Protein AF-0000000077040346 (afdb_homodimer)

Solvent-accessible surface area (backbone atoms only — not comparable to full-atom values): 28232 Å² total; per-residue (Å²): 127,86,74,48,63,40,63,76,65,37,62,80,41,77,46,82,52,96,90,23,38,38,26,31,33,64,30,48,53,69,51,41,31,41,42,33,48,33,80,80,45,35,59,58,62,53,38,41,62,22,53,35,38,30,30,71,42,22,21,17,41,31,38,36,23,50,44,36,30,40,69,8,37,57,73,64,70,83,53,46,70,61,50,18,46,47,52,51,51,49,42,59,74,68,62,55,60,62,17,32,36,22,10,30,32,56,10,17,43,10,32,48,43,33,53,52,75,42,46,84,41,41,55,33,37,42,29,31,28,35,63,68,49,31,79,57,88,47,68,35,45,56,65,50,44,62,53,52,52,41,90,73,53,70,70,49,51,30,58,56,29,27,25,70,90,36,69,68,29,45,53,29,43,54,53,33,54,52,49,33,58,61,57,84,67,92,71,50,50,76,55,58,43,69,63,51,28,70,69,68,55,91,48,68,50,79,38,76,38,78,38,61,71,41,41,54,35,50,46,67,44,85,51,43,31,36,38,42,26,10,56,54,13,48,63,35,33,48,65,38,53,63,73,39,46,84,56,24,62,34,42,28,40,37,35,37,42,61,18,4,42,27,40,48,49,63,35,19,57,44,45,28,34,39,50,31,26,71,72,59,54,63,67,124,125,86,75,43,66,38,63,79,66,37,61,81,41,76,48,80,53,97,91,25,38,39,23,31,35,63,28,46,54,69,51,43,30,40,42,33,48,32,80,79,46,35,59,59,62,52,39,43,60,22,54,35,38,30,28,70,42,22,21,18,40,32,39,36,25,51,46,37,30,41,70,9,38,58,74,63,70,83,51,46,70,59,50,17,48,50,53,52,52,48,42,59,74,67,62,55,59,60,18,31,34,23,12,31,32,59,10,16,44,12,31,48,42,34,53,51,74,41,44,84,43,41,56,33,36,41,29,30,30,35,63,68,49,30,79,57,87,47,69,34,46,57,65,52,44,62,51,52,52,42,89,73,54,70,69,50,50,32,58,56,28,27,24,70,90,35,70,68,29,46,52,28,43,55,53,32,54,52,48,33,60,61,59,84,67,92,70,52,52,77,54,59,43,68,63,51,28,71,69,68,55,89,48,69,50,80,38,76,38,77,39,60,69,42,40,55,33,50,46,66,44,86,51,42,32,34,39,44,26,10,55,53,13,49,60,36,32,48,64,39,57,60,71,41,54,73,57,30,59,33,43,29,40,36,35,38,40,62,18,4,43,27,38,49,49,62,35,19,56,45,45,28,34,39,51,30,25,71,73,59,54,64,68,122

Secondary structure (DSSP, 8-state):
-----SGGGPPPEEEEETTEEEEEEEEESSEEEEEEPPTT--GGGS-HHHHHHHHHTTEEEEEEPPTTSTT--S-----HHHHHHHHHHHHHHTT--SEEEEEETHHHHHHHHHHHH-GGGEEEEEEES---SS--SSPPPTHHHHHTTS---HHHHHHHHS-TT-HHHHHHHHHHHHHHTT--SSPPPPPPHHHHHHHH-SS--SSSS--HHHHHHHHH--S-EEEEEETT-SSS-THHHHTTTTT-TTEEEEEETT--S-HHHHSHHHHHHHHHHHHT----/-----SGGGPPPEEEEETTEEEEEEEEESSEEEEEEPPTT--GGGS-HHHHHHHHHTTEEEEEEPPTTSTT--S-----HHHHHHHHHHHHHHTT--SEEEEEETHHHHHHHHHHHH-GGGEEEEEEES---SS--SSPPPTHHHHHTTS---HHHHHHHHS-TT-HHHHHHHHHHHHHHTT--SSPPPPPPHHHHHHHH-SS--SSSS--HHHHHHHHH--S-EEEEEETT-SSS-THHHHTTTTTSTTEEEEEETT--S-HHHHSHHHHHHHHHHHHT----

Foldseek 3Di:
DPFQAFLLRWAWDWDDDPHKIKIKTKHAAAAEEEEQEAQQDFSLLAQRLLVNLLRQLGYTYMYIGADVFFPMHHDDDLPLCSSLVRVVRVCVRVVNFAHEYEYAASSLSSQLVCCLPPVRNHQAYEYELYADAAFFPDWFAQVCLVQLQDDDDLVNQCVQWFQPVDPLGSVLSVVRVCSSPVRDPPTTDTDDSNVSSVRCDRGIDTVPHHDVSSVVSQQPPPHAYEYEYECAERHHHCVRVVVCVVRRPRYHYHYDYRTYSHPCSNVSNVSSVVVSVRSVRDSD/DPFPAFLLPWAWDWDDDPHKIKIKTKGAAAAEEEEQEAQQDFSLLAQRLLVNLLRQLGYTYMYIGADVFFPIHHDDDLPLCSSLVRRVRVCVRVVNFAHEYEYAASSLSSQLVCCLPPVRNHQAYEYELYADAAFFPDWFAQVCLVQLQDDDDLVNQCVQWFQPVDPLRSVLSVVRVCSSPVRDPPTTDTDDSNVSSVRCDRGIDTVPHHDVSSVVSQQPPPHAYEYEYECAERHHHCVRVVVCVPSRPRYHYHYDYRTYSHPCSNVSNVSSVVVSVRSVRDSD

InterPro domains:
  IPR000073 Alpha/beta hydrolase fold-1 [PF00561] (33-266)
  IPR029058 Alpha/Beta hydrolase fold [G3DSA:3.40.50.1820] (2-279)
  IPR029058 Alpha/Beta hydrolase fold [SSF53474] (9-279)
  IPR050471 AB hydrolase [PTHR43433] (11-279)

Nearest PDB structures (foldseek):
  4pw0-assembly1_A-2  TM=8.521E-01  e=3.257E-24  Chitinophaga pinensis DSM 2588
  6i8w-assembly2_B  TM=7.814E-01  e=3.399E-19  Pseudomonas aeruginosa
  7ld8-assembly1_A-2  TM=7.657E-01  e=8.515E-16  Mycobacterium tuberculosis H37Rv
  3e3a-assembly1_A  TM=7.573E-01  e=9.052E-16  Mycobacterium tuberculosis
  4y7d-assembly1_A  TM=6.296E-01  e=6.280E-13  Nakamurella multipartita DSM 44233

Sequence (568 aa):
MANDTSSLNARTQFVDVDGRRLAYRTFGRGTPLVLCVRFRGTMDTWDPLFLDTLVERGFQVTIFDYSGLGQSTGERTYHPASLAKDAIDLIVALKLGKAVIGGWSVGGMAAQIVVAKAPQLVSHAVLIATTPPGPLVKPGEPLFYAMAKRENDFEDFVTLFFEPASPASRAAAEQSAARVAARKVDLSPAVPVEWAGQQVGDGPKNPAFPVDAVLDALKSTSIPVLHVGGDHDIVFPVENWYALNGQLPTLHLVTLPRTGHGPQLEYPVACASHIAAFVGTRIGMANDTSSLNARTQFVDVDGRRLAYRTFGRGTPLVLCVRFRGTMDTWDPLFLDTLVERGFQVTIFDYSGLGQSTGERTYHPASLAKDAIDLIVALKLGKAVIGGWSVGGMAAQIVVAKAPQLVSHAVLIATTPPGPLVKPGEPLFYAMAKRENDFEDFVTLFFEPASPASRAAAEQSAARVAARKVDLSPAVPVEWAGQQVGDGPKNPAFPVDAVLDALKSTSIPVLHVGGDHDIVFPVENWYALNGQLPTLHLVTLPRTGHGPQLEYPVACASHIAAFVGTRIG

Radius of gyration: 24.21 Å; Cα contacts (8 Å, |Δi|>4): 1365; chains: 2; bounding box: 44×71×63 Å

Structure (mmCIF, N/CA/C/O backbone):
data_AF-0000000077040346-model_v1
#
loop_
_entity.id
_entity.type
_entity.pdbx_description
1 polymer 'Chloride peroxidase'
#
loop_
_atom_site.group_PDB
_atom_site.id
_atom_site.type_symbol
_atom_site.label_atom_id
_atom_site.label_alt_id
_atom_site.label_comp_id
_atom_site.label_asym_id
_atom_site.label_entity_id
_atom_site.label_seq_id
_atom_site.pdbx_PDB_ins_code
_atom_site.Cartn_x
_atom_site.Cartn_y
_atom_site.Cartn_z
_atom_site.occupancy
_atom_site.B_iso_or_equiv
_atom_site.auth_seq_id
_atom_site.auth_comp_id
_atom_site.auth_asym_id
_atom_site.auth_atom_id
_atom_site.pdbx_PDB_model_num
ATOM 1 N N . MET A 1 1 ? -4.273 -7.098 -36.719 1 23.77 1 MET A N 1
ATOM 2 C CA . MET A 1 1 ? -4.938 -8.125 -35.906 1 23.77 1 MET A CA 1
ATOM 3 C C . MET A 1 1 ? -5.156 -7.652 -34.469 1 23.77 1 MET A C 1
ATOM 5 O O . MET A 1 1 ? -4.219 -7.195 -33.812 1 23.77 1 MET A O 1
ATOM 9 N N . ALA A 1 2 ? -6.129 -7.102 -34.156 1 32.75 2 ALA A N 1
ATOM 10 C CA . ALA A 1 2 ? -6.477 -6.523 -32.844 1 32.75 2 ALA A CA 1
ATOM 11 C C . ALA A 1 2 ? -5.926 -7.367 -31.719 1 32.75 2 ALA A C 1
ATOM 13 O O . ALA A 1 2 ? -6.18 -8.57 -31.641 1 32.75 2 ALA A O 1
ATOM 14 N N . ASN A 1 3 ? -4.645 -7.402 -31.078 1 43.16 3 ASN A N 1
ATOM 15 C CA . ASN A 1 3 ? -3.971 -7.891 -29.875 1 43.16 3 ASN A CA 1
ATOM 16 C C . ASN A 1 3 ? -4.973 -8.328 -28.812 1 43.16 3 ASN A C 1
ATOM 18 O O . ASN A 1 3 ? -5.863 -7.562 -28.438 1 43.16 3 ASN A O 1
ATOM 22 N N . ASP A 1 4 ? -5.293 -9.586 -28.641 1 53.94 4 ASP A N 1
ATOM 23 C CA . ASP A 1 4 ? -6.301 -10.258 -27.828 1 53.94 4 ASP A CA 1
ATOM 24 C C . ASP A 1 4 ? -6.371 -9.656 -26.422 1 53.94 4 ASP A C 1
ATOM 26 O O . ASP A 1 4 ? -5.441 -9.812 -25.625 1 53.94 4 ASP A O 1
ATOM 30 N N . THR A 1 5 ? -6.953 -8.516 -26.125 1 70.88 5 THR A N 1
ATOM 31 C CA . THR A 1 5 ? -6.906 -7.484 -25.094 1 70.88 5 THR A CA 1
ATOM 32 C C . THR A 1 5 ? -7.375 -8.031 -23.75 1 70.88 5 THR A C 1
ATOM 34 O O . THR A 1 5 ? -6.883 -7.621 -22.703 1 70.88 5 THR A O 1
ATOM 37 N N . SER A 1 6 ? -8.078 -9.109 -23.734 1 86.5 6 SER A N 1
ATOM 38 C CA . SER A 1 6 ? -8.531 -9.531 -22.406 1 86.5 6 SER A CA 1
ATOM 39 C C . SER A 1 6 ? -7.957 -10.891 -22.047 1 86.5 6 SER A C 1
ATOM 41 O O . SER A 1 6 ? -7.668 -11.711 -22.922 1 86.5 6 SER A O 1
ATOM 43 N N . SER A 1 7 ? -7.695 -11.195 -20.797 1 93.31 7 SER A N 1
ATOM 44 C CA . SER A 1 7 ? -7.141 -12.445 -20.281 1 93.31 7 SER A CA 1
ATOM 45 C C . SER A 1 7 ? -8.016 -13.633 -20.656 1 93.31 7 SER A C 1
ATOM 47 O O . SER A 1 7 ? -7.508 -14.719 -20.953 1 93.31 7 SER A O 1
ATOM 49 N N . LEU A 1 8 ? -9.336 -13.484 -20.797 1 93 8 LEU A N 1
ATOM 50 C CA . LEU A 1 8 ? -10.266 -14.578 -21.031 1 93 8 LEU A CA 1
ATOM 51 C C . LEU A 1 8 ? -10.172 -15.07 -22.484 1 93 8 LEU A C 1
ATOM 53 O O . LEU A 1 8 ? -10.477 -16.234 -22.766 1 93 8 LEU A O 1
ATOM 57 N N . ASN A 1 9 ? -9.648 -14.227 -23.328 1 91.38 9 ASN A N 1
ATOM 58 C CA . ASN A 1 9 ? -9.633 -14.578 -24.75 1 91.38 9 ASN A CA 1
ATOM 59 C C . ASN A 1 9 ? -8.211 -14.836 -25.234 1 91.38 9 ASN A C 1
ATOM 61 O O . ASN A 1 9 ? -8.008 -15.195 -26.406 1 91.38 9 ASN A O 1
ATOM 65 N N . ALA A 1 10 ? -7.293 -14.641 -24.406 1 94.38 10 ALA A N 1
ATOM 66 C CA . ALA A 1 10 ? -5.902 -14.812 -24.828 1 94.38 10 ALA A CA 1
ATOM 67 C C . ALA A 1 10 ? -5.621 -16.266 -25.203 1 94.38 10 ALA A C 1
ATOM 69 O O . ALA A 1 10 ? -6.008 -17.188 -24.469 1 94.38 10 ALA A O 1
ATOM 70 N N . ARG A 1 11 ? -4.945 -16.469 -26.297 1 94.69 11 ARG A N 1
ATOM 71 C CA . ARG A 1 11 ? -4.609 -17.828 -26.75 1 94.69 11 ARG A CA 1
ATOM 72 C C . ARG A 1 11 ? -3.314 -18.312 -26.109 1 94.69 11 ARG A C 1
ATOM 74 O O . ARG A 1 11 ? -2.361 -17.531 -25.969 1 94.69 11 ARG A O 1
ATOM 81 N N . THR A 1 12 ? -3.348 -19.594 -25.797 1 97.62 12 THR A N 1
ATOM 82 C CA . THR A 1 12 ? -2.119 -20.188 -25.281 1 97.62 12 THR A CA 1
ATOM 83 C C . THR A 1 12 ? -1.072 -20.312 -26.391 1 97.62 12 THR A C 1
ATOM 85 O O . THR A 1 12 ? -1.381 -20.766 -27.5 1 97.62 12 THR A O 1
ATOM 88 N N . GLN A 1 13 ? 0.037 -19.797 -26.125 1 98.12 13 GLN A N 1
ATOM 89 C CA . GLN A 1 13 ? 1.206 -19.922 -26.984 1 98.12 13 GLN A CA 1
ATOM 90 C C . GLN A 1 13 ? 2.277 -20.797 -26.328 1 98.12 13 GLN A C 1
ATOM 92 O O . GLN A 1 13 ? 2.168 -21.141 -25.156 1 98.12 13 GLN A O 1
ATOM 97 N N . PHE A 1 14 ? 3.287 -21.172 -27.172 1 98.38 14 PHE A N 1
ATOM 98 C CA . PHE A 1 14 ? 4.336 -22.062 -26.672 1 98.38 14 PHE A CA 1
ATOM 99 C C . PHE A 1 14 ? 5.711 -21.562 -27.094 1 98.38 14 PHE A C 1
ATOM 101 O O . PHE A 1 14 ? 5.855 -20.969 -28.172 1 98.38 14 PHE A O 1
ATOM 108 N N . VAL A 1 15 ? 6.695 -21.766 -26.281 1 98.5 15 VAL A N 1
ATOM 109 C CA . VAL A 1 15 ? 8.086 -21.469 -26.625 1 98.5 15 VAL A CA 1
ATOM 110 C C . VAL A 1 15 ? 8.977 -22.641 -26.203 1 98.5 15 VAL A C 1
ATOM 112 O O . VAL A 1 15 ? 8.781 -23.203 -25.125 1 98.5 15 VAL A O 1
ATOM 115 N N . ASP A 1 16 ? 9.875 -23.031 -27.047 1 97.94 16 ASP A N 1
ATOM 116 C CA . ASP A 1 16 ? 10.812 -24.109 -26.75 1 97.94 16 ASP A CA 1
ATOM 117 C C . ASP A 1 16 ? 12.102 -23.547 -26.125 1 97.94 16 ASP A C 1
ATOM 119 O O . ASP A 1 16 ? 12.75 -22.688 -26.703 1 97.94 16 ASP A O 1
ATOM 123 N N . VAL A 1 17 ? 12.375 -24.031 -24.953 1 96 17 VAL A N 1
ATOM 124 C CA . VAL A 1 17 ? 13.578 -23.578 -24.266 1 96 17 VAL A CA 1
ATOM 125 C C . VAL A 1 17 ? 14.25 -24.75 -23.562 1 96 17 VAL A C 1
ATOM 127 O O . VAL A 1 17 ? 13.633 -25.422 -22.734 1 96 17 VAL A O 1
ATOM 130 N N . ASP A 1 18 ? 15.523 -24.938 -23.875 1 93.06 18 ASP A N 1
ATOM 131 C CA . ASP A 1 18 ? 16.375 -25.906 -23.188 1 93.06 18 ASP A CA 1
ATOM 132 C C . ASP A 1 18 ? 15.688 -27.266 -23.062 1 93.06 18 ASP A C 1
ATOM 134 O O . ASP A 1 18 ? 15.57 -27.812 -21.953 1 93.06 18 ASP A O 1
ATOM 138 N N . GLY A 1 19 ? 15.055 -27.766 -24.031 1 93.19 19 GLY A N 1
ATOM 139 C CA . GLY A 1 19 ? 14.523 -29.125 -24.094 1 93.19 19 GLY A CA 1
ATOM 140 C C . GLY A 1 19 ? 13.102 -29.234 -23.578 1 93.19 19 GLY A C 1
ATOM 141 O O . GLY A 1 19 ? 12.555 -30.328 -23.453 1 93.19 19 GLY A O 1
ATOM 142 N N . ARG A 1 20 ? 12.531 -28.219 -23.109 1 95.25 20 ARG A N 1
ATOM 143 C CA . ARG A 1 20 ? 11.125 -28.234 -22.719 1 95.25 20 ARG A CA 1
ATOM 144 C C . ARG A 1 20 ? 10.336 -27.156 -23.453 1 95.25 20 ARG A C 1
ATOM 146 O O . ARG A 1 20 ? 10.922 -26.219 -24.016 1 95.25 20 ARG A O 1
ATOM 153 N N . ARG A 1 21 ? 9.094 -27.344 -23.547 1 98.31 21 ARG A N 1
ATOM 154 C CA . ARG A 1 21 ? 8.148 -26.422 -24.156 1 98.31 21 ARG A CA 1
ATOM 155 C C . ARG A 1 21 ? 7.27 -25.766 -23.109 1 98.31 21 ARG A C 1
ATOM 157 O O . ARG A 1 21 ? 6.465 -26.422 -22.453 1 98.31 21 ARG A O 1
ATOM 164 N N . LEU A 1 22 ? 7.449 -24.453 -22.922 1 98.62 22 LEU A N 1
ATOM 165 C CA . LEU A 1 22 ? 6.664 -23.719 -21.922 1 98.62 22 LEU A CA 1
ATOM 166 C C . LEU A 1 22 ? 5.406 -23.125 -22.547 1 98.62 22 LEU A C 1
ATOM 168 O O . LEU A 1 22 ? 5.473 -22.5 -23.609 1 98.62 22 LEU A O 1
ATOM 172 N N . ALA A 1 23 ? 4.312 -23.359 -21.969 1 98.81 23 ALA A N 1
ATOM 173 C CA . ALA A 1 23 ? 3.045 -22.734 -22.344 1 98.81 23 ALA A CA 1
ATOM 174 C C . ALA A 1 23 ? 2.877 -21.375 -21.672 1 98.81 23 ALA A C 1
ATOM 176 O O . ALA A 1 23 ? 3.156 -21.234 -20.469 1 98.81 23 ALA A O 1
ATOM 177 N N . TYR A 1 24 ? 2.436 -20.375 -22.422 1 98.62 24 TYR A N 1
ATOM 178 C CA . TYR A 1 24 ? 2.234 -19.047 -21.859 1 98.62 24 TYR A CA 1
ATOM 179 C C . TYR A 1 24 ? 1.121 -18.312 -22.578 1 98.62 24 TYR A C 1
ATOM 181 O O . TYR A 1 24 ? 0.709 -18.719 -23.672 1 98.62 24 TYR A O 1
ATOM 189 N N . ARG A 1 25 ? 0.573 -17.344 -21.969 1 98.25 25 ARG A N 1
ATOM 190 C CA . ARG A 1 25 ? -0.334 -16.359 -22.562 1 98.25 25 ARG A CA 1
ATOM 191 C C . ARG A 1 25 ? 0.154 -14.945 -22.297 1 98.25 25 ARG A C 1
ATOM 193 O O . ARG A 1 25 ? 0.626 -14.633 -21.203 1 98.25 25 ARG A O 1
ATOM 200 N N . THR A 1 26 ? 0.108 -14.133 -23.328 1 97.75 26 THR A N 1
ATOM 201 C CA . THR A 1 26 ? 0.466 -12.727 -23.219 1 97.75 26 THR A CA 1
ATOM 202 C C . THR A 1 26 ? -0.662 -11.836 -23.734 1 97.75 26 THR A C 1
ATOM 204 O O . THR A 1 26 ? -1.244 -12.117 -24.781 1 97.75 26 THR A O 1
ATOM 207 N N . PHE A 1 27 ? -0.977 -10.898 -23.016 1 96.56 27 PHE A N 1
ATOM 208 C CA . PHE A 1 27 ? -2.031 -9.961 -23.391 1 96.56 27 PHE A CA 1
ATOM 209 C C . PHE A 1 27 ? -1.772 -8.586 -22.797 1 96.56 27 PHE A C 1
ATOM 211 O O . PHE A 1 27 ? -1.032 -8.453 -21.828 1 96.56 27 PHE A O 1
ATOM 218 N N . GLY A 1 28 ? -2.324 -7.57 -23.391 1 96 28 GLY A N 1
ATOM 219 C CA . GLY A 1 28 ? -2.059 -6.191 -23.016 1 96 28 GLY A CA 1
ATOM 220 C C . GLY A 1 28 ? -0.841 -5.609 -23.719 1 96 28 GLY A C 1
ATOM 221 O O . GLY A 1 28 ? -0.194 -6.285 -24.516 1 96 28 GLY A O 1
ATOM 222 N N . ARG A 1 29 ? -0.586 -4.332 -23.531 1 94.25 29 ARG A N 1
ATOM 223 C CA . ARG A 1 29 ? 0.557 -3.596 -24.062 1 94.25 29 ARG A CA 1
ATOM 224 C C . ARG A 1 29 ? 1.186 -2.717 -22.984 1 94.25 29 ARG A C 1
ATOM 226 O O . ARG A 1 29 ? 0.51 -2.307 -22.047 1 94.25 29 ARG A O 1
ATOM 233 N N . GLY A 1 30 ? 2.428 -2.459 -23.125 1 95.75 30 GLY A N 1
ATOM 234 C CA . GLY A 1 30 ? 3.111 -1.568 -22.203 1 95.75 30 GLY A CA 1
ATOM 235 C C . GLY A 1 30 ? 4.211 -2.258 -21.406 1 95.75 30 GLY A C 1
ATOM 236 O O . GLY A 1 30 ? 5.047 -2.961 -21.984 1 95.75 30 GLY A O 1
ATOM 237 N N . THR A 1 31 ? 4.316 -1.994 -20.141 1 97.5 31 THR A N 1
ATOM 238 C CA . THR A 1 31 ? 5.371 -2.514 -19.281 1 97.5 31 THR A CA 1
ATOM 239 C C . THR A 1 31 ? 5.27 -4.031 -19.156 1 97.5 31 THR A C 1
ATOM 241 O O . THR A 1 31 ? 4.25 -4.555 -18.688 1 97.5 31 THR A O 1
ATOM 244 N N . PRO A 1 32 ? 6.254 -4.762 -19.547 1 98.31 32 PRO A N 1
ATOM 245 C CA . PRO A 1 32 ? 6.18 -6.219 -19.438 1 98.31 32 PRO A CA 1
ATOM 246 C C . PRO A 1 32 ? 6.117 -6.695 -17.984 1 98.31 32 PRO A C 1
ATOM 248 O O . PRO A 1 32 ? 6.898 -6.238 -17.141 1 98.31 32 PRO A O 1
ATOM 251 N N . LEU A 1 33 ? 5.219 -7.516 -17.672 1 98.81 33 LEU A N 1
ATOM 252 C CA . LEU A 1 33 ? 5.02 -8.141 -16.375 1 98.81 33 LEU A CA 1
ATOM 253 C C . LEU A 1 33 ? 4.855 -9.648 -16.516 1 98.81 33 LEU A C 1
ATOM 255 O O . LEU A 1 33 ? 3.941 -10.117 -17.188 1 98.81 33 LEU A O 1
ATOM 259 N N . VAL A 1 34 ? 5.734 -10.422 -15.953 1 98.94 34 VAL A N 1
ATOM 260 C CA . VAL A 1 34 ? 5.648 -11.875 -15.938 1 98.94 34 VAL A CA 1
ATOM 261 C C . VAL A 1 34 ? 5.184 -12.352 -14.562 1 98.94 34 VAL A C 1
ATOM 263 O O . VAL A 1 34 ? 5.762 -11.984 -13.539 1 98.94 34 VAL A O 1
ATOM 266 N N . LEU A 1 35 ? 4.176 -13.195 -14.547 1 98.94 35 LEU A N 1
ATOM 267 C CA . LEU A 1 35 ? 3.582 -13.633 -13.289 1 98.94 35 LEU A CA 1
ATOM 268 C C . LEU A 1 35 ? 3.795 -15.133 -13.078 1 98.94 35 LEU A C 1
ATOM 270 O O . LEU A 1 35 ? 3.334 -15.945 -13.883 1 98.94 35 LEU A O 1
ATOM 274 N N . CYS A 1 36 ? 4.477 -15.461 -11.969 1 98.94 36 CYS A N 1
ATOM 275 C CA . CYS A 1 36 ? 4.68 -16.844 -11.547 1 98.94 36 CYS A CA 1
ATOM 276 C C . CYS A 1 36 ? 3.508 -17.328 -10.711 1 98.94 36 CYS A C 1
ATOM 278 O O . CYS A 1 36 ? 3.109 -16.672 -9.75 1 98.94 36 CYS A O 1
ATOM 280 N N . VAL A 1 37 ? 2.984 -18.484 -11 1 98.56 37 VAL A N 1
ATOM 281 C CA . VAL A 1 37 ? 1.726 -18.922 -10.422 1 98.56 37 VAL A CA 1
ATOM 282 C C . VAL A 1 37 ? 1.999 -19.688 -9.117 1 98.56 37 VAL A C 1
ATOM 284 O O . VAL A 1 37 ? 3.127 -20.109 -8.867 1 98.56 37 VAL A O 1
ATOM 287 N N . ARG A 1 38 ? 1.006 -19.875 -8.32 1 98.06 38 ARG A N 1
ATOM 288 C CA . ARG A 1 38 ? 1.051 -20.469 -6.992 1 98.06 38 ARG A CA 1
ATOM 289 C C . ARG A 1 38 ? 1.143 -22 -7.086 1 98.06 38 ARG A C 1
ATOM 291 O O . ARG A 1 38 ? 0.994 -22.562 -8.164 1 98.06 38 ARG A O 1
ATOM 298 N N . PHE A 1 39 ? 1.367 -22.641 -5.895 1 97.56 39 PHE A N 1
ATOM 299 C CA . PHE A 1 39 ? 1.283 -24.094 -5.723 1 97.56 39 PHE A CA 1
ATOM 300 C C . PHE A 1 39 ? -0.084 -24.609 -6.152 1 97.56 39 PHE A C 1
ATOM 302 O O . PHE A 1 39 ? -1.11 -24 -5.836 1 97.56 39 PHE A O 1
ATOM 309 N N . ARG A 1 40 ? -0.125 -25.656 -6.957 1 97.44 40 ARG A N 1
ATOM 310 C CA . ARG A 1 40 ? -1.305 -26.328 -7.504 1 97.44 40 ARG A CA 1
ATOM 311 C C . ARG A 1 40 ? -2.076 -25.391 -8.43 1 97.44 40 ARG A C 1
ATOM 313 O O . ARG A 1 40 ? -3.236 -25.656 -8.758 1 97.44 40 ARG A O 1
ATOM 320 N N . GLY A 1 41 ? -1.459 -24.328 -8.781 1 97.5 41 GLY A N 1
ATOM 321 C CA . GLY A 1 41 ? -2.061 -23.422 -9.758 1 97.5 41 GLY A CA 1
ATOM 322 C C . GLY A 1 41 ? -1.544 -23.641 -11.164 1 97.5 41 GLY A C 1
ATOM 323 O O . GLY A 1 41 ? -0.472 -24.219 -11.359 1 97.5 41 GLY A O 1
ATOM 324 N N . THR A 1 42 ? -2.318 -23.219 -12.188 1 98.31 42 THR A N 1
ATOM 325 C CA . THR A 1 42 ? -1.947 -23.062 -13.594 1 98.31 42 THR A CA 1
ATOM 326 C C . THR A 1 42 ? -2.273 -21.641 -14.078 1 98.31 42 THR A C 1
ATOM 328 O O . THR A 1 42 ? -2.723 -20.812 -13.297 1 98.31 42 THR A O 1
ATOM 331 N N . MET A 1 43 ? -2.08 -21.375 -15.406 1 98.06 43 MET A N 1
ATOM 332 C CA . MET A 1 43 ? -2.426 -20.078 -15.984 1 98.06 43 MET A CA 1
ATOM 333 C C . MET A 1 43 ? -3.883 -19.734 -15.711 1 98.06 43 MET A C 1
ATOM 335 O O . MET A 1 43 ? -4.223 -18.547 -15.547 1 98.06 43 MET A O 1
ATOM 339 N N . ASP A 1 44 ? -4.684 -20.766 -15.508 1 97.94 44 ASP A N 1
ATOM 340 C CA . ASP A 1 44 ? -6.125 -20.547 -15.43 1 97.94 44 ASP A CA 1
ATOM 341 C C . ASP A 1 44 ? -6.57 -20.312 -13.984 1 97.94 44 ASP A C 1
ATOM 343 O O . ASP A 1 44 ? -7.758 -20.141 -13.719 1 97.94 44 ASP A O 1
ATOM 347 N N . THR A 1 45 ? -5.645 -20.266 -13.055 1 97.75 45 THR A N 1
ATOM 348 C CA . THR A 1 45 ? -5.984 -20.047 -11.656 1 97.75 45 THR A CA 1
ATOM 349 C C . THR A 1 45 ? -5.938 -18.562 -11.32 1 97.75 45 THR A C 1
ATOM 351 O O . THR A 1 45 ? -6.406 -18.141 -10.258 1 97.75 45 THR A O 1
ATOM 354 N N . TRP A 1 46 ? -5.355 -17.766 -12.195 1 98.56 46 TRP A N 1
ATOM 355 C CA . TRP A 1 46 ? -5.359 -16.328 -11.984 1 98.56 46 TRP A CA 1
ATOM 356 C C . TRP A 1 46 ? -6.762 -15.758 -12.18 1 98.56 46 TRP A C 1
ATOM 358 O O . TRP A 1 46 ? -7.488 -16.172 -13.086 1 98.56 46 TRP A O 1
ATOM 368 N N . ASP A 1 47 ? -7.195 -14.828 -11.32 1 98.62 47 ASP A N 1
ATOM 369 C CA . ASP A 1 47 ? -8.469 -14.133 -11.492 1 98.62 47 ASP A CA 1
ATOM 370 C C . ASP A 1 47 ? -8.438 -13.219 -12.711 1 98.62 47 ASP A C 1
ATOM 372 O O . ASP A 1 47 ? -7.602 -12.312 -12.797 1 98.62 47 ASP A O 1
ATOM 376 N N . PRO A 1 48 ? -9.367 -13.383 -13.664 1 98.12 48 PRO A N 1
ATOM 377 C CA . PRO A 1 48 ? -9.344 -12.586 -14.891 1 98.12 48 PRO A CA 1
ATOM 378 C C . PRO A 1 48 ? -9.5 -11.086 -14.625 1 98.12 48 PRO A C 1
ATOM 380 O O . PRO A 1 48 ? -8.938 -10.266 -15.359 1 98.12 48 PRO A O 1
ATOM 383 N N . LEU A 1 49 ? -10.258 -10.727 -13.625 1 98.31 49 LEU A N 1
ATOM 384 C CA . LEU A 1 49 ? -10.438 -9.305 -13.328 1 98.31 49 LEU A CA 1
ATOM 385 C C . LEU A 1 49 ? -9.117 -8.68 -12.867 1 98.31 49 LEU A C 1
ATOM 387 O O . LEU A 1 49 ? -8.797 -7.555 -13.25 1 98.31 49 LEU A O 1
ATOM 391 N N . PHE A 1 50 ? -8.383 -9.375 -12.062 1 98.62 50 PHE A N 1
ATOM 392 C CA . PHE A 1 50 ? -7.066 -8.922 -11.648 1 98.62 50 PHE A CA 1
ATOM 393 C C . PHE A 1 50 ? -6.16 -8.719 -12.859 1 98.62 50 PHE A C 1
ATOM 395 O O . PHE A 1 50 ? -5.574 -7.645 -13.031 1 98.62 50 PHE A O 1
ATOM 402 N N . LEU A 1 51 ? -6.078 -9.711 -13.711 1 98.69 51 LEU A N 1
ATOM 403 C CA . LEU A 1 51 ? -5.215 -9.672 -14.891 1 98.69 51 LEU A CA 1
ATOM 404 C C . LEU A 1 51 ? -5.617 -8.531 -15.82 1 98.69 51 LEU A C 1
ATOM 406 O O . LEU A 1 51 ? -4.766 -7.777 -16.297 1 98.69 51 LEU A O 1
ATOM 410 N N . ASP A 1 52 ? -6.867 -8.422 -16.047 1 97.94 52 ASP A N 1
ATOM 411 C CA . ASP A 1 52 ? -7.352 -7.426 -17 1 97.94 52 ASP A CA 1
ATOM 412 C C . ASP A 1 52 ? -7.191 -6.016 -16.438 1 97.94 52 ASP A C 1
ATOM 414 O O . ASP A 1 52 ? -6.949 -5.066 -17.188 1 97.94 52 ASP A O 1
ATOM 418 N N . THR A 1 53 ? -7.355 -5.895 -15.109 1 97.12 53 THR A N 1
ATOM 419 C CA . THR A 1 53 ? -7.094 -4.594 -14.5 1 97.12 53 THR A CA 1
ATOM 420 C C . THR A 1 53 ? -5.625 -4.219 -14.641 1 97.12 53 THR A C 1
ATOM 422 O O . THR A 1 53 ? -5.297 -3.055 -14.891 1 97.12 53 THR A O 1
ATOM 425 N N . LEU A 1 54 ? -4.691 -5.141 -14.492 1 97.75 54 LEU A N 1
ATOM 426 C CA . LEU A 1 54 ? -3.283 -4.875 -14.758 1 97.75 54 LEU A CA 1
ATOM 427 C C . LEU A 1 54 ? -3.084 -4.348 -16.172 1 97.75 54 LEU A C 1
ATOM 429 O O . LEU A 1 54 ? -2.34 -3.389 -16.391 1 97.75 54 LEU A O 1
ATOM 433 N N . VAL A 1 55 ? -3.744 -4.977 -17.094 1 96.81 55 VAL A N 1
ATOM 434 C CA . VAL A 1 55 ? -3.656 -4.559 -18.484 1 96.81 55 VAL A CA 1
ATOM 435 C C . VAL A 1 55 ? -4.172 -3.129 -18.625 1 96.81 55 VAL A C 1
ATOM 437 O O . VAL A 1 55 ? -3.523 -2.291 -19.266 1 96.81 55 VAL A O 1
ATOM 440 N N . GLU A 1 56 ? -5.316 -2.891 -18.016 1 94.81 56 GLU A N 1
ATOM 441 C CA . GLU A 1 56 ? -5.906 -1.557 -18.062 1 94.81 56 GLU A CA 1
ATOM 442 C C . GLU A 1 56 ? -4.961 -0.514 -17.469 1 94.81 56 GLU A C 1
ATOM 444 O O . GLU A 1 56 ? -5.004 0.658 -17.844 1 94.81 56 GLU A O 1
ATOM 449 N N . ARG A 1 57 ? -4.094 -0.978 -16.609 1 95.12 57 ARG A N 1
ATOM 450 C CA . ARG A 1 57 ? -3.182 -0.065 -15.93 1 95.12 57 ARG A CA 1
ATOM 451 C C . ARG A 1 57 ? -1.849 0.031 -16.656 1 95.12 57 ARG A C 1
ATOM 453 O O . ARG A 1 57 ? -0.897 0.628 -16.156 1 95.12 57 ARG A O 1
ATOM 460 N N . GLY A 1 58 ? -1.708 -0.59 -17.828 1 95.38 58 GLY A N 1
ATOM 461 C CA . GLY A 1 58 ? -0.58 -0.318 -18.703 1 95.38 58 GLY A CA 1
ATOM 462 C C . GLY A 1 58 ? 0.446 -1.436 -18.734 1 95.38 58 GLY A C 1
ATOM 463 O O . GLY A 1 58 ? 1.584 -1.234 -19.156 1 95.38 58 GLY A O 1
ATOM 464 N N . PHE A 1 59 ? 0.053 -2.629 -18.297 1 97.31 59 PHE A N 1
ATOM 465 C CA . PHE A 1 59 ? 0.987 -3.748 -18.312 1 97.31 59 PHE A CA 1
ATOM 466 C C . PHE A 1 59 ? 0.74 -4.641 -19.531 1 97.31 59 PHE A C 1
ATOM 468 O O . PHE A 1 59 ? -0.406 -4.828 -19.938 1 97.31 59 PHE A O 1
ATOM 475 N N . GLN A 1 60 ? 1.777 -5.094 -20.062 1 97.19 60 GLN A N 1
ATOM 476 C CA . GLN A 1 60 ? 1.729 -6.32 -20.859 1 97.19 60 GLN A CA 1
ATOM 477 C C . GLN A 1 60 ? 1.955 -7.547 -19.984 1 97.19 60 GLN A C 1
ATOM 479 O O . GLN A 1 60 ? 3.082 -7.816 -19.562 1 97.19 60 GLN A O 1
ATOM 484 N N . VAL A 1 61 ? 0.93 -8.281 -19.781 1 98.5 61 VAL A N 1
ATOM 485 C CA . VAL A 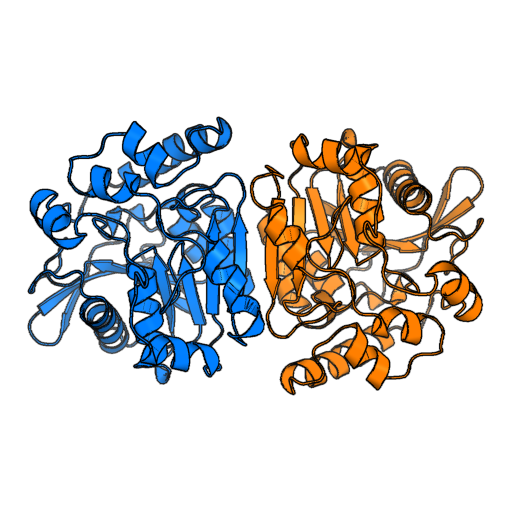1 61 ? 0.957 -9.344 -18.781 1 98.5 61 VAL A CA 1
ATOM 486 C C . VAL A 1 61 ? 1.261 -10.68 -19.469 1 98.5 61 VAL A C 1
ATOM 488 O O . VAL A 1 61 ? 0.653 -11.023 -20.484 1 98.5 61 VAL A O 1
ATOM 491 N N . THR A 1 62 ? 2.213 -11.383 -18.938 1 98.75 62 THR A N 1
ATOM 492 C CA . THR A 1 62 ? 2.512 -12.75 -19.344 1 98.75 62 THR A CA 1
ATOM 493 C C . THR A 1 62 ? 2.342 -13.719 -18.188 1 98.75 62 THR A C 1
ATOM 495 O O . THR A 1 62 ? 2.963 -13.547 -17.125 1 98.75 62 THR A O 1
ATOM 498 N N . ILE A 1 63 ? 1.5 -14.641 -18.359 1 98.81 63 ILE A N 1
ATOM 499 C CA . ILE A 1 63 ? 1.351 -15.758 -17.422 1 98.81 63 ILE A CA 1
ATOM 500 C C . ILE A 1 63 ? 1.813 -17.047 -18.094 1 98.81 63 ILE A C 1
ATOM 502 O O . ILE A 1 63 ? 1.872 -17.125 -19.328 1 98.81 63 ILE A O 1
ATOM 506 N N . PHE A 1 6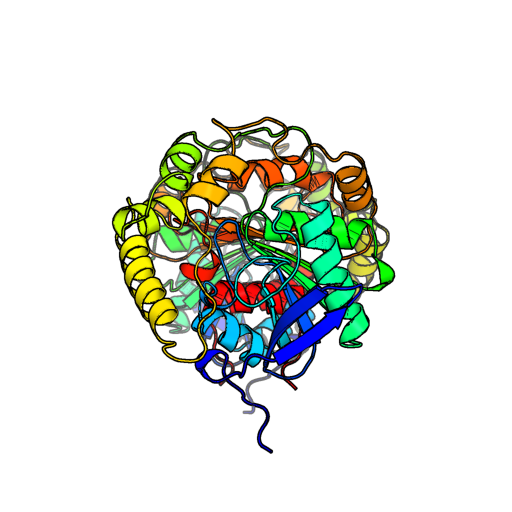4 ? 2.146 -18.094 -17.25 1 98.81 64 PHE A N 1
ATOM 507 C CA . PHE A 1 64 ? 2.686 -19.312 -17.859 1 98.81 64 PHE A CA 1
ATOM 508 C C . PHE A 1 64 ? 2.553 -20.5 -16.906 1 98.81 64 PHE A C 1
ATOM 510 O O . PHE A 1 64 ? 2.303 -20.312 -15.719 1 98.81 64 PHE A O 1
ATOM 517 N N . ASP A 1 65 ? 2.619 -21.688 -17.453 1 98.81 65 ASP A N 1
ATOM 518 C CA . ASP A 1 65 ? 2.697 -22.938 -16.703 1 98.81 65 ASP A CA 1
ATOM 519 C C . ASP A 1 65 ? 4.148 -23.375 -16.5 1 98.81 65 ASP A C 1
ATOM 521 O O . ASP A 1 65 ? 4.965 -23.266 -17.406 1 98.81 65 ASP A O 1
ATOM 525 N N . TYR A 1 66 ? 4.434 -23.859 -15.32 1 98.56 66 TYR A N 1
ATOM 526 C CA . TYR A 1 66 ? 5.781 -24.344 -15.031 1 98.56 66 TYR A CA 1
ATOM 527 C C . TYR A 1 66 ? 6.082 -25.625 -15.82 1 98.56 66 TYR A C 1
ATOM 529 O O . TYR A 1 66 ? 5.164 -26.312 -16.266 1 98.56 66 TYR A O 1
ATOM 537 N N . SER A 1 67 ? 7.363 -25.891 -15.938 1 98.31 67 SER A N 1
ATOM 538 C CA . SER A 1 67 ? 7.801 -27.156 -16.547 1 98.31 67 SER A CA 1
ATOM 539 C C . SER A 1 67 ? 7.078 -28.344 -15.93 1 98.31 67 SER A C 1
ATOM 541 O O . SER A 1 67 ? 7.039 -28.484 -14.703 1 98.31 67 SER A O 1
ATOM 543 N N . GLY A 1 68 ? 6.477 -29.172 -16.844 1 97.94 68 GLY A N 1
ATOM 544 C CA . GLY A 1 68 ? 5.848 -30.422 -16.438 1 97.94 68 GLY A CA 1
ATOM 545 C C . GLY A 1 68 ? 4.449 -30.219 -15.867 1 97.94 68 GLY A C 1
ATOM 546 O O . GLY A 1 68 ? 3.787 -31.188 -15.5 1 97.94 68 GLY A O 1
ATOM 547 N N . LEU A 1 69 ? 3.951 -29.047 -15.789 1 98.12 69 LEU A N 1
ATOM 548 C CA . LEU A 1 69 ? 2.635 -28.734 -15.242 1 98.12 69 LEU A CA 1
ATOM 549 C C . LEU A 1 69 ? 1.781 -28 -16.266 1 98.12 69 LEU A C 1
ATOM 551 O O . LEU A 1 69 ? 2.311 -27.359 -17.172 1 98.12 69 LEU A O 1
ATOM 555 N N . GLY A 1 70 ? 0.476 -28.141 -16.062 1 98.06 70 GLY A N 1
ATOM 556 C CA . GLY A 1 70 ? -0.411 -27.547 -17.047 1 98.06 70 GLY A CA 1
ATOM 557 C C . GLY A 1 70 ? -0.119 -28.016 -18.469 1 98.06 70 GLY A C 1
ATOM 558 O O . GLY A 1 70 ? -0.04 -29.219 -18.734 1 98.06 70 GLY A O 1
ATOM 559 N N . GLN A 1 71 ? 0.116 -26.984 -19.344 1 98.31 71 GLN A N 1
ATOM 560 C CA . GLN A 1 71 ? 0.316 -27.312 -20.75 1 98.31 71 GLN A CA 1
ATOM 561 C C . GLN A 1 71 ? 1.799 -27.297 -21.109 1 98.31 71 GLN A C 1
ATOM 563 O O . GLN A 1 71 ? 2.16 -27.484 -22.281 1 98.31 71 GLN A O 1
ATOM 568 N N . SER A 1 72 ? 2.627 -27.078 -20.094 1 98.56 72 SER A N 1
ATOM 569 C CA . SER A 1 72 ? 4.066 -27.109 -20.328 1 98.56 72 SER A CA 1
ATOM 570 C C . SER A 1 72 ? 4.625 -28.516 -20.219 1 98.56 72 SER A C 1
ATOM 572 O O . SER A 1 72 ? 4.137 -29.328 -19.438 1 98.56 72 SER A O 1
ATOM 574 N N . THR A 1 73 ? 5.617 -28.797 -21.016 1 98.38 73 THR A N 1
ATOM 575 C CA . THR A 1 73 ? 6.301 -30.078 -20.906 1 98.38 73 THR A CA 1
ATOM 576 C C . THR A 1 73 ? 7.52 -29.984 -20 1 98.38 73 THR A C 1
ATOM 578 O O . THR A 1 73 ? 7.82 -28.906 -19.484 1 98.38 73 THR A O 1
ATOM 581 N N . GLY A 1 74 ? 8.188 -31.109 -19.812 1 97.31 74 GLY A N 1
ATOM 582 C CA . GLY A 1 74 ? 9.328 -31.172 -18.906 1 97.31 74 GLY A CA 1
ATOM 583 C C . GLY A 1 74 ? 9.031 -31.906 -17.625 1 97.31 74 GLY A C 1
ATOM 584 O O . GLY A 1 74 ? 7.977 -32.531 -17.484 1 97.31 74 GLY A O 1
ATOM 585 N N . GLU A 1 75 ? 10.008 -31.844 -16.703 1 96.25 75 GLU A N 1
ATOM 586 C CA . GLU A 1 75 ? 9.867 -32.531 -15.422 1 96.25 75 GLU A CA 1
ATOM 587 C C . GLU A 1 75 ? 9.211 -31.609 -14.391 1 96.25 75 GLU A C 1
ATOM 589 O O . GLU A 1 75 ? 9.695 -30.5 -14.125 1 96.25 75 GLU A O 1
ATOM 594 N N . ARG A 1 76 ? 8.109 -32.094 -13.852 1 96.75 76 ARG A N 1
ATOM 595 C CA . ARG A 1 76 ? 7.422 -31.266 -12.867 1 96.75 76 ARG A CA 1
ATOM 596 C C . ARG A 1 76 ? 8.203 -31.203 -11.555 1 96.75 76 ARG A C 1
ATOM 598 O O . ARG A 1 76 ? 8.812 -32.188 -11.148 1 96.75 76 ARG A O 1
ATOM 605 N N . THR A 1 77 ? 8.25 -30.047 -10.977 1 95.88 77 THR A N 1
ATOM 606 C CA . THR A 1 77 ? 8.891 -29.797 -9.695 1 95.88 77 THR A CA 1
ATOM 607 C C . THR A 1 77 ? 8.367 -28.5 -9.078 1 95.88 77 THR A C 1
ATOM 609 O O . THR A 1 77 ? 7.906 -27.609 -9.789 1 95.88 77 THR A O 1
ATOM 612 N N . TYR A 1 78 ? 8.422 -28.438 -7.691 1 96.12 78 TYR A N 1
ATOM 613 C CA . TYR A 1 78 ? 8.117 -27.188 -7.008 1 96.12 78 TYR A CA 1
ATOM 614 C C . TYR A 1 78 ? 9.375 -26.609 -6.355 1 96.12 78 TYR A C 1
ATOM 616 O O . TYR A 1 78 ? 9.281 -25.703 -5.512 1 96.12 78 TYR A O 1
ATOM 624 N N . HIS A 1 79 ? 10.516 -27.203 -6.742 1 95.44 79 HIS A N 1
ATOM 625 C CA . HIS A 1 79 ? 11.742 -26.578 -6.281 1 95.44 79 HIS A CA 1
ATOM 626 C C . HIS A 1 79 ? 11.844 -25.125 -6.766 1 95.44 79 HIS A C 1
ATOM 628 O O . HIS A 1 79 ? 11.812 -24.875 -7.973 1 95.44 79 HIS A O 1
ATOM 634 N N . PRO A 1 80 ? 12.008 -24.219 -5.859 1 96 80 PRO A N 1
ATOM 635 C CA . PRO A 1 80 ? 11.898 -22.797 -6.219 1 96 80 PRO A CA 1
ATOM 636 C C . PRO A 1 80 ? 12.906 -22.391 -7.285 1 96 80 PRO A C 1
ATOM 638 O O . PRO A 1 80 ? 12.594 -21.562 -8.148 1 96 80 PRO A O 1
ATOM 641 N N . ALA A 1 81 ? 14.094 -22.922 -7.277 1 97.06 81 ALA A N 1
ATOM 642 C CA . ALA A 1 81 ? 15.117 -22.562 -8.258 1 97.06 81 ALA A CA 1
ATOM 643 C C . ALA A 1 81 ? 14.688 -22.984 -9.664 1 97.06 81 ALA A C 1
ATOM 645 O O . ALA A 1 81 ? 14.992 -22.297 -10.641 1 97.06 81 ALA A O 1
ATOM 646 N N . SER A 1 82 ? 14.047 -24.109 -9.789 1 97.5 82 SER A N 1
ATOM 647 C CA . SER A 1 82 ? 13.555 -24.578 -11.086 1 97.5 82 SER A CA 1
ATOM 648 C C . SER A 1 82 ? 12.406 -23.703 -11.578 1 97.5 82 SER A C 1
ATOM 650 O O . SER A 1 82 ? 12.312 -23.422 -12.773 1 97.5 82 SER A O 1
ATOM 652 N N . LEU A 1 83 ? 11.547 -23.328 -10.664 1 98.31 83 LEU A N 1
ATOM 653 C CA . LEU A 1 83 ? 10.469 -22.422 -11.023 1 98.31 83 LEU A CA 1
ATOM 654 C C . LEU A 1 83 ? 11.023 -21.094 -11.539 1 98.31 83 LEU A C 1
ATOM 656 O O . LEU A 1 83 ? 10.539 -20.562 -12.531 1 98.31 83 LEU A O 1
ATOM 660 N N . ALA A 1 84 ? 12.039 -20.609 -10.844 1 98.75 84 ALA A N 1
ATOM 661 C CA . ALA A 1 84 ? 12.688 -19.359 -11.25 1 98.75 84 ALA A CA 1
ATOM 662 C C . ALA A 1 84 ? 13.32 -19.5 -12.633 1 98.75 84 ALA A C 1
ATOM 664 O O . ALA A 1 84 ? 13.273 -18.578 -13.445 1 98.75 84 ALA A O 1
ATOM 665 N N . LYS A 1 85 ? 13.922 -20.656 -12.898 1 98.56 85 LYS A N 1
ATOM 666 C CA . LYS A 1 85 ? 14.531 -20.906 -14.203 1 98.56 85 LYS A CA 1
ATOM 667 C C . LYS A 1 85 ? 13.484 -20.828 -15.312 1 98.56 85 LYS A C 1
ATOM 669 O O . LYS A 1 85 ? 13.773 -20.344 -16.406 1 98.56 85 LYS A O 1
ATOM 674 N N . ASP A 1 86 ? 12.328 -21.375 -15.086 1 98.75 86 ASP A N 1
ATOM 675 C CA . ASP A 1 86 ? 11.25 -21.266 -16.062 1 98.75 86 ASP A CA 1
ATOM 676 C C . ASP A 1 86 ? 10.945 -19.812 -16.391 1 98.75 86 ASP A C 1
ATOM 678 O O . ASP A 1 86 ? 10.797 -19.453 -17.562 1 98.75 86 ASP A O 1
ATOM 682 N N . ALA A 1 87 ? 10.852 -18.984 -15.383 1 98.81 87 ALA A N 1
ATOM 683 C CA . ALA A 1 87 ? 10.555 -17.562 -15.586 1 98.81 87 ALA A CA 1
ATOM 684 C C . ALA A 1 87 ? 11.68 -16.875 -16.359 1 98.81 87 ALA A C 1
ATOM 686 O O . ALA A 1 87 ? 11.422 -16.109 -17.281 1 98.81 87 ALA A O 1
ATOM 687 N N . ILE A 1 88 ? 12.914 -17.109 -15.961 1 98.81 88 ILE A N 1
ATOM 688 C CA . ILE A 1 88 ? 14.078 -16.5 -16.609 1 98.81 88 ILE A CA 1
ATOM 689 C C . ILE A 1 88 ? 14.117 -16.906 -18.078 1 98.81 88 ILE A C 1
ATOM 691 O O . ILE A 1 88 ? 14.25 -16.062 -18.953 1 98.81 88 ILE A O 1
ATOM 695 N N . ASP A 1 89 ? 13.938 -18.203 -18.312 1 98.75 89 ASP A N 1
ATOM 696 C CA . ASP A 1 89 ? 13.977 -18.719 -19.672 1 98.75 89 ASP A CA 1
ATOM 697 C C . ASP A 1 89 ? 12.875 -18.094 -20.531 1 98.75 89 ASP A C 1
ATOM 699 O O . ASP A 1 89 ? 13.094 -17.781 -21.688 1 98.75 89 ASP A O 1
ATOM 703 N N . LEU A 1 90 ? 11.742 -17.969 -19.938 1 98.69 90 LEU A N 1
ATOM 704 C CA . LEU A 1 90 ? 10.617 -17.375 -20.656 1 98.69 90 LEU A CA 1
ATOM 705 C C . LEU A 1 90 ? 10.906 -15.93 -21.016 1 98.69 90 LEU A C 1
ATOM 707 O O . LEU A 1 90 ? 10.695 -15.508 -22.156 1 98.69 90 LEU A O 1
ATOM 711 N N . ILE A 1 91 ? 11.414 -15.141 -20.016 1 98.75 91 ILE A N 1
ATOM 712 C CA . ILE A 1 91 ? 11.727 -13.727 -20.234 1 98.75 91 ILE A CA 1
ATOM 713 C C . ILE A 1 91 ? 12.742 -13.586 -21.359 1 98.75 91 ILE A C 1
ATOM 715 O O . ILE A 1 91 ? 12.57 -12.75 -22.25 1 98.75 91 ILE A O 1
ATOM 719 N N . VAL A 1 92 ? 13.719 -14.398 -21.375 1 98.56 92 VAL A N 1
ATOM 720 C CA . VAL A 1 92 ? 14.781 -14.344 -22.375 1 98.56 92 VAL A CA 1
ATOM 721 C C . VAL A 1 92 ? 14.242 -14.781 -23.734 1 98.56 92 VAL A C 1
ATOM 723 O O . VAL A 1 92 ? 14.469 -14.109 -24.734 1 98.56 92 VAL A O 1
ATOM 726 N N . ALA A 1 93 ? 13.523 -15.844 -23.75 1 98.5 93 ALA A N 1
ATOM 727 C CA . ALA A 1 93 ? 13.023 -16.406 -25 1 98.5 93 ALA A CA 1
ATOM 728 C C . ALA A 1 93 ? 12.062 -15.445 -25.688 1 98.5 93 ALA A C 1
ATOM 730 O O . ALA A 1 93 ? 12.031 -15.367 -26.922 1 98.5 93 ALA A O 1
ATOM 731 N N . LEU A 1 94 ? 11.281 -14.758 -24.859 1 98.31 94 LEU A N 1
ATOM 732 C CA . LEU A 1 94 ? 10.289 -13.844 -25.422 1 98.31 94 LEU A CA 1
ATOM 733 C C . LEU A 1 94 ? 10.883 -12.461 -25.656 1 98.31 94 LEU A C 1
ATOM 735 O O . LEU A 1 94 ? 10.203 -11.562 -26.141 1 98.31 94 LEU A O 1
ATOM 739 N N . LYS A 1 95 ? 12.102 -12.281 -25.25 1 98.12 95 LYS A N 1
ATOM 740 C CA . LYS A 1 95 ? 12.836 -11.031 -25.438 1 98.12 95 LYS A CA 1
ATOM 741 C C . LYS A 1 95 ? 12.102 -9.859 -24.781 1 98.12 95 LYS A C 1
ATOM 743 O O . LYS A 1 95 ? 11.914 -8.812 -25.406 1 98.12 95 LYS A O 1
ATOM 748 N N . LEU A 1 96 ? 11.75 -10.016 -23.578 1 97.69 96 LEU A N 1
ATOM 749 C CA . LEU A 1 96 ? 10.953 -9.016 -22.875 1 97.69 96 LEU A CA 1
ATOM 750 C C . LEU A 1 96 ? 11.836 -7.891 -22.344 1 97.69 96 LEU A C 1
ATOM 752 O O . LEU A 1 96 ? 11.328 -6.859 -21.891 1 97.69 96 LEU A O 1
ATOM 756 N N . GLY A 1 97 ? 13.133 -8.047 -22.391 1 96.81 97 GLY A N 1
ATOM 757 C CA . GLY A 1 97 ? 14.016 -7.07 -21.781 1 96.81 97 GLY A CA 1
ATOM 758 C C . GLY A 1 97 ? 13.906 -7.031 -20.266 1 96.81 97 GLY A C 1
ATOM 759 O O . GLY A 1 97 ? 13.82 -8.078 -19.625 1 96.81 97 GLY A O 1
ATOM 760 N N . LYS A 1 98 ? 14.094 -5.812 -19.703 1 97.62 98 LYS A N 1
ATOM 761 C CA . LYS A 1 98 ? 13.898 -5.652 -18.266 1 97.62 98 LYS A CA 1
ATOM 762 C C . LYS A 1 98 ? 12.414 -5.648 -17.922 1 97.62 98 LYS A C 1
ATOM 764 O O . LYS A 1 98 ? 11.68 -4.746 -18.312 1 97.62 98 LYS A O 1
ATOM 769 N N . ALA A 1 99 ? 11.938 -6.645 -17.203 1 98.62 99 ALA A N 1
ATOM 770 C CA . ALA A 1 99 ? 10.516 -6.84 -16.938 1 98.62 99 ALA A CA 1
ATOM 771 C C . ALA A 1 99 ? 10.227 -6.719 -15.438 1 98.62 99 ALA A C 1
ATOM 773 O O . ALA A 1 99 ? 11.141 -6.801 -14.617 1 98.62 99 ALA A O 1
ATOM 774 N N . VAL A 1 100 ? 8.961 -6.406 -15.141 1 98.94 100 VAL A N 1
ATOM 775 C CA . VAL A 1 100 ? 8.477 -6.656 -13.789 1 98.94 100 VAL A CA 1
ATOM 776 C C . VAL A 1 100 ? 8.297 -8.156 -13.57 1 98.94 100 VAL A C 1
ATOM 778 O O . VAL A 1 100 ? 7.641 -8.828 -14.367 1 98.94 100 VAL A O 1
ATOM 781 N N . ILE A 1 101 ? 8.953 -8.703 -12.586 1 98.94 101 ILE A N 1
ATOM 782 C CA . ILE A 1 101 ? 8.75 -10.102 -12.234 1 98.94 101 ILE A CA 1
ATOM 783 C C . ILE A 1 101 ? 7.805 -10.203 -11.039 1 98.94 101 ILE A C 1
ATOM 785 O O . ILE A 1 101 ? 8.023 -9.555 -10.008 1 98.94 101 ILE A O 1
ATOM 789 N N . GLY A 1 102 ? 6.723 -10.883 -11.172 1 98.88 102 GLY A N 1
ATOM 790 C CA . GLY A 1 102 ? 5.766 -11.094 -10.094 1 98.88 102 GLY A CA 1
ATOM 791 C C . GLY A 1 102 ? 5.508 -12.555 -9.797 1 98.88 102 GLY A C 1
ATOM 792 O O . GLY A 1 102 ? 5.84 -13.43 -10.609 1 98.88 102 GLY A O 1
ATOM 793 N N . GLY A 1 103 ? 4.922 -12.773 -8.68 1 98.88 103 GLY A N 1
ATOM 794 C CA . GLY A 1 103 ? 4.559 -14.141 -8.344 1 98.88 103 GLY A CA 1
ATOM 795 C C . GLY A 1 103 ? 3.666 -14.234 -7.117 1 98.88 103 GLY A C 1
ATOM 796 O O . GLY A 1 103 ? 3.795 -13.438 -6.184 1 98.88 103 GLY A O 1
ATOM 797 N N . TRP A 1 104 ? 2.859 -15.242 -7.137 1 98.88 104 TRP A N 1
ATOM 798 C CA . TRP A 1 104 ? 1.921 -15.547 -6.059 1 98.88 104 TRP A CA 1
ATOM 799 C C . TRP A 1 104 ? 2.344 -16.797 -5.301 1 98.88 104 TRP A C 1
ATOM 801 O O . TRP A 1 104 ? 2.59 -17.844 -5.902 1 98.88 104 TRP A O 1
ATOM 811 N N . SER A 1 105 ? 2.459 -16.656 -3.891 1 98.44 105 SER A N 1
ATOM 812 C CA . SER A 1 105 ? 2.777 -17.797 -3.037 1 98.44 105 SER A CA 1
ATOM 813 C C . SER A 1 105 ? 4.117 -18.406 -3.418 1 98.44 105 SER A C 1
ATOM 815 O O . SER A 1 105 ? 5.141 -17.719 -3.451 1 98.44 105 SER A O 1
ATOM 817 N N . VAL A 1 106 ? 4.246 -19.672 -3.877 1 97.88 106 VAL A N 1
ATOM 818 C CA . VAL A 1 106 ? 5.516 -20.266 -4.285 1 97.88 106 VAL A CA 1
ATOM 819 C C . VAL A 1 106 ? 6.059 -19.531 -5.512 1 97.88 106 VAL A C 1
ATOM 821 O O . VAL A 1 106 ? 7.273 -19.438 -5.691 1 97.88 106 VAL A O 1
ATOM 824 N N . GLY A 1 107 ? 5.105 -18.969 -6.289 1 98.75 107 GLY A N 1
ATOM 825 C CA . GLY A 1 107 ? 5.547 -18.141 -7.402 1 98.75 107 GLY A CA 1
ATOM 826 C C . GLY A 1 107 ? 6.32 -16.906 -6.961 1 98.75 107 GLY A C 1
ATOM 827 O O . GLY A 1 107 ? 7.195 -16.422 -7.684 1 98.75 107 GLY A O 1
ATOM 828 N N . GLY A 1 108 ? 5.957 -16.359 -5.809 1 98.88 108 GLY A N 1
ATOM 829 C CA . GLY A 1 108 ? 6.715 -15.258 -5.234 1 98.88 108 GLY A CA 1
ATOM 830 C C . GLY A 1 108 ? 8.125 -15.648 -4.82 1 98.88 108 GLY A C 1
ATOM 831 O O . GLY A 1 108 ? 9.039 -14.828 -4.867 1 98.88 108 GLY A O 1
ATOM 832 N N . MET A 1 109 ? 8.305 -16.922 -4.336 1 98.69 109 MET A N 1
ATOM 833 C CA . MET A 1 109 ? 9.641 -17.438 -4.059 1 98.69 109 MET A CA 1
ATOM 834 C C . MET A 1 109 ? 10.484 -17.469 -5.328 1 98.69 109 MET A C 1
ATOM 836 O O . MET A 1 109 ? 11.641 -17.031 -5.324 1 98.69 109 MET A O 1
ATOM 840 N N . ALA A 1 110 ? 9.852 -17.922 -6.398 1 98.81 110 ALA A N 1
ATOM 841 C CA . ALA A 1 110 ? 10.531 -17.938 -7.688 1 98.81 110 ALA A CA 1
ATOM 842 C C . ALA A 1 110 ? 10.945 -16.531 -8.109 1 98.81 110 ALA A C 1
ATOM 844 O O . ALA A 1 110 ? 12.078 -16.312 -8.555 1 98.81 110 ALA A O 1
ATOM 845 N N . ALA A 1 111 ? 10.055 -15.586 -7.973 1 98.94 111 ALA A N 1
ATOM 846 C CA . ALA A 1 111 ? 10.344 -14.203 -8.344 1 98.94 111 ALA A CA 1
ATOM 847 C C . ALA A 1 111 ? 11.523 -13.656 -7.555 1 98.94 111 ALA A C 1
ATOM 849 O O . ALA A 1 111 ? 12.375 -12.945 -8.102 1 98.94 111 ALA A O 1
ATOM 850 N N . GLN A 1 112 ? 11.578 -13.977 -6.27 1 98.94 112 GLN A N 1
ATOM 851 C CA . GLN A 1 112 ? 12.695 -13.547 -5.43 1 98.94 112 GLN A CA 1
ATOM 852 C C . GLN A 1 112 ? 14.016 -14.133 -5.922 1 98.94 112 GLN A C 1
ATOM 854 O O . GLN A 1 112 ? 15.039 -13.445 -5.93 1 98.94 112 GLN A O 1
ATOM 859 N N . ILE A 1 113 ? 13.969 -15.344 -6.332 1 98.88 113 ILE A N 1
ATOM 860 C CA . ILE A 1 113 ? 15.172 -15.984 -6.852 1 98.88 113 ILE A CA 1
ATOM 861 C C . ILE A 1 113 ? 15.586 -15.32 -8.164 1 98.88 113 ILE A C 1
ATOM 863 O O . ILE A 1 113 ? 16.781 -15.117 -8.414 1 98.88 113 ILE A O 1
ATOM 867 N N . VAL A 1 114 ? 14.617 -14.961 -9.008 1 98.94 114 VAL A N 1
ATOM 868 C CA . VAL A 1 114 ? 14.938 -14.258 -10.25 1 98.94 114 VAL A CA 1
ATOM 869 C C . VAL A 1 114 ? 15.656 -12.945 -9.922 1 98.94 114 VAL A C 1
ATOM 871 O O . VAL A 1 114 ? 16.656 -12.609 -10.562 1 98.94 114 VAL A O 1
ATOM 874 N N . VAL A 1 115 ? 15.203 -12.188 -8.93 1 98.81 115 VAL A N 1
ATOM 875 C CA . VAL A 1 115 ? 15.836 -10.945 -8.508 1 98.81 115 VAL A CA 1
ATOM 876 C C . VAL A 1 115 ? 17.297 -11.203 -8.125 1 98.81 115 VAL A C 1
ATOM 878 O O . VAL A 1 115 ? 18.188 -10.43 -8.484 1 98.81 115 VAL A O 1
ATOM 881 N N . ALA A 1 116 ? 17.531 -12.305 -7.449 1 98.69 116 ALA A N 1
ATOM 882 C CA . ALA A 1 116 ? 18.859 -12.617 -6.941 1 98.69 116 ALA A CA 1
ATOM 883 C C . ALA A 1 116 ? 19.766 -13.102 -8.062 1 98.69 116 ALA A C 1
ATOM 885 O O . ALA A 1 116 ? 20.953 -12.734 -8.125 1 98.69 116 ALA A O 1
ATOM 886 N N . LYS A 1 117 ? 19.25 -13.867 -9.008 1 98.44 117 LYS A N 1
ATOM 887 C CA . LYS A 1 117 ? 20.062 -14.594 -9.969 1 98.44 117 LYS A CA 1
ATOM 888 C C . LYS A 1 117 ? 20.188 -13.828 -11.281 1 98.44 117 LYS A C 1
ATOM 890 O O . LYS A 1 117 ? 21.188 -13.969 -12 1 98.44 117 LYS A O 1
ATOM 895 N N . ALA A 1 118 ? 19.172 -13.094 -11.609 1 98.62 118 ALA A N 1
ATOM 896 C CA . ALA A 1 118 ? 19.156 -12.406 -12.891 1 98.62 118 ALA A CA 1
ATOM 897 C C . ALA A 1 118 ? 18.625 -10.977 -12.734 1 98.62 118 ALA A C 1
ATOM 899 O O . ALA A 1 118 ? 17.703 -10.562 -13.445 1 98.62 118 ALA A O 1
ATOM 900 N N . PRO A 1 119 ? 19.312 -10.203 -11.883 1 98.62 119 PRO A N 1
ATOM 901 C CA . PRO A 1 119 ? 18.828 -8.844 -11.625 1 98.62 119 PRO A CA 1
ATOM 902 C C . PRO A 1 119 ? 18.797 -7.984 -12.883 1 98.62 119 PRO A C 1
ATOM 904 O O . PRO A 1 119 ? 17.984 -7.051 -12.977 1 98.62 119 PRO A O 1
ATOM 907 N N . GLN A 1 120 ? 19.562 -8.32 -13.867 1 98.38 120 GLN A N 1
ATOM 908 C CA . GLN A 1 120 ? 19.641 -7.527 -15.094 1 98.38 120 GLN A CA 1
ATOM 909 C C . GLN A 1 120 ? 18.344 -7.664 -15.906 1 98.38 120 GLN A C 1
ATOM 911 O O . GLN A 1 120 ? 18.094 -6.859 -16.797 1 98.38 120 GLN A O 1
ATOM 916 N N . LEU A 1 121 ? 17.516 -8.633 -15.609 1 98.75 121 LEU A N 1
ATOM 917 C CA . LEU A 1 121 ? 16.266 -8.875 -16.344 1 98.75 121 LEU A CA 1
ATOM 918 C C . LEU A 1 121 ? 15.086 -8.258 -15.602 1 98.75 121 LEU A C 1
ATOM 920 O O . LEU A 1 121 ? 13.945 -8.32 -16.078 1 98.75 121 LEU A O 1
ATOM 924 N N . VAL A 1 122 ? 15.352 -7.617 -14.438 1 98.88 122 VAL A N 1
ATOM 925 C CA . VAL A 1 122 ? 14.242 -7.277 -13.555 1 98.88 122 VAL A CA 1
ATOM 926 C C . VAL A 1 122 ? 14.211 -5.766 -13.336 1 98.88 122 VAL A C 1
ATOM 928 O O . VAL A 1 122 ? 15.195 -5.172 -12.898 1 98.88 122 VAL A O 1
ATOM 931 N N . SER A 1 123 ? 13.07 -5.152 -13.633 1 98.69 123 SER A N 1
ATOM 932 C CA . SER A 1 123 ? 12.883 -3.738 -13.328 1 98.69 123 SER A CA 1
ATOM 933 C C . SER A 1 123 ? 12.289 -3.547 -11.938 1 98.69 123 SER A C 1
ATOM 935 O O . SER A 1 123 ? 12.711 -2.662 -11.188 1 98.69 123 SER A O 1
ATOM 937 N N . HIS A 1 124 ? 11.312 -4.32 -11.602 1 98.81 124 HIS A N 1
ATOM 938 C CA . HIS A 1 124 ? 10.594 -4.363 -10.336 1 98.81 124 HIS A CA 1
ATOM 939 C C . HIS A 1 124 ? 10.234 -5.793 -9.953 1 98.81 124 HIS A C 1
ATOM 941 O O . HIS A 1 124 ? 10.133 -6.664 -10.82 1 98.81 124 HIS A O 1
ATOM 947 N N . ALA A 1 125 ? 10.039 -6.039 -8.703 1 98.94 125 ALA A N 1
ATOM 948 C CA . ALA A 1 125 ? 9.531 -7.32 -8.234 1 98.94 125 ALA A CA 1
ATOM 949 C C . ALA A 1 125 ? 8.219 -7.141 -7.469 1 98.94 125 ALA A C 1
ATOM 951 O O . ALA A 1 125 ? 8.117 -6.273 -6.602 1 98.94 125 ALA A O 1
ATOM 952 N N . VAL A 1 126 ? 7.23 -7.875 -7.844 1 98.94 126 VAL A N 1
ATOM 953 C CA . VAL A 1 126 ? 5.93 -7.867 -7.184 1 98.94 126 VAL A CA 1
ATOM 954 C C . VAL A 1 126 ? 5.676 -9.227 -6.527 1 98.94 126 VAL A C 1
ATOM 956 O O . VAL A 1 126 ? 5.441 -10.219 -7.215 1 98.94 126 VAL A O 1
ATOM 959 N N . LEU A 1 127 ? 5.68 -9.234 -5.215 1 98.94 127 LEU A N 1
ATOM 960 C CA . LEU A 1 127 ? 5.527 -10.453 -4.426 1 98.94 127 LEU A CA 1
ATOM 961 C C . LEU A 1 127 ? 4.145 -10.516 -3.787 1 98.94 127 LEU A C 1
ATOM 963 O O . LEU A 1 127 ? 3.82 -9.711 -2.912 1 98.94 127 LEU A O 1
ATOM 967 N N . ILE A 1 128 ? 3.354 -11.5 -4.238 1 98.94 128 ILE A N 1
ATOM 968 C CA . ILE A 1 128 ? 1.967 -11.586 -3.795 1 98.94 128 ILE A CA 1
ATOM 969 C C . ILE A 1 128 ? 1.806 -12.75 -2.824 1 98.94 128 ILE A C 1
ATOM 971 O O . ILE A 1 128 ? 2.025 -13.906 -3.193 1 98.94 128 ILE A O 1
ATOM 975 N N . ALA A 1 129 ? 1.435 -12.453 -1.595 1 98.81 129 ALA A N 1
ATOM 976 C CA . ALA A 1 129 ? 1.137 -13.461 -0.581 1 98.81 129 ALA A CA 1
ATOM 977 C C . ALA A 1 129 ? 2.223 -14.539 -0.536 1 98.81 129 ALA A C 1
ATOM 979 O O . ALA A 1 129 ? 1.927 -15.734 -0.603 1 98.81 129 ALA A O 1
ATOM 980 N N . THR A 1 130 ? 3.441 -14.125 -0.469 1 98.75 130 THR A N 1
ATOM 981 C CA . THR A 1 130 ? 4.578 -15.039 -0.39 1 98.75 130 THR A CA 1
ATOM 982 C C . THR A 1 130 ? 5.391 -14.781 0.875 1 98.75 130 THR A C 1
ATOM 984 O O . THR A 1 130 ? 5.008 -13.953 1.708 1 98.75 130 THR A O 1
ATOM 987 N N . THR A 1 131 ? 6.469 -15.57 1.104 1 98.5 131 THR A N 1
ATOM 988 C CA . THR A 1 131 ? 7.27 -15.508 2.322 1 98.5 131 THR A CA 1
ATOM 989 C C . THR A 1 131 ? 8.695 -15.07 2.008 1 98.5 131 THR A C 1
ATOM 991 O O . THR A 1 131 ? 9.227 -15.375 0.936 1 98.5 131 THR A O 1
ATOM 994 N N . PRO A 1 132 ? 9.273 -14.234 2.854 1 98.5 132 PRO A N 1
ATOM 995 C CA . PRO A 1 132 ? 10.703 -13.969 2.684 1 98.5 132 PRO A CA 1
ATOM 996 C C . PRO A 1 132 ? 11.57 -15.188 2.979 1 98.5 132 PRO A C 1
ATOM 998 O O . PRO A 1 132 ? 11.109 -16.141 3.613 1 98.5 132 PRO A O 1
ATOM 1001 N N . PRO A 1 133 ? 12.812 -15.141 2.414 1 97.69 133 PRO A N 1
ATOM 1002 C CA . PRO A 1 133 ? 13.758 -16.203 2.77 1 97.69 133 PRO A CA 1
ATOM 1003 C C . PRO A 1 133 ? 14.211 -16.125 4.223 1 97.69 133 PRO A C 1
ATOM 1005 O O . PRO A 1 133 ? 14.188 -15.047 4.828 1 97.69 133 PRO A O 1
ATOM 1008 N N . GLY A 1 134 ? 14.578 -17.297 4.801 1 96.25 134 GLY A N 1
ATOM 1009 C CA . GLY A 1 134 ? 15.211 -17.312 6.109 1 96.25 134 GLY A CA 1
ATOM 1010 C C . GLY A 1 134 ? 14.227 -17.547 7.242 1 96.25 134 GLY A C 1
ATOM 1011 O O . GLY A 1 134 ? 13.094 -17.969 7.012 1 96.25 134 GLY A O 1
ATOM 1012 N N . PRO A 1 135 ? 14.648 -17.344 8.508 1 96.81 135 PRO A N 1
ATOM 1013 C CA . PRO A 1 135 ? 13.82 -17.609 9.68 1 96.81 135 PRO A CA 1
ATOM 1014 C C . PRO A 1 135 ? 12.586 -16.703 9.742 1 96.81 135 PRO A C 1
ATOM 1016 O O . PRO A 1 135 ? 12.664 -15.523 9.398 1 96.81 135 PRO A O 1
ATOM 1019 N N . LEU A 1 136 ? 11.531 -17.281 10.18 1 97.75 136 LEU A N 1
ATOM 1020 C CA . LEU A 1 136 ? 10.25 -16.578 10.242 1 97.75 136 LEU A CA 1
ATOM 1021 C C . LEU A 1 136 ? 9.875 -16.266 11.688 1 97.75 136 LEU A C 1
ATOM 1023 O O . LEU A 1 136 ? 10.109 -17.078 12.586 1 97.75 136 LEU A O 1
ATOM 1027 N N . VAL A 1 137 ? 9.25 -15.078 11.945 1 97.75 137 VAL A N 1
ATOM 1028 C CA . VAL A 1 137 ? 8.758 -14.734 13.273 1 97.75 137 VAL A CA 1
ATOM 1029 C C . VAL A 1 137 ? 7.402 -15.391 13.516 1 97.75 137 VAL A C 1
ATOM 1031 O O . VAL A 1 137 ? 6.969 -15.523 14.664 1 97.75 137 VAL A O 1
ATOM 1034 N N . LYS A 1 138 ? 6.73 -15.789 12.469 1 97.19 138 LYS A N 1
ATOM 1035 C CA . LYS A 1 138 ? 5.43 -16.453 12.547 1 97.19 138 LYS A CA 1
ATOM 1036 C C . LYS A 1 138 ? 5.289 -17.5 11.445 1 97.19 138 LYS A C 1
ATOM 1038 O O . LYS A 1 138 ? 5.164 -17.156 10.266 1 97.19 138 LYS A O 1
ATOM 1043 N N . PRO A 1 139 ? 5.273 -18.75 11.773 1 95.94 139 PRO A N 1
ATOM 1044 C CA . PRO A 1 139 ? 5.09 -19.797 10.758 1 95.94 139 PRO A CA 1
ATOM 1045 C C . PRO A 1 139 ? 3.654 -19.859 10.242 1 95.94 139 PRO A C 1
ATOM 1047 O O . PRO A 1 139 ? 2.744 -19.312 10.859 1 95.94 139 PRO A O 1
ATOM 1050 N N . GLY A 1 140 ? 3.484 -20.5 9.094 1 95.12 140 GLY A N 1
ATOM 1051 C CA . GLY A 1 140 ? 2.143 -20.766 8.609 1 95.12 140 GLY A CA 1
ATOM 1052 C C . GLY A 1 140 ? 1.358 -21.703 9.508 1 95.12 140 GLY A C 1
ATOM 1053 O O . GLY A 1 140 ? 1.909 -22.266 10.453 1 95.12 140 GLY A O 1
ATOM 1054 N N . GLU A 1 141 ? 0.127 -21.781 9.219 1 94.25 141 GLU A N 1
ATOM 1055 C CA . GLU A 1 141 ? -0.744 -22.672 9.992 1 94.25 141 GLU A CA 1
ATOM 1056 C C . GLU A 1 141 ? -0.751 -24.078 9.406 1 94.25 141 GLU A C 1
ATOM 1058 O O . GLU A 1 141 ? -0.705 -24.25 8.188 1 94.25 141 GLU A O 1
ATOM 1063 N N . PRO A 1 142 ? -0.917 -25.141 10.219 1 93.81 142 PRO A N 1
ATOM 1064 C CA . PRO A 1 142 ? -0.933 -26.531 9.742 1 93.81 142 PRO A CA 1
ATOM 1065 C C . PRO A 1 142 ? -2.1 -26.812 8.805 1 93.81 142 PRO A C 1
ATOM 1067 O O . PRO A 1 142 ? -2.043 -27.766 8.016 1 93.81 142 PRO A O 1
ATOM 1070 N N . LEU A 1 143 ? -3.053 -26.047 8.891 1 92.56 143 LEU A N 1
ATOM 1071 C CA . LEU A 1 143 ? -4.277 -26.25 8.133 1 92.56 143 LEU A CA 1
ATOM 1072 C C . LEU A 1 143 ? -3.988 -26.281 6.633 1 92.56 143 LEU A C 1
ATOM 1074 O O . LEU A 1 143 ? -4.617 -27.047 5.891 1 92.56 143 LEU A O 1
ATOM 1078 N N . PHE A 1 144 ? -3.068 -25.516 6.176 1 91.56 144 PHE A N 1
ATOM 1079 C CA . PHE A 1 144 ? -2.705 -25.469 4.766 1 91.56 144 PHE A CA 1
ATOM 1080 C C . PHE A 1 144 ? -2.201 -26.828 4.301 1 91.56 144 PHE A C 1
ATOM 1082 O O . PHE A 1 144 ? -2.576 -27.312 3.225 1 91.56 144 PHE A O 1
ATOM 1089 N N . TYR A 1 145 ? -1.425 -27.5 5.047 1 91.12 145 TYR A N 1
ATOM 1090 C CA . TYR A 1 145 ? -0.78 -28.75 4.664 1 91.12 145 TYR A CA 1
ATOM 1091 C C . TYR A 1 145 ? -1.796 -29.891 4.578 1 91.12 145 TYR A C 1
ATOM 1093 O O . TYR A 1 145 ? -1.679 -30.781 3.729 1 91.12 145 TYR A O 1
ATOM 1101 N N . ALA A 1 146 ? -2.787 -29.766 5.418 1 91.31 146 ALA A N 1
ATOM 1102 C CA . ALA A 1 146 ? -3.877 -30.734 5.344 1 91.31 146 ALA A CA 1
ATOM 1103 C C . ALA A 1 146 ? -4.707 -30.531 4.078 1 91.31 146 ALA A C 1
ATOM 1105 O O . ALA A 1 146 ? -5.062 -31.5 3.4 1 91.31 146 ALA A O 1
ATOM 1106 N N . MET A 1 147 ? -4.914 -29.359 3.721 1 91.62 147 MET A N 1
ATOM 1107 C CA . MET A 1 147 ? -5.785 -29.031 2.598 1 91.62 147 MET A CA 1
ATOM 1108 C C . MET A 1 147 ? -5.059 -29.219 1.271 1 91.62 147 MET A C 1
ATOM 1110 O O . MET A 1 147 ? -5.684 -29.547 0.257 1 91.62 147 MET A O 1
ATOM 1114 N N . ALA A 1 148 ? -3.77 -29.047 1.271 1 88.5 148 ALA A N 1
ATOM 1115 C CA . ALA A 1 148 ? -2.961 -29.188 0.063 1 88.5 148 ALA A CA 1
ATOM 1116 C C . ALA A 1 148 ? -2.955 -30.625 -0.428 1 88.5 148 ALA A C 1
ATOM 1118 O O . ALA A 1 148 ? -2.67 -30.891 -1.599 1 88.5 148 ALA A O 1
ATOM 1119 N N . LYS A 1 149 ? -3.344 -31.625 0.359 1 92.88 149 LYS A N 1
ATOM 1120 C CA . LYS A 1 149 ? -3.193 -33.031 0.075 1 92.88 149 LYS A CA 1
ATOM 1121 C C . LYS A 1 149 ? -4.516 -33.656 -0.374 1 92.88 149 LYS A C 1
ATOM 1123 O O . LYS A 1 149 ? -4.605 -34.875 -0.59 1 92.88 149 LYS A O 1
ATOM 1128 N N . ARG A 1 150 ? -5.523 -32.812 -0.569 1 93.5 150 ARG A N 1
ATOM 1129 C CA . ARG A 1 150 ? -6.82 -33.344 -0.976 1 93.5 150 ARG A CA 1
ATOM 1130 C C . ARG A 1 150 ? -7.461 -32.438 -2.041 1 93.5 150 ARG A C 1
ATOM 1132 O O . ARG A 1 150 ? -7 -31.344 -2.291 1 93.5 150 ARG A O 1
ATOM 1139 N N . GLU A 1 151 ? -8.438 -33.094 -2.707 1 95.25 151 GLU A N 1
ATOM 1140 C CA . GLU A 1 151 ? -9.258 -32.281 -3.586 1 95.25 151 GLU A CA 1
ATOM 1141 C C . GLU A 1 151 ? -10 -31.203 -2.797 1 95.25 151 GLU A C 1
ATOM 1143 O O . GLU A 1 151 ? -10.562 -31.484 -1.738 1 95.25 151 GLU A O 1
ATOM 1148 N N . ASN A 1 152 ? -9.961 -30.016 -3.279 1 95.75 152 ASN A N 1
ATOM 1149 C CA . ASN A 1 152 ? -10.547 -28.906 -2.539 1 95.75 152 ASN A CA 1
ATOM 1150 C C . ASN A 1 152 ? -11.961 -28.578 -3.029 1 95.75 152 ASN A C 1
ATOM 1152 O O . ASN A 1 152 ? -12.219 -28.594 -4.234 1 95.75 152 ASN A O 1
ATOM 1156 N N . ASP A 1 153 ? -12.852 -28.359 -2.088 1 96.62 153 ASP A N 1
ATOM 1157 C CA . ASP A 1 153 ? -14.164 -27.797 -2.408 1 96.62 153 ASP A CA 1
ATOM 1158 C C . ASP A 1 153 ? -14.195 -26.297 -2.188 1 96.62 153 ASP A C 1
ATOM 1160 O O . ASP A 1 153 ? -13.148 -25.672 -1.99 1 96.62 153 ASP A O 1
ATOM 1164 N N . PHE A 1 154 ? -15.352 -25.719 -2.35 1 97.56 15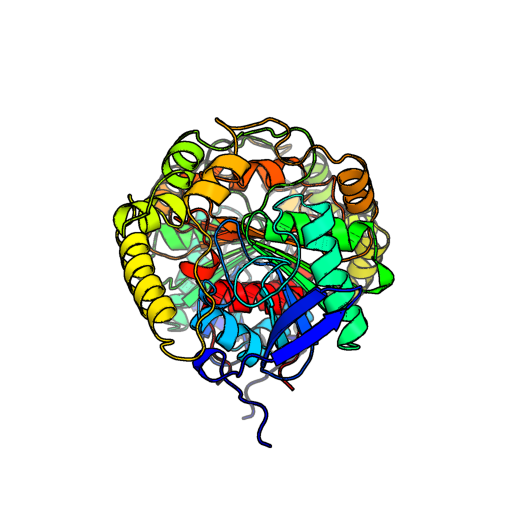4 PHE A N 1
ATOM 1165 C CA . PHE A 1 154 ? -15.469 -24.266 -2.266 1 97.56 154 PHE A CA 1
ATOM 1166 C C . PHE A 1 154 ? -15.117 -23.781 -0.866 1 97.56 154 PHE A C 1
ATOM 1168 O O . PHE A 1 154 ? -14.523 -22.703 -0.708 1 97.56 154 PHE A O 1
ATOM 1175 N N . GLU A 1 155 ? -15.523 -24.453 0.178 1 97.31 155 GLU A N 1
ATOM 1176 C CA . GLU A 1 155 ? -15.203 -24.047 1.543 1 97.31 155 GLU A CA 1
ATOM 1177 C C . GLU A 1 155 ? -13.695 -24.047 1.781 1 97.31 155 GLU A C 1
ATOM 1179 O O . GLU A 1 155 ? -13.172 -23.203 2.508 1 97.31 155 GLU A O 1
ATOM 1184 N N . ASP A 1 156 ? -12.992 -25.062 1.227 1 97 156 ASP A N 1
ATOM 1185 C CA . ASP A 1 156 ? -11.531 -25.062 1.271 1 97 156 ASP A CA 1
ATOM 1186 C C . ASP A 1 156 ? -10.961 -23.844 0.567 1 97 156 ASP A C 1
ATOM 1188 O O . ASP A 1 156 ? -10.016 -23.219 1.059 1 97 156 ASP A O 1
ATOM 1192 N N . PHE A 1 157 ? -11.547 -23.516 -0.599 1 97.5 157 PHE A N 1
ATOM 1193 C CA . PHE A 1 157 ? -11.133 -22.344 -1.355 1 97.5 157 PHE A CA 1
ATOM 1194 C C . PHE A 1 157 ? -11.258 -21.078 -0.504 1 97.5 157 PHE A C 1
ATOM 1196 O O . PHE A 1 157 ? -10.328 -20.266 -0.453 1 97.5 157 PHE A O 1
ATOM 1203 N N . VAL A 1 158 ? -12.344 -20.953 0.205 1 98.12 158 VAL A N 1
ATOM 1204 C CA . VAL A 1 158 ? -12.578 -19.797 1.079 1 98.12 158 VAL A CA 1
ATOM 1205 C C . VAL A 1 158 ? -11.562 -19.812 2.219 1 98.12 158 VAL A C 1
ATOM 1207 O O . VAL A 1 158 ? -10.93 -18.781 2.504 1 98.12 158 VAL A O 1
ATOM 1210 N N . THR A 1 159 ? -11.32 -20.922 2.82 1 97 159 THR A N 1
ATOM 1211 C CA . THR A 1 159 ? -10.438 -21.062 3.975 1 97 159 THR A CA 1
ATOM 1212 C C . THR A 1 159 ? -8.992 -20.75 3.594 1 97 159 THR A C 1
ATOM 1214 O O . THR A 1 159 ? -8.281 -20.078 4.344 1 97 159 THR A O 1
ATOM 1217 N N . LEU A 1 160 ? -8.578 -21.188 2.451 1 95.81 160 LEU A N 1
ATOM 1218 C CA . LEU A 1 160 ? -7.191 -21.062 2.029 1 95.81 160 LEU A CA 1
ATOM 1219 C C . LEU A 1 160 ? -6.895 -19.641 1.562 1 95.81 160 LEU A C 1
ATOM 1221 O O . LEU A 1 160 ? -5.84 -19.094 1.879 1 95.81 160 LEU A O 1
ATOM 1225 N N . PHE A 1 161 ? -7.832 -19.016 0.858 1 98 161 PHE A N 1
ATOM 1226 C CA . PHE A 1 161 ? -7.438 -17.844 0.077 1 98 161 PHE A CA 1
ATOM 1227 C C . PHE A 1 161 ? -8.156 -16.594 0.577 1 98 161 PHE A C 1
ATOM 1229 O O . PHE A 1 161 ? -7.793 -15.477 0.201 1 98 161 PHE A O 1
ATOM 1236 N N . PHE A 1 162 ? -9.156 -16.719 1.43 1 98.19 162 PHE A N 1
ATOM 1237 C CA . PHE A 1 162 ? -9.969 -15.602 1.911 1 98.19 162 PHE A CA 1
ATOM 1238 C C . PHE A 1 162 ? -10.078 -15.633 3.432 1 98.19 162 PHE A C 1
ATOM 1240 O O . PHE A 1 162 ? -9.219 -16.203 4.109 1 98.19 162 PHE A O 1
ATOM 1247 N N . GLU A 1 163 ? -10.977 -14.766 4.008 1 97 163 GLU A N 1
ATOM 1248 C CA . GLU A 1 163 ? -11.281 -14.727 5.434 1 97 163 GLU A CA 1
ATOM 1249 C C . GLU A 1 163 ? -12.688 -15.25 5.711 1 97 163 GLU A C 1
ATOM 1251 O O . GLU A 1 163 ? -13.664 -14.508 5.602 1 97 163 GLU A O 1
ATOM 1256 N N . PRO A 1 164 ? -12.758 -16.531 6.133 1 95.94 164 PRO A N 1
ATOM 1257 C CA . PRO A 1 164 ? -14.07 -17.172 6.254 1 95.94 164 PRO A CA 1
ATOM 1258 C C . PRO A 1 164 ? -14.992 -16.453 7.227 1 95.94 164 PRO A C 1
ATOM 1260 O O . PRO A 1 164 ? -16.219 -16.453 7.051 1 95.94 164 PRO A O 1
ATOM 1263 N N . ALA A 1 165 ? -14.438 -15.805 8.195 1 93.25 165 ALA A N 1
ATOM 1264 C CA . ALA A 1 165 ? -15.242 -15.164 9.234 1 93.25 165 ALA A CA 1
ATOM 1265 C C . ALA A 1 165 ? -15.836 -13.852 8.742 1 93.25 165 ALA A C 1
ATOM 1267 O O . ALA A 1 165 ? -16.688 -13.258 9.398 1 93.25 165 ALA A O 1
ATOM 1268 N N . SER A 1 166 ? -15.438 -13.336 7.594 1 95.44 166 SER A N 1
ATOM 1269 C CA . SER A 1 166 ? -15.914 -12.078 7.027 1 95.44 166 SER A CA 1
ATOM 1270 C C . SER A 1 166 ? -16.953 -12.32 5.934 1 95.44 166 SER A C 1
ATOM 1272 O O . SER A 1 166 ? -16.625 -12.867 4.879 1 95.44 166 SER A O 1
ATOM 1274 N N . PRO A 1 167 ? -18.203 -11.898 6.148 1 96.31 167 PRO A N 1
ATOM 1275 C CA . PRO A 1 167 ? -19.203 -12.062 5.098 1 96.31 167 PRO A CA 1
ATOM 1276 C C . PRO A 1 167 ? -18.797 -11.406 3.781 1 96.31 167 PRO A C 1
ATOM 1278 O O . PRO A 1 167 ? -19.031 -11.961 2.709 1 96.31 167 PRO A O 1
ATOM 1281 N N . ALA A 1 168 ? -18.188 -10.281 3.92 1 96.38 168 ALA A N 1
ATOM 1282 C CA . ALA A 1 168 ? -17.734 -9.586 2.715 1 96.38 168 ALA A CA 1
ATOM 1283 C C . ALA A 1 168 ? -16.656 -10.398 1.989 1 96.38 168 ALA A C 1
ATOM 1285 O O . ALA A 1 168 ? -16.641 -10.445 0.757 1 96.38 168 ALA A O 1
ATOM 1286 N N . SER A 1 169 ? -15.781 -10.984 2.756 1 97.38 169 SER A N 1
ATOM 1287 C CA . SER A 1 169 ? -14.734 -11.805 2.168 1 97.38 169 SER A CA 1
ATOM 1288 C C . SER A 1 169 ? -15.312 -13.055 1.509 1 97.38 169 SER A C 1
ATOM 1290 O O . SER A 1 169 ? -14.883 -13.438 0.419 1 97.38 169 SER A O 1
ATOM 1292 N N . ARG A 1 170 ? -16.234 -13.68 2.123 1 97.81 170 ARG A N 1
ATOM 1293 C CA . ARG A 1 170 ? -16.891 -14.844 1.538 1 97.81 170 ARG A CA 1
ATOM 1294 C C . ARG A 1 170 ? -17.594 -14.484 0.234 1 97.81 170 ARG A C 1
ATOM 1296 O O . ARG A 1 170 ? -17.547 -15.25 -0.733 1 97.81 170 ARG A O 1
ATOM 1303 N N . ALA A 1 171 ? -18.234 -13.359 0.24 1 98.31 171 ALA A N 1
ATOM 1304 C CA . ALA A 1 171 ? -18.891 -12.906 -0.986 1 98.31 171 ALA A CA 1
ATOM 1305 C C . ALA A 1 171 ? -17.859 -12.695 -2.1 1 98.31 171 ALA A C 1
ATOM 1307 O O . ALA A 1 171 ? -18.125 -13.039 -3.256 1 98.31 171 ALA A O 1
ATOM 1308 N N . ALA A 1 172 ? -16.75 -12.117 -1.755 1 98.5 172 ALA A N 1
ATOM 1309 C CA . ALA A 1 172 ? -15.672 -11.93 -2.719 1 98.5 172 ALA A CA 1
ATOM 1310 C C . ALA A 1 172 ? -15.164 -13.266 -3.246 1 98.5 172 ALA A C 1
ATOM 1312 O O . ALA A 1 172 ? -14.805 -13.383 -4.418 1 98.5 172 ALA A O 1
ATOM 1313 N N . ALA A 1 173 ? -15.125 -14.234 -2.381 1 98.75 173 ALA A N 1
ATOM 1314 C CA . ALA A 1 173 ? -14.703 -15.57 -2.789 1 98.75 173 ALA A CA 1
ATOM 1315 C C . ALA A 1 173 ? -15.633 -16.141 -3.859 1 98.75 173 ALA A C 1
ATOM 1317 O O . ALA A 1 173 ? -15.172 -16.719 -4.844 1 98.75 173 ALA A O 1
ATOM 1318 N N . GLU A 1 174 ? -16.891 -15.961 -3.643 1 98.69 174 GLU A N 1
ATOM 1319 C CA . GLU A 1 174 ? -17.875 -16.422 -4.621 1 98.69 174 GLU A CA 1
ATOM 1320 C C . GLU A 1 174 ? -17.672 -15.75 -5.973 1 98.69 174 GLU A C 1
ATOM 1322 O O . GLU A 1 174 ? -17.688 -16.406 -7.016 1 98.69 174 GLU A O 1
ATOM 1327 N N . GLN A 1 175 ? -17.453 -14.477 -5.938 1 98.75 175 GLN A N 1
ATOM 1328 C CA . GLN A 1 175 ? -17.234 -13.719 -7.168 1 98.75 175 GLN A CA 1
ATOM 1329 C C . GLN A 1 175 ? -15.953 -14.164 -7.871 1 98.75 175 GLN A C 1
ATOM 1331 O O . GLN A 1 175 ? -15.938 -14.352 -9.086 1 98.75 175 GLN A O 1
ATOM 1336 N N . SER A 1 176 ? -14.938 -14.297 -7.137 1 98.69 176 SER A N 1
ATOM 1337 C CA . SER A 1 176 ? -13.664 -14.719 -7.703 1 98.69 176 SER A CA 1
ATOM 1338 C C . SER A 1 176 ? -13.758 -16.109 -8.312 1 98.69 176 SER A C 1
ATOM 1340 O O . SER A 1 176 ? -13.266 -16.344 -9.414 1 98.69 176 SER A O 1
ATOM 1342 N N . ALA A 1 177 ? -14.359 -17.016 -7.543 1 98.5 177 ALA A N 1
ATOM 1343 C CA . ALA A 1 177 ? -14.523 -18.391 -8.047 1 98.5 177 ALA A CA 1
ATOM 1344 C C . ALA A 1 177 ? -15.273 -18.391 -9.375 1 98.5 177 ALA A C 1
ATOM 1346 O O . ALA A 1 177 ? -14.914 -19.141 -10.289 1 98.5 177 ALA A O 1
ATOM 1347 N N . ALA A 1 178 ? -16.266 -17.562 -9.469 1 98.44 178 ALA A N 1
ATOM 1348 C CA . ALA A 1 178 ? -17.031 -17.469 -10.703 1 98.44 178 ALA A CA 1
ATOM 1349 C C . ALA A 1 178 ? -16.188 -16.922 -11.844 1 98.44 178 ALA A C 1
ATOM 1351 O O . ALA A 1 178 ? -16.25 -17.406 -12.977 1 98.44 178 ALA A O 1
ATOM 1352 N N . ARG A 1 179 ? -15.367 -15.898 -11.617 1 98.31 179 ARG A N 1
ATOM 1353 C CA . ARG A 1 179 ? -14.508 -15.305 -12.633 1 98.31 179 ARG A CA 1
ATOM 1354 C C . ARG A 1 179 ? -13.453 -16.297 -13.109 1 98.31 179 ARG A C 1
ATOM 1356 O O . ARG A 1 179 ? -13.203 -16.422 -14.305 1 98.31 179 ARG A O 1
ATOM 1363 N N . VAL A 1 180 ? -12.891 -17.031 -12.164 1 97.5 180 VAL A N 1
ATOM 1364 C CA . VAL A 1 180 ? -11.836 -17.984 -12.477 1 97.5 180 VAL A CA 1
ATOM 1365 C C . VAL A 1 180 ? -12.406 -19.125 -13.328 1 97.5 180 VAL A C 1
ATOM 1367 O O . VAL A 1 180 ? -11.734 -19.641 -14.219 1 97.5 180 VAL A O 1
ATOM 1370 N N . ALA A 1 181 ? -13.633 -19.422 -13.086 1 96.88 181 ALA A N 1
ATOM 1371 C CA . ALA A 1 181 ? -14.273 -20.531 -13.797 1 96.88 181 ALA A CA 1
ATOM 1372 C C . ALA A 1 181 ? -14.82 -20.078 -15.148 1 96.88 181 ALA A C 1
ATOM 1374 O O . ALA A 1 181 ? -15.352 -20.891 -15.906 1 96.88 181 ALA A O 1
ATOM 1375 N N . ALA A 1 182 ? -14.633 -18.828 -15.492 1 96.5 182 ALA A N 1
ATOM 1376 C CA . ALA A 1 182 ? -15.312 -18.25 -16.641 1 96.5 182 ALA A CA 1
ATOM 1377 C C . ALA A 1 182 ? -14.719 -18.766 -17.953 1 96.5 182 ALA A C 1
ATOM 1379 O O . ALA A 1 182 ? -15.438 -18.938 -18.938 1 96.5 182 ALA A O 1
ATOM 1380 N N . ARG A 1 183 ? -13.438 -18.922 -17.953 1 94.5 183 ARG A N 1
ATOM 1381 C CA . ARG A 1 183 ? -12.812 -19.453 -19.156 1 94.5 183 ARG A CA 1
ATOM 1382 C C . ARG A 1 183 ? -13.156 -20.922 -19.359 1 94.5 183 ARG A C 1
ATOM 1384 O O . ARG A 1 183 ? -13.07 -21.719 -18.422 1 94.5 183 ARG A O 1
ATOM 1391 N N . LYS A 1 184 ? -13.484 -21.266 -20.594 1 93.06 184 LYS A N 1
ATOM 1392 C CA . LYS A 1 184 ? -13.961 -22.625 -20.844 1 93.06 184 LYS A CA 1
ATOM 1393 C C . LYS A 1 184 ? -13.141 -23.297 -21.922 1 93.06 184 LYS A C 1
ATOM 1395 O O . LYS A 1 184 ? -13.258 -24.516 -22.141 1 93.06 184 LYS A O 1
ATOM 1400 N N . VAL A 1 185 ? -12.328 -22.578 -22.578 1 91.06 185 VAL A N 1
ATOM 1401 C CA . VAL A 1 185 ? -11.602 -23.141 -23.719 1 91.06 185 VAL A CA 1
ATOM 1402 C C . VAL A 1 185 ? -10.102 -23.031 -23.469 1 91.06 185 VAL A C 1
ATOM 1404 O O . VAL A 1 185 ? -9.641 -22.094 -22.797 1 91.06 185 VAL A O 1
ATOM 1407 N N . ASP A 1 186 ? -9.422 -23.984 -24.047 1 94.81 186 ASP A N 1
ATOM 1408 C CA . ASP A 1 186 ? -7.961 -23.938 -24 1 94.81 186 ASP A CA 1
ATOM 1409 C C . ASP A 1 186 ? -7.449 -23.859 -22.562 1 94.81 186 ASP A C 1
ATOM 1411 O O . ASP A 1 186 ? -6.57 -23.062 -22.25 1 94.81 186 ASP A O 1
ATOM 1415 N N . LEU A 1 187 ? -8.078 -24.688 -21.719 1 96.69 187 LEU A N 1
ATOM 1416 C CA . LEU A 1 187 ? -7.723 -24.688 -20.312 1 96.69 187 LEU A CA 1
ATOM 1417 C C . LEU A 1 187 ? -6.469 -25.531 -20.062 1 96.69 187 LEU A C 1
ATOM 1419 O O . LEU A 1 187 ? -6.285 -26.578 -20.688 1 96.69 187 LEU A O 1
ATOM 1423 N N . SER A 1 188 ? -5.629 -25.047 -19.156 1 98 188 SER A N 1
ATOM 1424 C CA . SER A 1 188 ? -4.527 -25.875 -18.672 1 98 188 SER A CA 1
ATOM 1425 C C . SER A 1 188 ? -5.039 -27.016 -17.797 1 98 188 SER A C 1
ATOM 1427 O O . SER A 1 188 ? -5.902 -26.812 -16.938 1 98 188 SER A O 1
ATOM 1429 N N . PRO A 1 189 ? -4.52 -28.219 -18.062 1 97.56 189 PRO A N 1
ATOM 1430 C CA . PRO A 1 189 ? -4.863 -29.297 -17.125 1 97.56 189 PRO A CA 1
ATOM 1431 C C . PRO A 1 189 ? -4.496 -28.953 -15.68 1 97.56 189 PRO A C 1
ATOM 1433 O O . PRO A 1 189 ? -3.441 -28.359 -15.43 1 97.56 189 PRO A O 1
ATOM 1436 N N . ALA A 1 190 ? -5.355 -29.375 -14.766 1 96.94 190 ALA A N 1
ATOM 1437 C CA . ALA A 1 190 ? -5.102 -29.125 -13.344 1 96.94 190 ALA A CA 1
ATOM 1438 C C . ALA A 1 190 ? -3.881 -29.906 -12.859 1 96.94 190 ALA A C 1
ATOM 1440 O O . ALA A 1 190 ? -3.602 -31 -13.352 1 96.94 190 ALA A O 1
ATOM 1441 N N . VAL A 1 191 ? -3.189 -29.359 -11.891 1 97.56 191 VAL A N 1
ATOM 1442 C CA . VAL A 1 191 ? -2.086 -30.078 -11.25 1 97.56 191 VAL A CA 1
ATOM 1443 C C . VAL A 1 191 ? -2.621 -31.297 -10.516 1 97.56 191 VAL A C 1
ATOM 1445 O O . VAL A 1 191 ? -3.582 -31.203 -9.75 1 97.56 191 VAL A O 1
ATOM 1448 N N . PRO A 1 192 ? -2.006 -32.406 -10.734 1 96.19 192 PRO A N 1
ATOM 1449 C CA . PRO A 1 192 ? -2.479 -33.594 -10.016 1 96.19 192 PRO A CA 1
ATOM 1450 C C . PRO A 1 192 ? -2.334 -33.469 -8.5 1 96.19 192 PRO A C 1
ATOM 1452 O O . PRO A 1 192 ? -1.225 -33.25 -7.996 1 96.19 192 PRO A O 1
ATOM 1455 N N . VAL A 1 193 ? -3.393 -33.656 -7.801 1 95.62 193 VAL A N 1
ATOM 1456 C CA . VAL A 1 193 ? -3.467 -33.406 -6.367 1 95.62 193 VAL A CA 1
ATOM 1457 C C . VAL A 1 193 ? -2.523 -34.344 -5.617 1 95.62 193 VAL A C 1
ATOM 1459 O O . VAL A 1 193 ? -1.795 -33.906 -4.719 1 95.62 193 VAL A O 1
ATOM 1462 N N . GLU A 1 194 ? -2.537 -35.562 -5.992 1 94.5 194 GLU A N 1
ATOM 1463 C CA . GLU A 1 194 ? -1.707 -36.562 -5.305 1 94.5 194 GLU A CA 1
ATOM 1464 C C . GLU A 1 194 ? -0.225 -36.219 -5.434 1 94.5 194 GLU A C 1
ATOM 1466 O O . GLU A 1 194 ? 0.519 -36.281 -4.453 1 94.5 194 GLU A O 1
ATOM 1471 N N . TRP A 1 195 ? 0.159 -35.906 -6.59 1 96.25 195 TRP A N 1
ATOM 1472 C CA . TRP A 1 195 ? 1.552 -35.531 -6.805 1 96.25 195 TRP A CA 1
ATOM 1473 C C . TRP A 1 195 ? 1.911 -34.281 -5.992 1 96.25 195 TRP A C 1
ATOM 1475 O O . TRP A 1 195 ? 2.93 -34.281 -5.297 1 96.25 195 TRP A O 1
ATOM 1485 N N . ALA A 1 196 ? 1.058 -33.281 -6.098 1 95.75 196 ALA A N 1
ATOM 1486 C CA . ALA A 1 196 ? 1.307 -32.031 -5.375 1 95.75 196 ALA A CA 1
ATOM 1487 C C . ALA A 1 196 ? 1.39 -32.281 -3.871 1 95.75 196 ALA A C 1
ATOM 1489 O O . ALA A 1 196 ? 2.242 -31.703 -3.189 1 95.75 196 ALA A O 1
ATOM 1490 N N . GLY A 1 197 ? 0.477 -33.062 -3.373 1 93.44 197 GLY A N 1
ATOM 1491 C CA . GLY A 1 197 ? 0.476 -33.375 -1.956 1 93.44 197 GLY A CA 1
ATOM 1492 C C . GLY A 1 197 ? 1.793 -33.969 -1.476 1 93.44 197 GLY A C 1
ATOM 1493 O O . GLY A 1 197 ? 2.195 -33.75 -0.331 1 93.44 197 GLY A O 1
ATOM 1494 N N . GLN A 1 198 ? 2.461 -34.688 -2.346 1 92.94 198 GLN A N 1
ATOM 1495 C CA . GLN A 1 198 ? 3.736 -35.312 -2.002 1 92.94 198 GLN A CA 1
ATOM 1496 C C . GLN A 1 198 ? 4.855 -34.281 -1.959 1 92.94 198 GLN A C 1
ATOM 1498 O O . GLN A 1 198 ? 5.926 -34.531 -1.399 1 92.94 198 GLN A O 1
ATOM 1503 N N . GLN A 1 199 ? 4.582 -33.094 -2.537 1 93 199 GLN A N 1
ATOM 1504 C CA . GLN A 1 199 ? 5.617 -32.062 -2.643 1 93 199 GLN A CA 1
ATOM 1505 C C . GLN A 1 199 ? 5.629 -31.156 -1.412 1 93 199 GLN A C 1
ATOM 1507 O O . GLN A 1 199 ? 6.613 -30.453 -1.156 1 93 199 GLN A O 1
ATOM 1512 N N . VAL A 1 200 ? 4.535 -30.891 -0.643 1 88.44 200 VAL A N 1
ATOM 1513 C CA . VAL A 1 200 ? 4.375 -29.812 0.328 1 88.44 200 VAL A CA 1
ATOM 1514 C C . VAL A 1 200 ? 4.855 -30.281 1.7 1 88.44 200 VAL A C 1
ATOM 1516 O O . VAL A 1 200 ? 5.188 -29.469 2.561 1 88.44 200 VAL A O 1
ATOM 1519 N N . GLY A 1 201 ? 5.125 -31.5 1.962 1 86.75 201 GLY A N 1
ATOM 1520 C CA . GLY A 1 201 ? 5.543 -31.984 3.266 1 86.75 201 GLY A CA 1
ATOM 1521 C C . GLY A 1 201 ? 4.398 -32.094 4.258 1 86.75 201 GLY A C 1
ATOM 1522 O O . GLY A 1 201 ? 3.232 -31.953 3.885 1 86.75 201 GLY A O 1
ATOM 1523 N N . ASP A 1 202 ? 4.695 -32.219 5.621 1 87.81 202 ASP A N 1
ATOM 1524 C CA . ASP A 1 202 ? 3.668 -32.625 6.582 1 87.81 202 ASP A CA 1
ATOM 1525 C C . ASP A 1 202 ? 3.301 -31.438 7.496 1 87.81 202 ASP A C 1
ATOM 1527 O O . ASP A 1 202 ? 2.41 -31.562 8.344 1 87.81 202 ASP A O 1
ATOM 1531 N N . GLY A 1 203 ? 4.031 -30.375 7.348 1 91.62 203 GLY A N 1
ATOM 1532 C CA . GLY A 1 203 ? 3.729 -29.234 8.195 1 91.62 203 GLY A CA 1
ATOM 1533 C C . GLY A 1 203 ? 4.609 -28.031 7.922 1 91.62 203 GLY A C 1
ATOM 1534 O O . GLY A 1 203 ? 5.492 -28.078 7.062 1 91.62 203 GLY A O 1
ATOM 1535 N N . PRO A 1 204 ? 4.285 -26.969 8.719 1 92.62 204 PRO A N 1
ATOM 1536 C CA . PRO A 1 204 ? 5.059 -25.75 8.516 1 92.62 204 PRO A CA 1
ATOM 1537 C C . PRO A 1 204 ? 6.539 -25.922 8.844 1 92.62 204 PRO A C 1
ATOM 1539 O O . PRO A 1 204 ? 6.883 -26.641 9.789 1 92.62 204 PRO A O 1
ATOM 1542 N N . LYS A 1 205 ? 7.363 -25.328 8 1 92.31 205 LYS A N 1
ATOM 1543 C CA . LYS A 1 205 ? 8.805 -25.297 8.219 1 92.31 205 LYS A CA 1
ATOM 1544 C C . LYS A 1 205 ? 9.281 -23.891 8.555 1 92.31 205 LYS A C 1
ATOM 1546 O O . LYS A 1 205 ? 8.664 -22.906 8.133 1 92.31 205 LYS A O 1
ATOM 1551 N N . ASN A 1 206 ? 10.367 -23.797 9.273 1 95.31 206 ASN A N 1
ATOM 1552 C CA . ASN A 1 206 ? 11.031 -22.531 9.586 1 95.31 206 ASN A CA 1
ATOM 1553 C C . ASN A 1 206 ? 12.547 -22.672 9.539 1 95.31 206 ASN A C 1
ATOM 1555 O O . ASN A 1 206 ? 13.156 -23.188 10.477 1 95.31 206 ASN A O 1
ATOM 1559 N N . PRO A 1 207 ? 13.203 -22.219 8.461 1 95.44 207 PRO A N 1
ATOM 1560 C CA . PRO A 1 207 ? 12.594 -21.391 7.422 1 95.44 207 PRO A CA 1
ATOM 1561 C C . PRO A 1 207 ? 11.781 -22.203 6.414 1 95.44 207 PRO A C 1
ATOM 1563 O O . PRO A 1 207 ? 12.125 -23.344 6.113 1 95.44 207 PRO A O 1
ATOM 1566 N N . ALA A 1 208 ? 10.695 -21.609 5.859 1 92.62 208 ALA A N 1
ATOM 1567 C CA . ALA A 1 208 ? 9.922 -22.172 4.762 1 92.62 208 ALA A CA 1
ATOM 1568 C C . ALA A 1 208 ? 10.656 -22.031 3.434 1 92.62 208 ALA A C 1
ATOM 1570 O O . ALA A 1 208 ? 10.445 -22.812 2.508 1 92.62 208 ALA A O 1
ATOM 1571 N N . PHE A 1 209 ? 11.477 -21.094 3.252 1 94 209 PHE A N 1
ATOM 1572 C CA . PHE A 1 209 ? 12.312 -20.75 2.113 1 94 209 PHE A CA 1
ATOM 1573 C C . PHE A 1 209 ? 13.75 -20.5 2.553 1 94 209 PHE A C 1
ATOM 1575 O O . PHE A 1 209 ? 14.18 -19.344 2.688 1 94 209 PHE A O 1
ATOM 1582 N N . PRO A 1 210 ? 14.633 -21.578 2.875 1 92.69 210 PRO A N 1
ATOM 1583 C CA . PRO A 1 210 ? 15.953 -21.484 3.504 1 92.69 210 PRO A CA 1
ATOM 1584 C C . PRO A 1 210 ? 17.062 -21.188 2.502 1 92.69 210 PRO A C 1
ATOM 1586 O O . PRO A 1 210 ? 17.984 -22 2.326 1 92.69 210 PRO A O 1
ATOM 1589 N N . VAL A 1 211 ? 16.906 -20.062 1.885 1 94.06 211 VAL A N 1
ATOM 1590 C CA . VAL A 1 211 ? 17.906 -19.656 0.896 1 94.06 211 VAL A CA 1
ATOM 1591 C C . VAL A 1 211 ? 18.547 -18.344 1.319 1 94.06 211 VAL A C 1
ATOM 1593 O O . VAL A 1 211 ? 18.125 -17.266 0.881 1 94.06 211 VAL A O 1
ATOM 1596 N N . ASP A 1 212 ? 19.625 -18.344 1.968 1 95.69 212 ASP A N 1
ATOM 1597 C CA . ASP A 1 212 ? 20.297 -17.188 2.531 1 95.69 212 ASP A CA 1
ATOM 1598 C C . ASP A 1 212 ? 20.797 -16.25 1.431 1 95.69 212 ASP A C 1
ATOM 1600 O O . ASP A 1 212 ? 20.797 -15.031 1.593 1 95.69 212 ASP A O 1
ATOM 1604 N N . ALA A 1 213 ? 21.234 -16.906 0.409 1 97.06 213 ALA A N 1
ATOM 1605 C CA . ALA A 1 213 ? 21.75 -16.109 -0.695 1 97.06 213 ALA A CA 1
ATOM 1606 C C . ALA A 1 213 ? 20.688 -15.164 -1.255 1 97.06 213 ALA A C 1
ATOM 1608 O O . ALA A 1 213 ? 21 -14.047 -1.673 1 97.06 213 ALA A O 1
ATOM 1609 N N . VAL A 1 214 ? 19.469 -15.609 -1.267 1 98.31 214 VAL A N 1
ATOM 1610 C CA . VAL A 1 214 ? 18.359 -14.789 -1.768 1 98.31 214 VAL A CA 1
ATOM 1611 C C . VAL A 1 214 ? 18.062 -13.664 -0.776 1 98.31 214 VAL A C 1
ATOM 1613 O O . VAL A 1 214 ? 17.859 -12.516 -1.175 1 98.31 214 VAL A O 1
ATOM 1616 N N . LEU A 1 215 ? 18.078 -13.977 0.513 1 98.25 215 LEU A N 1
ATOM 1617 C CA . LEU A 1 215 ? 17.875 -12.945 1.526 1 98.25 215 LEU A CA 1
ATOM 1618 C C . LEU A 1 215 ? 18.938 -11.867 1.431 1 98.25 215 LEU A C 1
ATOM 1620 O O . LEU A 1 215 ? 18.641 -10.672 1.477 1 98.25 215 LEU A O 1
ATOM 1624 N N . ASP A 1 216 ? 20.172 -12.289 1.281 1 98.25 216 ASP A N 1
ATOM 1625 C CA . ASP A 1 216 ? 21.281 -11.352 1.155 1 98.25 216 ASP A CA 1
ATOM 1626 C C . ASP A 1 216 ? 21.125 -10.469 -0.08 1 98.25 216 ASP A C 1
ATOM 1628 O O . ASP A 1 216 ? 21.422 -9.273 -0.036 1 98.25 216 ASP A O 1
ATOM 1632 N N . ALA A 1 217 ? 20.672 -11.07 -1.171 1 98.31 217 ALA A N 1
ATOM 1633 C CA . ALA A 1 217 ? 20.422 -10.312 -2.391 1 98.31 217 ALA A CA 1
ATOM 1634 C C . ALA A 1 217 ? 19.328 -9.258 -2.17 1 98.31 217 ALA A C 1
ATOM 1636 O O . ALA A 1 217 ? 19.484 -8.109 -2.6 1 98.31 217 ALA A O 1
ATOM 1637 N N . LEU A 1 218 ? 18.281 -9.609 -1.468 1 98.38 218 LEU A N 1
ATOM 1638 C CA . LEU A 1 218 ? 17.188 -8.68 -1.21 1 98.38 218 LEU A CA 1
ATOM 1639 C C . LEU A 1 218 ? 17.656 -7.531 -0.318 1 98.38 218 LEU A C 1
ATOM 1641 O O . LEU A 1 218 ? 17.188 -6.398 -0.462 1 98.38 218 LEU A O 1
ATOM 1645 N N . LYS A 1 219 ? 18.578 -7.754 0.579 1 97.94 219 LYS A N 1
ATOM 1646 C CA . LYS A 1 219 ? 19.094 -6.746 1.505 1 97.94 219 LYS A CA 1
ATOM 1647 C C . LYS A 1 219 ? 19.969 -5.727 0.78 1 97.94 219 LYS A C 1
ATOM 1649 O O . LYS A 1 219 ? 20.203 -4.637 1.297 1 97.94 219 LYS A O 1
ATOM 1654 N N . SER A 1 220 ? 20.422 -6.102 -0.428 1 97.5 220 SER A N 1
ATOM 1655 C CA . SER A 1 220 ? 21.406 -5.23 -1.072 1 97.5 220 SER A CA 1
ATOM 1656 C C . SER A 1 220 ? 20.906 -4.75 -2.432 1 97.5 220 SER A C 1
ATOM 1658 O O . SER A 1 220 ? 21.5 -3.842 -3.027 1 97.5 220 SER A O 1
ATOM 1660 N N . THR A 1 221 ? 19.828 -5.324 -2.936 1 98.06 221 THR A N 1
ATOM 1661 C CA . THR A 1 221 ? 19.375 -5.035 -4.289 1 98.06 221 THR A CA 1
ATOM 1662 C C . THR A 1 221 ? 18.891 -3.592 -4.402 1 98.06 221 THR A C 1
ATOM 1664 O O . THR A 1 221 ? 18.391 -3.023 -3.432 1 98.06 221 THR A O 1
ATOM 1667 N N . SER A 1 222 ? 19.047 -3.008 -5.555 1 97.31 222 SER A N 1
ATOM 1668 C CA . SER A 1 222 ? 18.469 -1.709 -5.875 1 97.31 222 SER A CA 1
ATOM 1669 C C . SER A 1 222 ? 17.125 -1.864 -6.586 1 97.31 222 SER A C 1
ATOM 1671 O O . SER A 1 222 ? 16.438 -0.877 -6.836 1 97.31 222 SER A O 1
ATOM 1673 N N . ILE A 1 223 ? 16.75 -3.1 -6.918 1 98.56 223 ILE A N 1
ATOM 1674 C CA . ILE A 1 223 ? 15.469 -3.363 -7.566 1 98.56 223 ILE A CA 1
ATOM 1675 C C . ILE A 1 223 ? 14.328 -3.102 -6.59 1 98.56 223 ILE A C 1
ATOM 1677 O O . ILE A 1 223 ? 14.312 -3.65 -5.484 1 98.56 223 ILE A O 1
ATOM 1681 N N . PRO A 1 224 ? 13.414 -2.225 -6.922 1 98.56 224 PRO A N 1
ATOM 1682 C CA . PRO A 1 224 ? 12.25 -2.059 -6.051 1 98.56 224 PRO A CA 1
ATOM 1683 C C . PRO A 1 224 ? 11.453 -3.35 -5.883 1 98.56 224 PRO A C 1
ATOM 1685 O O . PRO A 1 224 ? 11.227 -4.074 -6.855 1 98.56 224 PRO A O 1
ATOM 1688 N N . VAL A 1 225 ? 11.055 -3.65 -4.672 1 98.81 225 VAL A N 1
ATOM 1689 C CA . VAL A 1 225 ? 10.289 -4.852 -4.34 1 98.81 225 VAL A CA 1
ATOM 1690 C C . VAL A 1 225 ? 8.992 -4.457 -3.639 1 98.81 225 VAL A C 1
ATOM 1692 O O . VAL A 1 225 ? 9 -3.648 -2.707 1 98.81 225 VAL A O 1
ATOM 1695 N N . LEU A 1 226 ? 7.887 -4.996 -4.098 1 98.88 226 LEU A N 1
ATOM 1696 C CA . LEU A 1 226 ? 6.586 -4.816 -3.453 1 98.88 226 LEU A CA 1
ATOM 1697 C C . LEU A 1 226 ? 6.055 -6.148 -2.932 1 98.88 226 LEU A C 1
ATOM 1699 O O . LEU A 1 226 ? 6 -7.133 -3.672 1 98.88 226 LEU A O 1
ATOM 1703 N N . HIS A 1 227 ? 5.75 -6.18 -1.691 1 98.88 227 HIS A N 1
ATOM 1704 C CA . HIS A 1 227 ? 4.938 -7.281 -1.19 1 98.88 227 HIS A CA 1
ATOM 1705 C C . HIS A 1 227 ? 3.488 -6.855 -0.992 1 98.88 227 HIS A C 1
ATOM 1707 O O . HIS A 1 227 ? 3.221 -5.824 -0.372 1 98.88 227 HIS A O 1
ATOM 1713 N N . VAL A 1 228 ? 2.57 -7.559 -1.593 1 98.88 228 VAL A N 1
ATOM 1714 C CA . VAL A 1 228 ? 1.132 -7.414 -1.397 1 98.88 228 VAL A CA 1
ATOM 1715 C C . VAL A 1 228 ? 0.589 -8.625 -0.644 1 98.88 228 VAL A C 1
ATOM 1717 O O . VAL A 1 228 ? 0.714 -9.766 -1.11 1 98.88 228 VAL A O 1
ATOM 1720 N N . GLY A 1 229 ? 0.024 -8.422 0.532 1 98.5 229 GLY A N 1
ATOM 1721 C CA . GLY A 1 229 ? -0.464 -9.547 1.321 1 98.5 229 GLY A CA 1
ATOM 1722 C C . GLY A 1 229 ? -1.748 -9.234 2.066 1 98.5 229 GLY A C 1
ATOM 1723 O O . GLY A 1 229 ? -2.234 -8.102 2.031 1 98.5 229 GLY A O 1
ATOM 1724 N N . GLY A 1 230 ? -2.373 -10.258 2.572 1 97.88 230 GLY A N 1
ATOM 1725 C CA . GLY A 1 230 ? -3.51 -10.125 3.469 1 97.88 230 GLY A CA 1
ATOM 1726 C C . GLY A 1 230 ? -3.111 -10.062 4.93 1 97.88 230 GLY A C 1
ATOM 1727 O O . GLY A 1 230 ? -2.066 -10.586 5.32 1 97.88 230 GLY A O 1
ATOM 1728 N N . ASP A 1 231 ? -3.955 -9.469 5.742 1 97.31 231 ASP A N 1
ATOM 1729 C CA . ASP A 1 231 ? -3.656 -9.273 7.156 1 97.31 231 ASP A CA 1
ATOM 1730 C C . ASP A 1 231 ? -3.805 -10.578 7.934 1 97.31 231 ASP A C 1
ATOM 1732 O O . ASP A 1 231 ? -3.371 -10.672 9.086 1 97.31 231 ASP A O 1
ATOM 1736 N N . HIS A 1 232 ? -4.395 -11.617 7.277 1 96.12 232 HIS A N 1
ATOM 1737 C CA . HIS A 1 232 ? -4.555 -12.922 7.91 1 96.12 232 HIS A CA 1
ATOM 1738 C C . HIS A 1 232 ? -4.273 -14.047 6.922 1 96.12 232 HIS A C 1
ATOM 1740 O O . HIS A 1 232 ? -5.172 -14.828 6.594 1 96.12 232 HIS A O 1
ATOM 1746 N N . ASP A 1 233 ? -3.088 -14.148 6.469 1 97.38 233 ASP A N 1
ATOM 1747 C CA . ASP A 1 233 ? -2.623 -15.203 5.574 1 97.38 233 ASP A CA 1
ATOM 1748 C C . ASP A 1 233 ? -2.172 -16.438 6.363 1 97.38 233 ASP A C 1
ATOM 1750 O O . ASP A 1 233 ? -1.114 -16.422 6.992 1 97.38 233 ASP A O 1
ATOM 1754 N N . ILE A 1 234 ? -2.865 -17.5 6.281 1 95.25 234 ILE A N 1
ATOM 1755 C CA . ILE A 1 234 ? -2.605 -18.672 7.113 1 95.25 234 ILE A CA 1
ATOM 1756 C C . ILE A 1 234 ? -1.448 -19.484 6.527 1 95.25 234 ILE A C 1
ATOM 1758 O O . ILE A 1 234 ? -0.907 -20.375 7.188 1 95.25 234 ILE A O 1
ATOM 1762 N N . VAL A 1 235 ? -1.09 -19.203 5.234 1 96.94 235 VAL A N 1
ATOM 1763 C CA . VAL A 1 235 ? -0.016 -19.938 4.574 1 96.94 235 VAL A CA 1
ATOM 1764 C C . VAL A 1 235 ? 1.309 -19.203 4.77 1 96.94 235 VAL A C 1
ATOM 1766 O O . VAL A 1 235 ? 2.279 -19.781 5.258 1 96.94 235 VAL A O 1
ATOM 1769 N N . PHE A 1 236 ? 1.349 -17.953 4.422 1 98 236 PHE A N 1
ATOM 1770 C CA . PHE A 1 236 ? 2.514 -17.094 4.57 1 98 236 PHE A CA 1
ATOM 1771 C C . PHE A 1 236 ? 2.146 -15.805 5.309 1 98 236 PHE A C 1
ATOM 1773 O O . PHE A 1 236 ? 1.829 -14.797 4.684 1 98 236 PHE A O 1
ATOM 1780 N N . PRO A 1 237 ? 2.252 -15.859 6.672 1 97.75 237 PRO A N 1
ATOM 1781 C CA . PRO A 1 237 ? 1.854 -14.711 7.488 1 97.75 237 PRO A CA 1
ATOM 1782 C C . PRO A 1 237 ? 2.619 -13.438 7.133 1 97.75 237 PRO A C 1
ATOM 1784 O O . PRO A 1 237 ? 3.846 -13.469 7.008 1 97.75 237 PRO A O 1
ATOM 1787 N N . VAL A 1 238 ? 1.902 -12.32 7.023 1 98.19 238 VAL A N 1
ATOM 1788 C CA . VAL A 1 238 ? 2.453 -11.047 6.574 1 98.19 238 VAL A CA 1
ATOM 1789 C C . VAL A 1 238 ? 3.422 -10.508 7.621 1 98.19 238 VAL A C 1
ATOM 1791 O O . VAL A 1 238 ? 4.312 -9.711 7.301 1 98.19 238 VAL A O 1
ATOM 1794 N N . GLU A 1 239 ? 3.35 -10.914 8.875 1 98 239 GLU A N 1
ATOM 1795 C CA . GLU A 1 239 ? 4.207 -10.477 9.977 1 98 239 GLU A CA 1
ATOM 1796 C C . GLU A 1 239 ? 5.68 -10.727 9.656 1 98 239 GLU A C 1
ATOM 1798 O O . GLU A 1 239 ? 6.551 -9.984 10.117 1 98 239 GLU A O 1
ATOM 1803 N N . ASN A 1 240 ? 5.926 -11.719 8.82 1 98.44 240 ASN A N 1
ATOM 1804 C CA . ASN A 1 240 ? 7.305 -12.047 8.469 1 98.44 240 ASN A CA 1
ATOM 1805 C C . ASN A 1 240 ? 7.934 -10.969 7.594 1 98.44 240 ASN A C 1
ATOM 1807 O O . ASN A 1 240 ? 9.141 -10.75 7.645 1 98.44 240 ASN A O 1
ATOM 1811 N N . TRP A 1 241 ? 7.137 -10.32 6.781 1 98.5 241 TRP A N 1
ATOM 1812 C CA . TRP A 1 241 ? 7.621 -9.188 5.996 1 98.5 241 TRP A CA 1
ATOM 1813 C C . TRP A 1 241 ? 7.773 -7.945 6.867 1 98.5 241 TRP A C 1
ATOM 1815 O O . TRP A 1 241 ? 8.727 -7.18 6.703 1 98.5 241 TRP A O 1
ATOM 1825 N N . TYR A 1 242 ? 6.828 -7.746 7.855 1 97.94 242 TYR A N 1
ATOM 1826 C CA . TYR A 1 242 ? 6.953 -6.641 8.797 1 97.94 242 TYR A CA 1
ATOM 1827 C C . TYR A 1 242 ? 8.273 -6.719 9.555 1 97.94 242 TYR A C 1
ATOM 1829 O O . TYR A 1 242 ? 8.938 -5.699 9.766 1 97.94 242 TYR A O 1
ATOM 1837 N N . ALA A 1 243 ? 8.672 -7.898 9.836 1 97.19 243 ALA A N 1
ATOM 1838 C CA . ALA A 1 243 ? 9.867 -8.117 10.648 1 97.19 243 ALA A CA 1
ATOM 1839 C C . ALA A 1 243 ? 11.125 -7.742 9.875 1 97.19 243 ALA A C 1
ATOM 1841 O O . ALA A 1 243 ? 12.188 -7.52 10.469 1 97.19 243 ALA A O 1
ATOM 1842 N N . LEU A 1 244 ? 11.031 -7.648 8.523 1 96.56 244 LEU A N 1
ATOM 1843 C CA . LEU A 1 244 ? 12.211 -7.406 7.699 1 96.56 244 LEU A CA 1
ATOM 1844 C C . LEU A 1 244 ? 12.227 -5.973 7.18 1 96.56 244 LEU A C 1
ATOM 1846 O O . LEU A 1 244 ? 13.133 -5.59 6.441 1 96.56 244 LEU A O 1
ATOM 1850 N N . ASN A 1 245 ? 11.219 -5.168 7.445 1 87.81 245 ASN A N 1
ATOM 1851 C CA . ASN A 1 245 ? 11 -3.832 6.906 1 87.81 245 ASN A CA 1
ATOM 1852 C C . ASN A 1 245 ? 12.25 -2.965 7.039 1 87.81 245 ASN A C 1
ATOM 1854 O O . ASN A 1 245 ? 12.617 -2.252 6.105 1 87.81 245 ASN A O 1
ATOM 1858 N N . GLY A 1 246 ? 12.992 -2.881 7.98 1 87.69 246 GLY A N 1
ATOM 1859 C CA . GLY A 1 246 ? 14.172 -2.057 8.172 1 87.69 246 GLY A CA 1
ATOM 1860 C C . GLY A 1 246 ? 15.43 -2.674 7.594 1 87.69 246 GLY A C 1
ATOM 1861 O O . GLY A 1 246 ? 16.453 -1.996 7.445 1 87.69 246 GLY A O 1
ATOM 1862 N N . GLN A 1 247 ? 15.32 -3.885 7.047 1 94.75 247 GLN A N 1
ATOM 1863 C CA . GLN A 1 247 ? 16.484 -4.609 6.566 1 94.75 247 GLN A CA 1
ATOM 1864 C C . GLN A 1 247 ? 16.484 -4.715 5.043 1 94.75 247 GLN A C 1
ATOM 1866 O O . GLN A 1 247 ? 17.5 -5.039 4.434 1 94.75 247 GLN A O 1
ATOM 1871 N N . LEU A 1 248 ? 15.375 -4.586 4.465 1 97.25 248 LEU A N 1
ATOM 1872 C CA . LEU A 1 248 ? 15.211 -4.621 3.016 1 97.25 248 LEU A CA 1
ATOM 1873 C C . LEU A 1 248 ? 14.984 -3.217 2.461 1 97.25 248 LEU A C 1
ATOM 1875 O O . LEU A 1 248 ? 13.859 -2.711 2.475 1 97.25 248 LEU A O 1
ATOM 1879 N N . PRO A 1 249 ? 15.984 -2.621 1.907 1 95.88 249 PRO A N 1
ATOM 1880 C CA . PRO A 1 249 ? 15.977 -1.179 1.653 1 95.88 249 PRO A CA 1
ATOM 1881 C C . PRO A 1 249 ? 15.008 -0.782 0.541 1 95.88 249 PRO A C 1
ATOM 1883 O O . PRO A 1 249 ? 14.695 0.401 0.38 1 95.88 249 PRO A O 1
ATOM 1886 N N . THR A 1 250 ? 14.531 -1.745 -0.28 1 97.56 250 THR A N 1
ATOM 1887 C CA . THR A 1 250 ? 13.68 -1.387 -1.412 1 97.56 250 THR A CA 1
ATOM 1888 C C . THR A 1 250 ? 12.273 -1.959 -1.239 1 97.56 250 THR A C 1
ATOM 1890 O O . THR A 1 250 ? 11.477 -1.938 -2.174 1 97.56 250 THR A O 1
ATOM 1893 N N . LEU A 1 251 ? 11.961 -2.473 -0.043 1 98.38 251 LEU A N 1
ATOM 1894 C CA . LEU A 1 251 ? 10.711 -3.197 0.19 1 98.38 251 LEU A CA 1
ATOM 1895 C C . LEU A 1 251 ? 9.555 -2.232 0.431 1 98.38 251 LEU A C 1
ATOM 1897 O O . LEU A 1 251 ? 9.57 -1.477 1.405 1 98.38 251 LEU A O 1
ATOM 1901 N N . HIS A 1 252 ? 8.664 -2.24 -0.46 1 98.5 252 HIS A N 1
ATOM 1902 C CA . HIS A 1 252 ? 7.332 -1.664 -0.273 1 98.5 252 HIS A CA 1
ATOM 1903 C C . HIS A 1 252 ? 6.352 -2.707 0.248 1 98.5 252 HIS A C 1
ATOM 1905 O O . HIS A 1 252 ? 6.395 -3.869 -0.162 1 98.5 252 HIS A O 1
ATOM 1911 N N . LEU A 1 253 ? 5.469 -2.26 1.15 1 98.62 253 LEU A N 1
ATOM 1912 C CA . LEU A 1 253 ? 4.477 -3.184 1.681 1 98.62 253 LEU A CA 1
ATOM 1913 C C . LEU A 1 253 ? 3.062 -2.66 1.441 1 98.62 253 LEU A C 1
ATOM 1915 O O . LEU A 1 253 ? 2.789 -1.478 1.662 1 98.62 253 LEU A O 1
ATOM 1919 N N . VAL A 1 254 ? 2.209 -3.48 0.968 1 98.81 254 VAL A N 1
ATOM 1920 C CA . VAL A 1 254 ? 0.765 -3.277 0.926 1 98.81 254 VAL A CA 1
ATOM 1921 C C . VAL A 1 254 ? 0.058 -4.434 1.629 1 98.81 254 VAL A C 1
ATOM 1923 O O . VAL A 1 254 ? 0.232 -5.594 1.254 1 98.81 254 VAL A O 1
ATOM 1926 N N . THR A 1 255 ? -0.682 -4.141 2.66 1 98.69 255 THR A N 1
ATOM 1927 C CA . THR A 1 255 ? -1.456 -5.145 3.379 1 98.69 255 THR A CA 1
ATOM 1928 C C . THR A 1 255 ? -2.947 -4.824 3.32 1 98.69 255 THR A C 1
ATOM 1930 O O . THR A 1 255 ? -3.354 -3.691 3.586 1 98.69 255 THR A O 1
ATOM 1933 N N . LEU A 1 256 ? -3.734 -5.773 2.918 1 98.38 256 LEU A N 1
ATOM 1934 C CA . LEU A 1 256 ? -5.172 -5.602 2.74 1 98.38 256 LEU A CA 1
ATOM 1935 C C . LEU A 1 256 ? -5.941 -6.262 3.879 1 98.38 256 LEU A C 1
ATOM 1937 O O . LEU A 1 256 ? -5.562 -7.336 4.352 1 98.38 256 LEU A O 1
ATOM 1941 N N . PRO A 1 257 ? -7.074 -5.664 4.309 1 97.5 257 PRO A N 1
ATOM 1942 C CA . PRO A 1 257 ? -7.801 -6.141 5.488 1 97.5 257 PRO A CA 1
ATOM 1943 C C . PRO A 1 257 ? -8.703 -7.336 5.184 1 97.5 257 PRO A C 1
ATOM 1945 O O . PRO A 1 257 ? -9.195 -7.473 4.062 1 97.5 257 PRO A O 1
ATOM 1948 N N . ARG A 1 258 ? -8.906 -8.133 6.195 1 96.5 258 ARG A N 1
ATOM 1949 C CA . ARG A 1 258 ? -9.82 -9.266 6.148 1 96.5 258 ARG A CA 1
ATOM 1950 C C . ARG A 1 258 ? -9.562 -10.133 4.914 1 96.5 258 ARG A C 1
ATOM 1952 O O . ARG A 1 258 ? -10.492 -10.461 4.176 1 96.5 258 ARG A O 1
ATOM 1959 N N . THR A 1 259 ? -8.328 -10.383 4.77 1 96.5 259 THR A N 1
ATOM 1960 C CA . THR A 1 259 ? -7.887 -11.062 3.559 1 96.5 259 THR A CA 1
ATOM 1961 C C . THR A 1 259 ? -6.902 -12.18 3.898 1 96.5 259 THR A C 1
ATOM 1963 O O . THR A 1 259 ? -6.078 -12.031 4.805 1 96.5 259 THR A O 1
ATOM 1966 N N . GLY A 1 260 ? -7.016 -13.281 3.229 1 97 260 GLY A N 1
ATOM 1967 C CA . GLY A 1 260 ? -6.129 -14.422 3.432 1 97 260 GLY A CA 1
ATOM 1968 C C . GLY A 1 260 ? -5.016 -14.5 2.404 1 97 260 GLY A C 1
ATOM 1969 O O . GLY A 1 260 ? -4.328 -13.508 2.148 1 97 260 GLY A O 1
ATOM 1970 N N . HIS A 1 261 ? -4.777 -15.719 1.854 1 98.44 261 HIS A N 1
ATOM 1971 C CA . HIS A 1 261 ? -3.629 -16.062 1.023 1 98.44 261 HIS A CA 1
ATOM 1972 C C . HIS A 1 261 ? -3.842 -15.625 -0.421 1 98.44 261 HIS A C 1
ATOM 1974 O O . HIS A 1 261 ? -2.984 -15.852 -1.277 1 98.44 261 HIS A O 1
ATOM 1980 N N . GLY A 1 262 ? -5.016 -15.039 -0.758 1 98.69 262 GLY A N 1
ATOM 1981 C CA . GLY A 1 262 ? -5.324 -14.594 -2.105 1 98.69 262 GLY A CA 1
ATOM 1982 C C . GLY A 1 262 ? -5.758 -13.141 -2.162 1 98.69 262 GLY A C 1
ATOM 1983 O O . GLY A 1 262 ? -6.887 -12.836 -2.564 1 98.69 262 GLY A O 1
ATOM 1984 N N . PRO A 1 263 ? -4.852 -12.242 -1.846 1 98.75 263 PRO A N 1
ATOM 1985 C CA . PRO A 1 263 ? -5.262 -10.836 -1.838 1 98.75 263 PRO A CA 1
ATOM 1986 C C . PRO A 1 263 ? -5.754 -10.359 -3.203 1 98.75 263 PRO A C 1
ATOM 1988 O O . PRO A 1 263 ? -6.699 -9.57 -3.281 1 98.75 263 PRO A O 1
ATOM 1991 N N . GLN A 1 264 ? -5.145 -10.836 -4.312 1 98.75 264 GLN A N 1
ATOM 1992 C CA . GLN A 1 264 ? -5.543 -10.414 -5.652 1 98.75 264 GLN A CA 1
ATOM 1993 C C . GLN A 1 264 ? -6.848 -11.086 -6.078 1 98.75 264 GLN A C 1
ATOM 1995 O O . GLN A 1 264 ? -7.465 -10.68 -7.062 1 98.75 264 GLN A O 1
ATOM 2000 N N . LEU A 1 265 ? -7.273 -12.156 -5.395 1 98.75 265 LEU A N 1
ATOM 2001 C CA . LEU A 1 265 ? -8.586 -12.75 -5.613 1 98.75 265 LEU A CA 1
ATOM 2002 C C . LEU A 1 265 ? -9.68 -11.922 -4.938 1 98.75 265 LEU A C 1
ATOM 2004 O O . LEU A 1 265 ? -10.75 -11.711 -5.512 1 98.75 265 LEU A O 1
ATOM 2008 N N . GLU A 1 266 ? -9.383 -11.5 -3.754 1 98.44 266 GLU A N 1
ATOM 2009 C CA . GLU A 1 266 ? -10.352 -10.773 -2.943 1 98.44 266 GLU A CA 1
ATOM 2010 C C . GLU A 1 266 ? -10.492 -9.328 -3.408 1 98.44 266 GLU A C 1
ATOM 2012 O O . GLU A 1 266 ? -11.594 -8.789 -3.457 1 98.44 266 GLU A O 1
ATOM 2017 N N . TYR A 1 267 ? -9.375 -8.711 -3.674 1 98.12 267 TYR A N 1
ATOM 2018 C CA . TYR A 1 267 ? -9.312 -7.32 -4.105 1 98.12 267 TYR A CA 1
ATOM 2019 C C . TYR A 1 267 ? -8.641 -7.203 -5.465 1 98.12 267 TYR A C 1
ATOM 2021 O O . TYR A 1 267 ? -7.609 -6.535 -5.598 1 98.12 267 TYR A O 1
ATOM 2029 N N . PRO A 1 268 ? -9.281 -7.742 -6.508 1 98.5 268 PRO A N 1
ATOM 2030 C CA . PRO A 1 268 ? -8.578 -7.809 -7.793 1 98.5 268 PRO A CA 1
ATOM 2031 C C . PRO A 1 268 ? -8.227 -6.426 -8.344 1 98.5 268 PRO A C 1
ATOM 2033 O O . PRO A 1 268 ? -7.102 -6.199 -8.789 1 98.5 268 PRO A O 1
ATOM 2036 N N . VAL A 1 269 ? -9.109 -5.516 -8.273 1 97.81 269 VAL A N 1
ATOM 2037 C CA . VAL A 1 269 ? -8.906 -4.191 -8.852 1 97.81 269 VAL A CA 1
ATOM 2038 C C . VAL A 1 269 ? -7.922 -3.4 -7.992 1 97.81 269 VAL A C 1
ATOM 2040 O O . VAL A 1 269 ? -6.973 -2.811 -8.508 1 97.81 269 VAL A O 1
ATOM 2043 N N . ALA A 1 270 ? -8.094 -3.402 -6.664 1 97.56 270 ALA A N 1
ATOM 2044 C CA . ALA A 1 270 ? -7.215 -2.664 -5.762 1 97.56 270 ALA A CA 1
ATOM 2045 C C . ALA A 1 270 ? -5.781 -3.186 -5.84 1 97.56 270 ALA A C 1
ATOM 2047 O O . ALA A 1 270 ? -4.832 -2.402 -5.891 1 97.56 270 ALA A O 1
ATOM 2048 N N . CYS A 1 271 ? -5.645 -4.504 -5.828 1 98.56 271 CYS A N 1
ATOM 2049 C CA . CYS A 1 271 ? -4.312 -5.098 -5.91 1 98.56 271 CYS A CA 1
ATOM 2050 C C . CYS A 1 271 ? -3.6 -4.66 -7.184 1 98.56 271 CYS A C 1
ATOM 2052 O O . CYS A 1 271 ? -2.455 -4.207 -7.137 1 98.56 271 CYS A O 1
ATOM 2054 N N . ALA A 1 272 ? -4.293 -4.766 -8.312 1 98.38 272 ALA A N 1
ATOM 2055 C CA . ALA A 1 272 ? -3.701 -4.352 -9.578 1 98.38 272 ALA A CA 1
ATOM 2056 C C . ALA A 1 272 ? -3.342 -2.869 -9.562 1 98.38 272 ALA A C 1
ATOM 2058 O O . ALA A 1 272 ? -2.291 -2.473 -10.07 1 98.38 272 ALA A O 1
ATOM 2059 N N . SER A 1 273 ? -4.199 -2.082 -8.969 1 97.56 273 SER A N 1
ATOM 2060 C CA . SER A 1 273 ? -3.98 -0.64 -8.906 1 97.56 273 SER A CA 1
ATOM 2061 C C . SER A 1 273 ? -2.791 -0.301 -8.016 1 97.56 273 SER A C 1
ATOM 2063 O O . SER A 1 273 ? -2.016 0.606 -8.32 1 97.56 273 SER A O 1
ATOM 2065 N N . HIS A 1 274 ? -2.637 -0.985 -6.867 1 98.56 274 HIS A N 1
ATOM 2066 C CA . HIS A 1 274 ? -1.473 -0.784 -6.012 1 98.56 274 HIS A CA 1
ATOM 2067 C C . HIS A 1 274 ? -0.186 -1.164 -6.734 1 98.56 274 HIS A C 1
ATOM 2069 O O . HIS A 1 274 ? 0.833 -0.482 -6.602 1 98.56 274 HIS A O 1
ATOM 2075 N N . ILE A 1 275 ? -0.234 -2.244 -7.508 1 98.75 275 ILE A N 1
ATOM 2076 C CA . ILE A 1 275 ? 0.931 -2.668 -8.273 1 98.75 275 ILE A CA 1
ATOM 2077 C C . ILE A 1 275 ? 1.295 -1.59 -9.297 1 98.75 275 ILE A C 1
ATOM 2079 O O . ILE A 1 275 ? 2.471 -1.253 -9.461 1 98.75 275 ILE A O 1
ATOM 2083 N N . ALA A 1 276 ? 0.283 -1.056 -9.953 1 97.94 276 ALA A N 1
ATOM 2084 C CA . ALA A 1 276 ? 0.525 0.01 -10.922 1 97.94 276 ALA A CA 1
ATOM 2085 C C . ALA A 1 276 ? 1.111 1.245 -10.242 1 97.94 276 ALA A C 1
ATOM 2087 O O . ALA A 1 276 ? 2.023 1.88 -10.781 1 97.94 276 ALA A O 1
ATOM 2088 N N . ALA A 1 277 ? 0.568 1.626 -9.102 1 97.12 277 ALA A N 1
ATOM 2089 C CA . ALA A 1 277 ? 1.074 2.762 -8.336 1 97.12 277 ALA A CA 1
ATOM 2090 C C . ALA A 1 277 ? 2.541 2.562 -7.961 1 97.12 277 ALA A C 1
ATOM 2092 O O . ALA A 1 277 ? 3.336 3.504 -8.023 1 97.12 277 ALA A O 1
ATOM 2093 N N . PHE A 1 278 ? 2.93 1.381 -7.609 1 98.31 278 PHE A N 1
ATOM 2094 C CA . PHE A 1 278 ? 4.285 1.002 -7.227 1 98.31 278 PHE A CA 1
ATOM 2095 C C . PHE A 1 278 ? 5.23 1.099 -8.422 1 98.31 278 PHE A C 1
ATOM 2097 O O . PHE A 1 278 ? 6.312 1.682 -8.312 1 98.31 278 PHE A O 1
ATOM 2104 N N . VAL A 1 279 ? 4.762 0.52 -9.555 1 98.12 279 VAL A N 1
ATOM 2105 C CA . VAL A 1 279 ? 5.629 0.443 -10.727 1 98.12 279 VAL A CA 1
ATOM 2106 C C . VAL A 1 279 ? 5.695 1.807 -11.414 1 98.12 279 VAL A C 1
ATOM 2108 O O . VAL A 1 279 ? 6.703 2.146 -12.039 1 98.12 279 VAL A O 1
ATOM 2111 N N . GLY A 1 280 ? 4.68 2.633 -11.234 1 93.94 280 GLY A N 1
ATOM 2112 C CA . GLY A 1 280 ? 4.621 3.936 -11.875 1 93.94 280 GLY A CA 1
ATOM 2113 C C . GLY A 1 280 ? 4.281 3.859 -13.352 1 93.94 280 GLY A C 1
ATOM 2114 O O . GLY A 1 280 ? 4.867 4.574 -14.164 1 93.94 280 GLY A O 1
ATOM 2115 N N . THR A 1 281 ? 3.375 2.93 -13.562 1 82.56 281 THR A N 1
ATOM 2116 C CA . THR A 1 281 ? 2.977 2.801 -14.953 1 82.56 281 THR A CA 1
ATOM 2117 C C . THR A 1 281 ? 2.168 4.016 -15.406 1 82.56 281 THR A C 1
ATOM 2119 O O . THR A 1 281 ? 1.529 4.676 -14.586 1 82.56 281 THR A O 1
ATOM 2122 N N . ARG A 1 282 ? 2.449 4.574 -16.641 1 66.06 282 ARG A N 1
ATOM 2123 C CA . ARG A 1 282 ? 1.657 5.645 -17.234 1 66.06 282 ARG A CA 1
ATOM 2124 C C . ARG A 1 282 ? 0.701 5.102 -18.297 1 66.06 282 ARG A C 1
ATOM 2126 O O . ARG A 1 282 ? 1.031 4.152 -19.016 1 66.06 282 ARG A O 1
ATOM 2133 N N . ILE A 1 283 ? -0.602 5.18 -18.031 1 56.09 283 ILE A N 1
ATOM 2134 C CA . ILE A 1 283 ? -1.556 4.746 -19.047 1 56.09 283 ILE A CA 1
ATOM 2135 C C . ILE A 1 283 ? -1.293 5.492 -20.344 1 56.09 283 ILE A C 1
ATOM 2137 O O . ILE A 1 283 ? -1.183 6.719 -20.359 1 56.09 283 ILE A O 1
ATOM 2141 N N . GLY A 1 284 ? -0.49 5.016 -21.203 1 44.78 284 GLY A N 1
ATOM 2142 C CA . GLY A 1 284 ? -0.385 5.629 -22.516 1 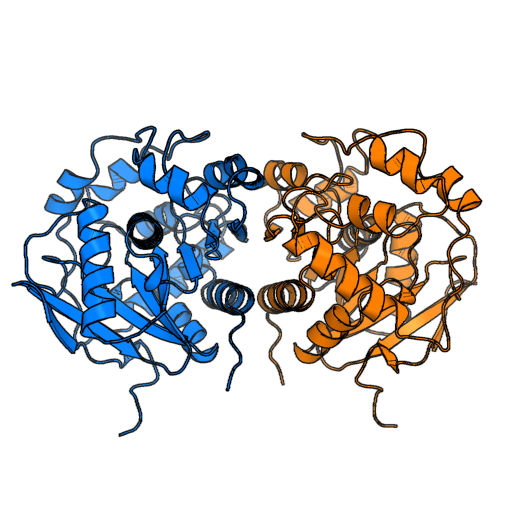44.78 284 GLY A CA 1
ATOM 2143 C C . GLY A 1 284 ? -1.721 5.758 -23.219 1 44.78 284 GLY A C 1
ATOM 2144 O O . GLY A 1 284 ? -2.67 5.035 -22.906 1 44.78 284 GLY A O 1
ATOM 2145 N N . MET B 1 1 ? -15.031 30.844 -14.516 1 24.69 1 MET B N 1
ATOM 2146 C CA . MET B 1 1 ? -13.734 31 -13.867 1 24.69 1 MET B CA 1
ATOM 2147 C C . MET B 1 1 ? -12.969 29.672 -13.867 1 24.69 1 MET B C 1
ATOM 2149 O O . MET B 1 1 ? -13.492 28.656 -13.422 1 24.69 1 MET B O 1
ATOM 2153 N N . ALA B 1 2 ? -12.242 29.344 -14.766 1 33.44 2 ALA B N 1
ATOM 2154 C CA . ALA B 1 2 ? -11.461 28.125 -14.914 1 33.44 2 ALA B CA 1
ATOM 2155 C C . ALA B 1 2 ? -10.914 27.656 -13.57 1 33.44 2 ALA B C 1
ATOM 2157 O O . ALA B 1 2 ? -10.25 28.422 -12.859 1 33.44 2 ALA B O 1
ATOM 2158 N N . ASN B 1 3 ? -11.516 26.906 -12.539 1 44.47 3 ASN B N 1
ATOM 2159 C CA . ASN B 1 3 ? -11.102 26.188 -11.344 1 44.47 3 ASN B CA 1
ATOM 2160 C C . ASN B 1 3 ? -9.602 25.922 -11.344 1 44.47 3 ASN B C 1
ATOM 2162 O O . ASN B 1 3 ? -9.07 25.312 -12.281 1 44.47 3 ASN B O 1
ATOM 2166 N N . ASP B 1 4 ? -8.828 26.719 -10.672 1 54.97 4 ASP B N 1
ATOM 2167 C CA . ASP B 1 4 ? -7.371 26.766 -10.578 1 54.97 4 ASP B CA 1
ATOM 2168 C C . ASP B 1 4 ? -6.781 25.391 -10.344 1 54.97 4 ASP B C 1
ATOM 2170 O O . ASP B 1 4 ? -7.043 24.75 -9.32 1 54.97 4 ASP B O 1
ATOM 2174 N N . THR B 1 5 ? -6.426 24.578 -11.359 1 71.62 5 THR B N 1
ATOM 2175 C CA . THR B 1 5 ? -6.145 23.156 -11.492 1 71.62 5 THR B CA 1
ATOM 2176 C C . THR B 1 5 ? -4.867 22.781 -10.75 1 71.62 5 THR B C 1
ATOM 2178 O O . THR B 1 5 ? -4.703 21.641 -10.32 1 71.62 5 THR B O 1
ATOM 2181 N N . SER B 1 6 ? -4.082 23.797 -10.312 1 87.06 6 SER B N 1
ATOM 2182 C CA . SER B 1 6 ? -2.863 23.359 -9.641 1 87.06 6 SER B CA 1
ATOM 2183 C C . SER B 1 6 ? -2.781 23.922 -8.227 1 87.06 6 SER B C 1
ATOM 2185 O O . SER B 1 6 ? -3.287 25.016 -7.957 1 87.06 6 SER B O 1
ATOM 2187 N N . SER B 1 7 ? -2.191 23.219 -7.293 1 93.38 7 SER B N 1
ATOM 2188 C CA . SER B 1 7 ? -2.043 23.625 -5.895 1 93.38 7 SER B CA 1
ATOM 2189 C C . SER B 1 7 ? -1.255 24.922 -5.773 1 93.38 7 SER B C 1
ATOM 2191 O O . SER B 1 7 ? -1.553 25.75 -4.914 1 93.38 7 SER B O 1
ATOM 2193 N N . LEU B 1 8 ? -0.309 25.219 -6.668 1 92.88 8 LEU B N 1
ATOM 2194 C CA . LEU B 1 8 ? 0.574 26.375 -6.57 1 92.88 8 LEU B CA 1
ATOM 2195 C C . LEU B 1 8 ? -0.176 27.656 -6.898 1 92.88 8 LEU B C 1
ATOM 2197 O O . LEU B 1 8 ? 0.196 28.734 -6.43 1 92.88 8 LEU B O 1
ATOM 2201 N N . ASN B 1 9 ? -1.271 27.516 -7.613 1 91.25 9 ASN B N 1
ATOM 2202 C CA . ASN B 1 9 ? -1.977 28.703 -8.07 1 91.25 9 ASN B CA 1
ATOM 2203 C C . ASN B 1 9 ? -3.316 28.875 -7.355 1 91.25 9 ASN B C 1
ATOM 2205 O O . ASN B 1 9 ? -4.023 29.859 -7.578 1 91.25 9 ASN B O 1
ATOM 2209 N N . ALA B 1 10 ? -3.639 27.938 -6.57 1 94.44 10 ALA B N 1
ATOM 2210 C CA . ALA B 1 10 ? -4.93 28 -5.895 1 94.44 10 ALA B CA 1
ATOM 2211 C C . ALA B 1 10 ? -4.996 29.203 -4.941 1 94.44 10 ALA B C 1
ATOM 2213 O O . ALA B 1 10 ? -4.051 29.453 -4.188 1 94.44 10 ALA B O 1
ATOM 2214 N N . ARG B 1 11 ? -6.098 29.906 -4.961 1 94.69 11 ARG B N 1
ATOM 2215 C CA . ARG B 1 11 ? -6.277 31.062 -4.094 1 94.69 11 ARG B CA 1
ATOM 2216 C C . ARG B 1 11 ? -6.844 30.656 -2.738 1 94.69 11 ARG B C 1
ATOM 2218 O O . ARG B 1 11 ? -7.719 29.781 -2.662 1 94.69 11 ARG B O 1
ATOM 2225 N N . THR B 1 12 ? -6.324 31.344 -1.739 1 97.69 12 THR B N 1
ATOM 2226 C CA . THR B 1 12 ? -6.875 31.094 -0.41 1 97.69 12 THR B CA 1
ATOM 2227 C C . THR B 1 12 ? -8.289 31.672 -0.298 1 97.69 12 THR B C 1
ATOM 2229 O O . THR B 1 12 ? -8.531 32.812 -0.708 1 97.69 12 THR B O 1
ATOM 2232 N N . GLN B 1 13 ? -9.141 30.859 0.104 1 98.12 13 GLN B N 1
ATOM 2233 C CA . GLN B 1 13 ? -10.523 31.25 0.401 1 98.12 13 GLN B CA 1
ATOM 2234 C C . GLN B 1 13 ? -10.805 31.141 1.897 1 98.12 13 GLN B C 1
ATOM 2236 O O . GLN B 1 13 ? -9.984 30.625 2.658 1 98.12 13 GLN B O 1
ATOM 2241 N N . PHE B 1 14 ? -11.977 31.719 2.293 1 98.44 14 PHE B N 1
ATOM 2242 C CA . PHE B 1 14 ? -12.32 31.734 3.709 1 98.44 14 PHE B CA 1
ATOM 2243 C C . PHE B 1 14 ? -13.773 31.344 3.916 1 98.44 14 PHE B C 1
ATOM 2245 O O . PHE B 1 14 ? -14.625 31.609 3.066 1 98.44 14 PHE B O 1
ATOM 2252 N N . VAL B 1 15 ? -14.078 30.703 4.996 1 98.5 15 VAL B N 1
ATOM 2253 C CA . VAL B 1 15 ? -15.445 30.391 5.395 1 98.5 15 VAL B CA 1
ATOM 2254 C C . VAL B 1 15 ? -15.633 30.672 6.883 1 98.5 15 VAL B C 1
ATOM 2256 O O . VAL B 1 15 ? -14.742 30.391 7.691 1 98.5 15 VAL B O 1
ATOM 2259 N N . ASP B 1 16 ? -16.719 31.312 7.223 1 97.94 16 ASP B N 1
ATOM 2260 C CA . ASP B 1 16 ? -17.031 31.625 8.609 1 97.94 16 ASP B CA 1
ATOM 2261 C C . ASP B 1 16 ? -17.859 30.5 9.25 1 97.94 16 ASP B C 1
ATOM 2263 O O . ASP B 1 16 ? -18.906 30.141 8.742 1 97.94 16 ASP B O 1
ATOM 2267 N N . VAL B 1 17 ? -17.312 29.984 10.305 1 96 17 VAL B N 1
ATOM 2268 C CA . VAL B 1 17 ? -18.016 28.906 10.992 1 96 17 VAL B CA 1
ATOM 2269 C C . VAL B 1 17 ? -17.859 29.062 12.508 1 96 17 VAL B C 1
ATOM 2271 O O . VAL B 1 17 ? -16.75 29.125 13.016 1 96 17 VAL B O 1
ATOM 2274 N N . ASP B 1 18 ? -19 29.094 13.18 1 93.12 18 ASP B N 1
ATOM 2275 C CA . ASP B 1 18 ? -19.062 29.078 14.641 1 93.12 18 ASP B CA 1
ATOM 2276 C C . ASP B 1 18 ? -18.109 30.109 15.242 1 93.12 18 ASP B C 1
ATOM 2278 O O . ASP B 1 18 ? -17.281 29.766 16.078 1 93.12 18 ASP B O 1
ATOM 2282 N N . GLY B 1 19 ? -18.016 31.266 14.766 1 93.19 19 GLY B N 1
ATOM 2283 C CA . GLY B 1 19 ? -17.297 32.375 15.359 1 93.19 19 GLY B CA 1
ATOM 2284 C C . GLY B 1 19 ? -15.852 32.469 14.906 1 93.19 19 GLY B C 1
ATOM 2285 O O . GLY B 1 19 ? -15.086 33.312 15.414 1 93.19 19 GLY B O 1
ATOM 2286 N N . ARG B 1 20 ? -15.391 31.609 14.125 1 95.25 20 ARG B N 1
ATOM 2287 C CA . ARG B 1 20 ? -14.039 31.703 13.562 1 95.25 20 ARG B CA 1
ATOM 2288 C C . ARG B 1 20 ? -14.078 31.641 12.039 1 95.25 20 ARG B C 1
ATOM 2290 O O . ARG B 1 20 ? -15.078 31.234 11.453 1 95.25 20 ARG B O 1
ATOM 2297 N N . ARG B 1 21 ? -13.094 32.156 11.438 1 98.31 21 ARG B N 1
ATOM 2298 C CA . ARG B 1 21 ? -12.906 32.156 9.984 1 98.31 21 ARG B CA 1
ATOM 2299 C C . ARG B 1 21 ? -11.789 31.203 9.586 1 98.31 21 ARG B C 1
ATOM 2301 O O . ARG B 1 21 ? -10.625 31.422 9.922 1 98.31 21 ARG B O 1
ATOM 2308 N N . LEU B 1 22 ? -12.164 30.109 8.891 1 98.62 22 LEU B N 1
ATOM 2309 C CA . LEU B 1 22 ? -11.172 29.141 8.461 1 98.62 22 LEU B CA 1
ATOM 2310 C C . LEU B 1 22 ? -10.656 29.453 7.062 1 98.62 22 LEU B C 1
ATOM 2312 O O . LEU B 1 22 ? -11.445 29.719 6.152 1 98.62 22 LEU B O 1
ATOM 2316 N N . ALA B 1 23 ? -9.406 29.484 6.902 1 98.81 23 ALA B N 1
ATOM 2317 C CA . ALA B 1 23 ? -8.758 29.625 5.602 1 98.81 23 ALA B CA 1
ATOM 2318 C C . ALA B 1 23 ? -8.586 28.266 4.93 1 98.81 23 ALA B C 1
ATOM 2320 O O . ALA B 1 23 ? -8.188 27.297 5.578 1 98.81 23 ALA B O 1
ATOM 2321 N N . TYR B 1 24 ? -8.891 28.188 3.637 1 98.69 24 TYR B N 1
ATOM 2322 C CA . TYR B 1 24 ? -8.742 26.938 2.91 1 98.69 24 TYR B CA 1
ATOM 2323 C C . TYR B 1 24 ? -8.445 27.188 1.437 1 98.69 24 TYR B C 1
ATOM 2325 O O . TYR B 1 24 ? -8.609 28.297 0.945 1 98.69 24 TYR B O 1
ATOM 2333 N N . ARG B 1 25 ? -7.898 26.234 0.79 1 98.31 25 ARG B N 1
ATOM 2334 C CA . ARG B 1 25 ? -7.742 26.188 -0.66 1 98.31 25 ARG B CA 1
ATOM 2335 C C . ARG B 1 25 ? -8.336 24.906 -1.226 1 98.31 25 ARG B C 1
ATOM 2337 O O . ARG B 1 25 ? -8.18 23.828 -0.638 1 98.31 25 ARG B O 1
ATOM 2344 N N . THR B 1 26 ? -9.07 25.031 -2.299 1 97.81 26 THR B N 1
ATOM 2345 C CA . THR B 1 26 ? -9.641 23.891 -2.998 1 97.81 26 THR B CA 1
ATOM 2346 C C . THR B 1 26 ? -9.242 23.891 -4.473 1 97.81 26 THR B C 1
ATOM 2348 O O . THR B 1 26 ? -9.281 24.938 -5.121 1 97.81 26 THR B O 1
ATOM 2351 N N . PHE B 1 27 ? -8.828 22.844 -4.926 1 96.62 27 PHE B N 1
ATOM 2352 C CA . PHE B 1 27 ? -8.43 22.703 -6.32 1 96.62 27 PHE B CA 1
ATOM 2353 C C . PHE B 1 27 ? -8.648 21.281 -6.816 1 96.62 27 PHE B C 1
ATOM 2355 O O . PHE B 1 27 ? -8.734 20.359 -6.016 1 96.62 27 PHE B O 1
ATOM 2362 N N . GLY B 1 28 ? -8.797 21.125 -8.102 1 95.94 28 GLY B N 1
ATOM 2363 C CA . GLY B 1 28 ? -9.141 19.844 -8.703 1 95.94 28 GLY B CA 1
ATOM 2364 C C . GLY B 1 28 ? -10.641 19.594 -8.773 1 95.94 28 GLY B C 1
ATOM 2365 O O . GLY B 1 28 ? -11.43 20.453 -8.359 1 95.94 28 GLY B O 1
ATOM 2366 N N . ARG B 1 29 ? -11.055 18.516 -9.406 1 94.25 29 ARG B N 1
ATOM 2367 C CA . ARG B 1 29 ? -12.438 18.062 -9.531 1 94.25 29 ARG B CA 1
ATOM 2368 C C . ARG B 1 29 ? -12.57 16.578 -9.242 1 94.25 29 ARG B C 1
ATOM 2370 O O . ARG B 1 29 ? -11.609 15.82 -9.414 1 94.25 29 ARG B O 1
ATOM 2377 N N . GLY B 1 30 ? -13.711 16.188 -8.812 1 95.69 30 GLY B N 1
ATOM 2378 C CA . GLY B 1 30 ? -13.969 14.773 -8.57 1 95.69 30 GLY B CA 1
ATOM 2379 C C . GLY B 1 30 ? -14.234 14.453 -7.113 1 95.69 30 GLY B C 1
ATOM 2380 O O . GLY B 1 30 ? -15.039 15.117 -6.465 1 95.69 30 GLY B O 1
ATOM 2381 N N . THR B 1 31 ? -13.672 13.391 -6.598 1 97.44 31 THR B N 1
ATOM 2382 C CA . THR B 1 31 ? -13.906 12.906 -5.242 1 97.44 31 THR B CA 1
ATOM 2383 C C . THR B 1 31 ? -13.383 13.898 -4.211 1 97.44 31 THR B C 1
ATOM 2385 O O . THR B 1 31 ? -12.188 14.211 -4.191 1 97.44 31 THR B O 1
ATOM 2388 N N . PRO B 1 32 ? -14.203 14.43 -3.375 1 98.31 32 PRO B N 1
ATOM 2389 C CA . PRO B 1 32 ? -13.719 15.383 -2.377 1 98.31 3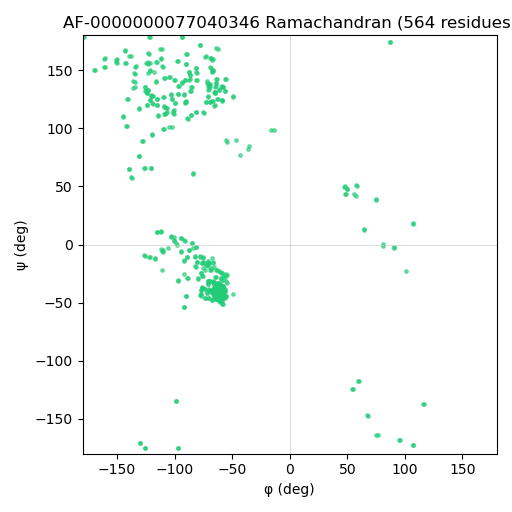2 PRO B CA 1
ATOM 2390 C C . PRO B 1 32 ? -12.758 14.758 -1.374 1 98.31 32 PRO B C 1
ATOM 2392 O O . PRO B 1 32 ? -13.031 13.68 -0.84 1 98.31 32 PRO B O 1
ATOM 2395 N N . LEU B 1 33 ? -11.664 15.344 -1.16 1 98.81 33 LEU B N 1
ATOM 2396 C CA . LEU B 1 33 ? -10.633 14.945 -0.208 1 98.81 33 LEU B CA 1
ATOM 2397 C C . LEU B 1 33 ? -10.203 16.125 0.651 1 98.81 33 LEU B C 1
ATOM 2399 O O . LEU B 1 33 ? -9.734 17.141 0.129 1 98.81 33 LEU B O 1
ATOM 2403 N N . VAL B 1 34 ? -10.406 16.078 1.929 1 98.94 34 VAL B N 1
ATOM 2404 C CA . VAL B 1 34 ? -9.969 17.109 2.871 1 98.94 34 VAL B CA 1
ATOM 2405 C C . VAL B 1 34 ? -8.727 16.625 3.615 1 98.94 34 VAL B C 1
ATOM 2407 O O . VAL B 1 34 ? -8.719 15.547 4.195 1 98.94 34 VAL B O 1
ATOM 2410 N N . LEU B 1 35 ? -7.707 17.438 3.631 1 98.94 35 LEU B N 1
ATOM 2411 C CA . LEU B 1 35 ? -6.434 17.047 4.223 1 98.94 35 LEU B CA 1
ATOM 2412 C C . LEU B 1 35 ? -6.117 17.906 5.449 1 98.94 35 LEU B C 1
ATOM 2414 O O . LEU B 1 35 ? -5.992 19.125 5.348 1 98.94 35 LEU B O 1
ATOM 2418 N N . CYS B 1 36 ? -5.973 17.219 6.594 1 98.94 36 CYS B N 1
ATOM 2419 C CA . CYS B 1 36 ? -5.559 17.844 7.848 1 98.94 36 CYS B CA 1
ATOM 2420 C C . CYS B 1 36 ? -4.039 17.922 7.949 1 98.94 36 CYS B C 1
ATOM 2422 O O . CYS B 1 36 ? -3.355 16.906 7.75 1 98.94 36 CYS B O 1
ATOM 2424 N N . VAL B 1 37 ? -3.496 19.031 8.289 1 98.62 37 VAL B N 1
ATOM 2425 C CA . VAL B 1 37 ? -2.059 19.266 8.195 1 98.62 37 VAL B CA 1
ATOM 2426 C C . VAL B 1 37 ? -1.378 18.844 9.492 1 98.62 37 VAL B C 1
ATOM 2428 O O . VAL B 1 37 ? -2.035 18.703 10.531 1 98.62 37 VAL B O 1
ATOM 2431 N N . ARG B 1 38 ? -0.101 18.688 9.469 1 98.06 38 ARG B N 1
ATOM 2432 C CA . ARG B 1 38 ? 0.742 18.203 10.555 1 98.06 38 ARG B CA 1
ATOM 2433 C C . ARG B 1 38 ? 0.996 19.297 11.586 1 98.06 38 ARG B C 1
ATOM 2435 O O . ARG B 1 38 ? 0.661 20.469 11.352 1 98.06 38 ARG B O 1
ATOM 2442 N N . PHE B 1 39 ? 1.628 18.891 12.742 1 97.56 39 PHE B N 1
ATOM 2443 C CA . PHE B 1 39 ? 2.146 19.812 13.75 1 97.56 39 PHE B CA 1
ATOM 2444 C C . PHE B 1 39 ? 3.131 20.797 13.141 1 97.56 39 PHE B C 1
ATOM 2446 O O . PHE B 1 39 ? 3.98 20.422 12.328 1 97.56 39 PHE B O 1
ATOM 2453 N N . ARG B 1 40 ? 2.982 22.094 13.43 1 97.44 40 ARG B N 1
ATOM 2454 C CA . ARG B 1 40 ? 3.789 23.219 12.961 1 97.44 40 ARG B CA 1
ATOM 2455 C C . ARG B 1 40 ? 3.66 23.391 11.453 1 97.44 40 ARG B C 1
ATOM 2457 O O . ARG B 1 40 ? 4.473 24.062 10.828 1 97.44 40 ARG B O 1
ATOM 2464 N N . GLY B 1 41 ? 2.701 22.719 10.898 1 97.5 41 GLY B N 1
ATOM 2465 C CA . GLY B 1 41 ? 2.424 22.906 9.477 1 97.5 41 GLY B CA 1
ATOM 2466 C C . GLY B 1 41 ? 1.292 23.875 9.211 1 97.5 41 GLY B C 1
ATOM 2467 O O . GLY B 1 41 ? 0.479 24.141 10.102 1 97.5 41 GLY B O 1
ATOM 2468 N N . THR B 1 42 ? 1.243 24.469 8 1 98.31 42 THR B N 1
ATOM 2469 C CA . THR B 1 42 ? 0.14 25.203 7.398 1 98.31 42 THR B CA 1
ATOM 2470 C C . THR B 1 42 ? -0.218 24.625 6.031 1 98.31 42 THR B C 1
ATOM 2472 O O . THR B 1 42 ? 0.352 23.625 5.605 1 98.31 42 THR B O 1
ATOM 2475 N N . MET B 1 43 ? -1.175 25.281 5.289 1 98.06 43 MET B N 1
ATOM 2476 C CA . MET B 1 43 ? -1.539 24.859 3.941 1 98.06 43 MET B CA 1
ATOM 2477 C C . MET B 1 43 ? -0.309 24.781 3.043 1 98.06 43 MET B C 1
ATOM 2479 O O . MET B 1 43 ? -0.241 23.938 2.143 1 98.06 43 MET B O 1
ATOM 2483 N N . ASP B 1 44 ? 0.693 25.562 3.398 1 97.88 44 ASP B N 1
ATOM 2484 C CA . ASP B 1 44 ? 1.836 25.734 2.506 1 97.88 44 ASP B CA 1
ATOM 2485 C C . ASP B 1 44 ? 2.926 24.703 2.818 1 97.88 44 ASP B C 1
ATOM 2487 O O . ASP B 1 44 ? 3.986 24.719 2.188 1 97.88 44 ASP B O 1
ATOM 2491 N N . THR B 1 45 ? 2.684 23.812 3.75 1 97.75 45 THR B N 1
ATOM 2492 C CA . THR B 1 45 ? 3.668 22.797 4.105 1 97.75 45 THR B CA 1
ATOM 2493 C C . THR B 1 45 ? 3.453 21.531 3.289 1 97.75 45 THR B C 1
ATOM 2495 O O . THR B 1 45 ? 4.309 20.641 3.275 1 97.75 45 THR B O 1
ATOM 2498 N N . TRP B 1 46 ? 2.316 21.422 2.656 1 98.56 46 TRP B N 1
ATOM 2499 C CA . TRP B 1 46 ? 2.08 20.281 1.782 1 98.56 46 TRP B CA 1
ATOM 2500 C C . TRP B 1 46 ? 2.949 20.359 0.532 1 98.56 46 TRP B C 1
ATOM 2502 O O . TRP B 1 46 ? 3.129 21.438 -0.038 1 98.56 46 TRP B O 1
ATOM 2512 N N . ASP B 1 47 ? 3.537 19.25 0.094 1 98.62 47 ASP B N 1
ATOM 2513 C CA . ASP B 1 47 ? 4.289 19.188 -1.155 1 98.62 47 ASP B CA 1
ATOM 2514 C C . ASP B 1 47 ? 3.367 19.375 -2.359 1 98.62 47 ASP B C 1
ATOM 2516 O O . ASP B 1 47 ? 2.434 18.594 -2.557 1 98.62 47 ASP B O 1
ATOM 2520 N N . PRO B 1 48 ? 3.631 20.359 -3.234 1 98.12 48 PRO B N 1
ATOM 2521 C CA . PRO B 1 48 ? 2.744 20.625 -4.367 1 98.12 48 PRO B CA 1
ATOM 2522 C C . PRO B 1 48 ? 2.639 19.453 -5.332 1 98.12 48 PRO B C 1
ATOM 2524 O O . PRO B 1 48 ? 1.586 19.234 -5.934 1 98.12 48 PRO B O 1
ATOM 2527 N N . LEU B 1 49 ? 3.703 18.703 -5.5 1 98.31 49 LEU B N 1
ATOM 2528 C CA . LEU B 1 49 ? 3.652 17.562 -6.402 1 98.31 49 LEU B CA 1
ATOM 2529 C C . LEU B 1 49 ? 2.703 16.5 -5.875 1 98.31 49 LEU B C 1
ATOM 2531 O O . LEU B 1 49 ? 1.951 15.891 -6.645 1 98.31 49 LEU B O 1
ATOM 2535 N N . PHE B 1 50 ? 2.732 16.25 -4.605 1 98.62 50 PHE B N 1
ATOM 2536 C CA . PHE B 1 50 ? 1.795 15.328 -3.986 1 98.62 50 PHE B CA 1
ATOM 2537 C C . PHE B 1 50 ? 0.357 15.773 -4.219 1 98.62 50 PHE B C 1
ATOM 2539 O O . PHE B 1 50 ? -0.468 15 -4.711 1 98.62 50 PHE B O 1
ATOM 2546 N N . LEU B 1 51 ? 0.066 17.016 -3.924 1 98.69 51 LEU B N 1
ATOM 2547 C CA . LEU B 1 51 ? -1.279 17.562 -4.059 1 98.69 51 LEU B CA 1
ATOM 2548 C C . LEU B 1 51 ? -1.752 17.5 -5.508 1 98.69 51 LEU B C 1
ATOM 2550 O O . LEU B 1 51 ? -2.879 17.078 -5.777 1 98.69 51 LEU B O 1
ATOM 2554 N N . ASP B 1 52 ? -0.9 17.891 -6.379 1 97.94 52 ASP B N 1
ATOM 2555 C CA . ASP B 1 52 ? -1.285 17.953 -7.785 1 97.94 52 ASP B CA 1
ATOM 2556 C C . ASP B 1 52 ? -1.453 16.562 -8.375 1 97.94 52 ASP B C 1
ATOM 2558 O O . ASP B 1 52 ? -2.297 16.344 -9.242 1 97.94 52 ASP B O 1
ATOM 2562 N N . THR B 1 53 ? -0.629 15.617 -7.891 1 97.19 53 THR B N 1
ATOM 2563 C CA . THR B 1 53 ? -0.825 14.234 -8.328 1 97.19 53 THR B CA 1
ATOM 2564 C C . THR B 1 53 ? -2.17 13.703 -7.84 1 97.19 53 THR B C 1
ATOM 2566 O O . THR B 1 53 ? -2.855 12.984 -8.562 1 97.19 53 THR B O 1
ATOM 2569 N N . LEU B 1 54 ? -2.594 14.016 -6.633 1 97.81 54 LEU B N 1
ATOM 2570 C CA . LEU B 1 54 ? -3.928 13.656 -6.168 1 97.81 54 LEU B CA 1
ATOM 2571 C C . LEU B 1 54 ? -4.996 14.195 -7.113 1 97.81 54 LEU B C 1
ATOM 2573 O O . LEU B 1 54 ? -5.945 13.484 -7.453 1 97.81 54 LEU B O 1
ATOM 2577 N N . VAL B 1 55 ? -4.82 15.414 -7.5 1 96.81 55 VAL B N 1
ATOM 2578 C CA . VAL B 1 55 ? -5.762 16.031 -8.422 1 96.81 55 VAL B CA 1
ATOM 2579 C C . VAL B 1 55 ? -5.781 15.266 -9.742 1 96.81 55 VAL B C 1
ATOM 2581 O O . VAL B 1 55 ? -6.852 14.945 -10.266 1 96.81 55 VAL B O 1
ATOM 2584 N N . GLU B 1 56 ? -4.59 14.977 -10.234 1 94.88 56 GLU B N 1
ATOM 2585 C CA . GLU B 1 56 ? -4.473 14.219 -11.477 1 94.88 56 GLU B CA 1
ATOM 2586 C C . GLU B 1 56 ? -5.152 12.859 -11.367 1 94.88 56 GLU B C 1
ATOM 2588 O O . GLU B 1 56 ? -5.613 12.305 -12.367 1 94.88 56 GLU B O 1
ATOM 2593 N N . ARG B 1 57 ? -5.262 12.391 -10.156 1 95.12 57 ARG B N 1
ATOM 2594 C CA . ARG B 1 57 ? -5.832 11.07 -9.93 1 95.12 57 ARG B CA 1
ATOM 2595 C C . ARG B 1 57 ? -7.324 11.164 -9.625 1 95.12 57 ARG B C 1
ATOM 2597 O O . ARG B 1 57 ? -7.949 10.172 -9.242 1 95.12 57 ARG B O 1
ATOM 2604 N N . GLY B 1 58 ? -7.938 12.352 -9.703 1 95.38 58 GLY B N 1
ATOM 2605 C CA . GLY B 1 58 ? -9.391 12.461 -9.703 1 95.38 58 GLY B CA 1
ATOM 2606 C C . GLY B 1 58 ? -9.938 13 -8.398 1 95.38 58 GLY B C 1
ATOM 2607 O O . GLY B 1 58 ? -11.133 12.875 -8.125 1 95.38 58 GLY B O 1
ATOM 2608 N N . PHE B 1 59 ? -9.102 13.641 -7.602 1 97.38 59 PHE B N 1
ATOM 2609 C CA . PHE B 1 59 ? -9.578 14.195 -6.344 1 97.38 59 PHE B CA 1
ATOM 2610 C C . PHE B 1 59 ? -9.828 15.695 -6.473 1 97.38 59 PHE B C 1
ATOM 2612 O O . PHE B 1 59 ? -9.086 16.391 -7.176 1 97.38 59 PHE B O 1
ATOM 2619 N N . GLN B 1 60 ? -10.836 16.125 -5.867 1 97.25 60 GLN B N 1
ATOM 2620 C CA . GLN B 1 60 ? -10.93 17.516 -5.461 1 97.25 60 GLN B CA 1
ATOM 2621 C C . GLN B 1 60 ? -10.328 17.734 -4.074 1 97.25 60 GLN B C 1
ATOM 2623 O O . GLN B 1 60 ? -10.93 17.359 -3.066 1 97.25 60 GLN B O 1
ATOM 2628 N N . VAL B 1 61 ? -9.227 18.359 -4.043 1 98.5 61 VAL B N 1
ATOM 2629 C CA . VAL B 1 61 ? -8.438 18.422 -2.818 1 98.5 61 VAL B CA 1
ATOM 2630 C C . VAL B 1 61 ? -8.719 19.734 -2.086 1 98.5 61 VAL B C 1
ATOM 2632 O O . VAL B 1 61 ? -8.711 20.812 -2.693 1 98.5 61 VAL B O 1
ATOM 2635 N N . THR B 1 62 ? -9.008 19.641 -0.833 1 98.75 62 THR B N 1
ATOM 2636 C CA . THR B 1 62 ? -9.133 20.797 0.048 1 98.75 62 THR B CA 1
ATOM 2637 C C . THR B 1 62 ? -8.117 20.719 1.183 1 98.75 62 THR B C 1
ATOM 2639 O O . THR B 1 62 ? -8.078 19.75 1.93 1 98.75 62 THR B O 1
ATOM 2642 N N . ILE B 1 63 ? -7.32 21.688 1.26 1 98.81 63 ILE B N 1
ATOM 2643 C CA . ILE B 1 63 ? -6.414 21.875 2.387 1 98.81 63 ILE B CA 1
ATOM 2644 C C . ILE B 1 63 ? -6.832 23.109 3.182 1 98.81 63 ILE B C 1
ATOM 2646 O O . ILE B 1 63 ? -7.535 23.984 2.664 1 98.81 63 ILE B O 1
ATOM 2650 N N . PHE B 1 64 ? -6.363 23.203 4.492 1 98.81 64 PHE B N 1
ATOM 2651 C CA . PHE B 1 64 ? -6.832 24.312 5.309 1 98.81 64 PHE B CA 1
ATOM 2652 C C . PHE B 1 64 ? -5.91 24.547 6.5 1 98.81 64 PHE B C 1
ATOM 2654 O O . PHE B 1 64 ? -5.098 23.672 6.832 1 98.81 64 PHE B O 1
ATOM 2661 N N . ASP B 1 65 ? -5.965 25.719 7.074 1 98.81 65 ASP B N 1
ATOM 2662 C CA . ASP B 1 65 ? -5.305 26.062 8.328 1 98.81 65 ASP B CA 1
ATOM 2663 C C . ASP B 1 65 ? -6.246 25.859 9.516 1 98.81 65 ASP B C 1
ATOM 2665 O O . ASP B 1 65 ? -7.426 26.188 9.438 1 98.81 65 ASP B O 1
ATOM 2669 N N . TYR B 1 66 ? -5.703 25.344 10.594 1 98.56 66 TYR B N 1
ATOM 2670 C CA . TYR B 1 66 ? -6.504 25.156 11.797 1 98.56 66 TYR B CA 1
ATOM 2671 C C . TYR B 1 66 ? -6.863 26.484 12.43 1 98.56 66 TYR B C 1
ATOM 2673 O O . TYR B 1 66 ? -6.203 27.5 12.18 1 98.56 66 TYR B O 1
ATOM 2681 N N . SER B 1 67 ? -7.883 26.453 13.258 1 98.25 67 SER B N 1
ATOM 2682 C CA . SER B 1 67 ? -8.258 27.609 14.047 1 98.25 67 SER B CA 1
ATOM 2683 C C . SER B 1 67 ? -7.051 28.203 14.766 1 98.25 67 SER B C 1
ATOM 2685 O O . SER B 1 67 ? -6.312 27.484 15.445 1 98.25 67 SER B O 1
ATOM 2687 N N . GLY B 1 68 ? -6.867 29.547 14.539 1 97.94 68 GLY B N 1
ATOM 2688 C CA . GLY B 1 68 ? -5.832 30.297 15.242 1 97.94 68 GLY B CA 1
ATOM 2689 C C . GLY B 1 68 ? -4.457 30.125 14.617 1 97.94 68 GLY B C 1
ATOM 2690 O O . GLY B 1 68 ? -3.486 30.719 15.086 1 97.94 68 GLY B O 1
ATOM 2691 N N . LEU B 1 69 ? -4.293 29.375 13.602 1 98.06 69 LEU B N 1
ATOM 2692 C CA . LEU B 1 69 ? -3.023 29.125 12.93 1 98.06 69 LEU B CA 1
ATOM 2693 C C . LEU B 1 69 ? -3.092 29.531 11.461 1 98.06 69 LEU B C 1
ATOM 2695 O O . LEU B 1 69 ? -4.172 29.562 10.875 1 98.06 69 LEU B O 1
ATOM 2699 N N . GLY B 1 70 ? -1.901 29.812 10.938 1 98.06 70 GLY B N 1
ATOM 2700 C CA . GLY B 1 70 ? -1.882 30.281 9.562 1 98.06 70 GLY B CA 1
ATOM 2701 C C . GLY B 1 70 ? -2.783 31.484 9.328 1 98.06 70 GLY B C 1
ATOM 2702 O O . GLY B 1 70 ? -2.703 32.469 10.055 1 98.06 70 GLY B O 1
ATOM 2703 N N . GLN B 1 71 ? -3.707 31.312 8.336 1 98.31 71 GLN B N 1
ATOM 2704 C CA . GLN B 1 71 ? -4.562 32.438 7.969 1 98.31 71 GLN B CA 1
ATOM 2705 C C . GLN B 1 71 ? -5.945 32.312 8.602 1 98.31 71 GLN B C 1
ATOM 2707 O O . GLN B 1 71 ? -6.832 33.125 8.352 1 98.31 71 GLN B O 1
ATOM 2712 N N . SER B 1 72 ? -6.098 31.25 9.414 1 98.56 72 SER B N 1
ATOM 2713 C CA . SER B 1 72 ? -7.367 31.062 10.109 1 98.56 72 SER B CA 1
ATOM 2714 C C . SER B 1 72 ? -7.402 31.828 11.422 1 98.56 72 SER B C 1
ATOM 2716 O O . SER B 1 72 ? -6.379 31.969 12.094 1 98.56 72 SER B O 1
ATOM 2718 N N . THR B 1 73 ? -8.555 32.312 11.766 1 98.38 73 THR B N 1
ATOM 2719 C CA . THR B 1 73 ? -8.727 32.969 13.062 1 98.38 73 THR B CA 1
ATOM 2720 C C . THR B 1 73 ? -9.219 31.984 14.109 1 98.38 73 THR B C 1
ATOM 2722 O O . THR B 1 73 ? -9.422 30.812 13.812 1 98.38 73 THR B O 1
ATOM 2725 N N . GLY B 1 74 ? -9.375 32.5 15.328 1 97.31 74 GLY B N 1
ATOM 2726 C CA . GLY B 1 74 ? -9.773 31.641 16.438 1 97.31 74 GLY B CA 1
ATOM 2727 C C . GLY B 1 74 ? -8.641 31.359 17.406 1 97.31 74 GLY B C 1
ATOM 2728 O O . GLY B 1 74 ? -7.57 31.969 17.312 1 97.31 74 GLY B O 1
ATOM 2729 N N . GLU B 1 75 ? -8.938 30.453 18.344 1 96.31 75 GLU B N 1
ATOM 2730 C CA . GLU B 1 75 ? -7.945 30.094 19.359 1 96.31 75 GLU B CA 1
ATOM 2731 C C . GLU B 1 75 ? -7.082 28.922 18.891 1 96.31 75 GLU B C 1
ATOM 2733 O O . GLU B 1 75 ? -7.602 27.859 18.547 1 96.31 75 GLU B O 1
ATOM 2738 N N . ARG B 1 76 ? -5.793 29.172 18.875 1 96.75 76 ARG B N 1
ATOM 2739 C CA . ARG B 1 76 ? -4.914 28.094 18.422 1 96.75 76 ARG B CA 1
ATOM 2740 C C . ARG B 1 76 ? -4.836 26.984 19.453 1 96.75 76 ARG B C 1
ATOM 2742 O O . ARG B 1 76 ? -4.848 27.25 20.656 1 96.75 76 ARG B O 1
ATOM 2749 N N . THR B 1 77 ? -4.824 25.781 18.984 1 95.88 77 THR B N 1
ATOM 2750 C CA . THR B 1 77 ? -4.699 24.578 19.797 1 95.88 77 THR B CA 1
ATOM 2751 C C . THR B 1 77 ? -4.254 23.391 18.953 1 95.88 77 THR B C 1
ATOM 2753 O O . THR B 1 77 ? -4.5 23.359 17.734 1 95.88 77 THR B O 1
ATOM 2756 N N . TYR B 1 78 ? -3.561 22.391 19.609 1 96.06 78 TYR B N 1
ATOM 2757 C CA . TYR B 1 78 ? -3.256 21.141 18.953 1 96.06 78 TYR B CA 1
ATOM 2758 C C . TYR B 1 78 ? -4.039 19.984 19.562 1 96.06 78 TYR B C 1
ATOM 2760 O O . TYR B 1 78 ? -3.725 18.812 19.328 1 96.06 78 TYR B O 1
ATOM 2768 N N . HIS B 1 79 ? -5.012 20.375 20.406 1 95.44 79 HIS B N 1
ATOM 2769 C CA . HIS B 1 79 ? -5.895 19.328 20.891 1 95.44 79 HIS B CA 1
ATOM 2770 C C . HIS B 1 79 ? -6.602 18.625 19.734 1 95.44 79 HIS B C 1
ATOM 2772 O O . HIS B 1 79 ? -7.305 19.266 18.953 1 95.44 79 HIS B O 1
ATOM 2778 N N . PRO B 1 80 ? -6.453 17.328 19.656 1 96 80 PRO B N 1
ATOM 2779 C CA . PRO B 1 80 ? -6.914 16.609 18.453 1 96 80 PRO B CA 1
ATOM 2780 C C . PRO B 1 80 ? -8.406 16.781 18.203 1 96 80 PRO B C 1
ATOM 2782 O O . PRO B 1 80 ? -8.836 16.875 17.047 1 96 80 PRO B O 1
ATOM 2785 N N . ALA B 1 81 ? -9.219 16.859 19.234 1 97.06 81 ALA B N 1
ATOM 2786 C CA . ALA B 1 81 ? -10.656 17.016 19.047 1 97.06 81 ALA B CA 1
ATOM 2787 C C . ALA B 1 81 ? -10.984 18.359 18.406 1 97.06 81 ALA B C 1
ATOM 2789 O O . ALA B 1 81 ? -11.938 18.453 17.625 1 97.06 81 ALA B O 1
ATOM 2790 N N . SER B 1 82 ? -10.266 19.391 18.766 1 97.5 82 SER B N 1
ATOM 2791 C CA . SER B 1 82 ? -10.469 20.703 18.156 1 97.5 82 SER B CA 1
ATOM 2792 C C . SER B 1 82 ? -10.047 20.719 16.703 1 97.5 82 SER B C 1
ATOM 2794 O O . SER B 1 82 ? -10.695 21.344 15.859 1 97.5 82 SER B O 1
ATOM 2796 N N . LEU B 1 83 ? -8.938 20.047 16.422 1 98.31 83 LEU B N 1
ATOM 2797 C CA . LEU B 1 83 ? -8.5 19.938 15.039 1 98.31 83 LEU B CA 1
ATOM 2798 C C . LEU B 1 83 ? -9.555 19.219 14.203 1 98.31 83 LEU B C 1
ATOM 2800 O O . LEU B 1 83 ? -9.852 19.625 13.078 1 98.31 83 LEU B O 1
ATOM 2804 N N . ALA B 1 84 ? -10.109 18.156 14.773 1 98.75 84 ALA B N 1
ATOM 2805 C CA . ALA B 1 84 ? -11.156 17.406 14.094 1 98.75 84 ALA B CA 1
ATOM 2806 C C . ALA B 1 84 ? -12.383 18.281 13.852 1 98.75 84 ALA B C 1
ATOM 2808 O O . ALA B 1 84 ? -13.023 18.188 12.797 1 98.75 84 ALA B O 1
ATOM 2809 N N . LYS B 1 85 ? -12.727 19.094 14.82 1 98.62 85 LYS B N 1
ATOM 2810 C CA . LYS B 1 85 ? -13.867 20 14.68 1 98.62 85 LYS B CA 1
ATOM 2811 C C . LYS B 1 85 ? -13.664 20.953 13.508 1 98.62 85 LYS B C 1
ATOM 2813 O O . LYS B 1 85 ? -14.617 21.281 12.797 1 98.62 85 LYS B O 1
ATOM 2818 N N . ASP B 1 86 ? -12.484 21.469 13.344 1 98.75 86 ASP B N 1
ATOM 2819 C CA . ASP B 1 86 ? -12.188 22.328 12.203 1 98.75 86 ASP B CA 1
ATOM 2820 C C . ASP B 1 86 ? -12.484 21.625 10.883 1 98.75 86 ASP B C 1
ATOM 2822 O O . ASP B 1 86 ? -13.102 22.203 9.984 1 98.75 86 ASP B O 1
ATOM 2826 N N . ALA B 1 87 ? -12.062 20.375 10.781 1 98.81 87 ALA B N 1
ATOM 2827 C CA . ALA B 1 87 ? -12.281 19.594 9.562 1 98.81 87 ALA B CA 1
ATOM 2828 C C . ALA B 1 87 ? -13.773 19.344 9.336 1 98.81 87 ALA B C 1
ATOM 2830 O O . ALA B 1 87 ? -14.273 19.516 8.219 1 98.81 87 ALA B O 1
ATOM 2831 N N . ILE B 1 88 ? -14.484 18.953 10.367 1 98.81 88 ILE B N 1
ATOM 2832 C CA . ILE B 1 88 ? -15.914 18.672 10.281 1 98.81 88 ILE B CA 1
ATOM 2833 C C . ILE B 1 88 ? -16.656 19.938 9.844 1 98.81 88 ILE B C 1
ATOM 2835 O O . ILE B 1 88 ? -17.453 19.906 8.914 1 98.81 88 ILE B O 1
ATOM 2839 N N . ASP B 1 89 ? -16.328 21.047 10.516 1 98.75 89 ASP B N 1
ATOM 2840 C CA . ASP B 1 89 ? -16.984 22.312 10.211 1 98.75 89 ASP B CA 1
ATOM 2841 C C . ASP B 1 89 ? -16.719 22.719 8.758 1 98.75 89 ASP B C 1
ATOM 2843 O O . ASP B 1 89 ? -17.625 23.234 8.086 1 98.75 89 ASP B O 1
ATOM 2847 N N . LEU B 1 90 ? -15.531 22.516 8.336 1 98.69 90 LEU B N 1
ATOM 2848 C CA . LEU B 1 90 ? -15.172 22.875 6.965 1 98.69 90 LEU B CA 1
ATOM 2849 C C . LEU B 1 90 ? -15.961 22.031 5.969 1 98.69 90 LEU B C 1
ATOM 2851 O O . LEU B 1 90 ? -16.516 22.562 5.004 1 98.69 90 LEU B O 1
ATOM 2855 N N . ILE B 1 91 ? -16.016 20.688 6.207 1 98.75 91 ILE B N 1
ATOM 2856 C CA . ILE B 1 91 ? -16.734 19.766 5.328 1 98.75 91 ILE B CA 1
ATOM 2857 C C . ILE B 1 91 ? -18.203 20.172 5.23 1 98.75 91 ILE B C 1
ATOM 2859 O O . ILE B 1 91 ? -18.766 20.234 4.137 1 98.75 91 ILE B O 1
ATOM 2863 N N . VAL B 1 92 ? -18.781 20.516 6.309 1 98.56 92 VAL B N 1
ATOM 2864 C CA . VAL B 1 92 ? -20.188 20.875 6.367 1 98.56 92 VAL B CA 1
ATOM 2865 C C . VAL B 1 92 ? -20.406 22.234 5.691 1 98.56 92 VAL B C 1
ATOM 2867 O O . VAL B 1 92 ? -21.297 22.391 4.859 1 98.56 92 VAL B O 1
ATOM 2870 N N . ALA B 1 93 ? -19.578 23.172 6.012 1 98.5 93 ALA B N 1
ATOM 2871 C CA . ALA B 1 93 ? -19.734 24.531 5.5 1 98.5 93 ALA B CA 1
ATOM 2872 C C . ALA B 1 93 ? -19.578 24.562 3.982 1 98.5 93 ALA B C 1
ATOM 2874 O O . ALA B 1 93 ? -20.25 25.344 3.303 1 98.5 93 ALA B O 1
ATOM 2875 N N . LEU B 1 94 ? -18.672 23.719 3.49 1 98.31 94 LEU B N 1
ATOM 2876 C CA . LEU B 1 94 ? -18.406 23.703 2.055 1 98.31 94 LEU B CA 1
ATOM 2877 C C . LEU B 1 94 ? -19.359 22.75 1.336 1 98.31 94 LEU B C 1
ATOM 2879 O O . LEU B 1 94 ? -19.297 22.625 0.111 1 98.31 94 LEU B O 1
ATOM 2883 N N . LYS B 1 95 ? -20.156 22.062 2.074 1 98.12 95 LYS B N 1
ATOM 2884 C CA . LYS B 1 95 ? -21.141 21.125 1.541 1 98.12 95 LYS B CA 1
ATOM 2885 C C . LYS B 1 95 ? -20.484 20.062 0.678 1 98.12 95 LYS B C 1
ATOM 2887 O O . LYS B 1 95 ? -20.938 19.781 -0.438 1 98.12 95 LYS B O 1
ATOM 2892 N N . LEU B 1 96 ? -19.5 19.438 1.177 1 97.69 96 LEU B N 1
ATOM 2893 C CA . LEU B 1 96 ? -18.734 18.469 0.41 1 97.69 96 LEU B CA 1
ATOM 2894 C C . LEU B 1 96 ? -19.422 17.109 0.4 1 97.69 96 LEU B C 1
ATOM 2896 O O . LEU B 1 96 ? -19.016 16.219 -0.348 1 97.69 96 LEU B O 1
ATOM 2900 N N . GLY B 1 97 ? -20.438 16.922 1.207 1 96.81 97 GLY B N 1
ATOM 2901 C CA . GLY B 1 97 ? -21.047 15.617 1.337 1 96.81 97 GLY B CA 1
ATOM 2902 C C . GLY B 1 97 ? -20.141 14.602 1.995 1 96.81 97 GLY B C 1
ATOM 2903 O O . GLY B 1 97 ? -19.438 14.914 2.959 1 96.81 97 GLY B O 1
ATOM 2904 N N . LYS B 1 98 ? -20.281 13.312 1.567 1 97.62 98 LYS B N 1
ATOM 2905 C CA . LYS B 1 98 ? -19.375 12.281 2.059 1 97.62 98 LYS B CA 1
ATOM 2906 C C . LYS B 1 98 ? -18 12.414 1.414 1 97.62 98 LYS B C 1
ATOM 2908 O O . LYS B 1 98 ? -17.859 12.242 0.201 1 97.62 98 LYS B O 1
ATOM 2913 N N . ALA B 1 99 ? -16.984 12.758 2.168 1 98.62 99 ALA B N 1
ATOM 2914 C CA . ALA B 1 99 ? -15.641 13.062 1.655 1 98.62 99 ALA B CA 1
ATOM 2915 C C . ALA B 1 99 ? -14.617 12.039 2.152 1 98.62 99 ALA B C 1
ATOM 2917 O O . ALA B 1 99 ? -14.875 11.312 3.113 1 98.62 99 ALA B O 1
ATOM 2918 N N . VAL B 1 100 ? -13.531 11.938 1.397 1 98.94 100 VAL B N 1
ATOM 2919 C CA . VAL B 1 100 ? -12.336 11.32 1.967 1 98.94 100 VAL B CA 1
ATOM 2920 C C . VAL B 1 100 ? -11.703 12.266 2.984 1 98.94 100 VAL B C 1
ATOM 2922 O O . VAL B 1 100 ? -11.445 13.43 2.682 1 98.94 100 VAL B O 1
ATOM 2925 N N . ILE B 1 101 ? -11.539 11.82 4.199 1 98.94 101 ILE B N 1
ATOM 2926 C CA . ILE B 1 101 ? -10.828 12.609 5.207 1 98.94 101 ILE B CA 1
ATOM 2927 C C . ILE B 1 101 ? -9.398 12.109 5.336 1 98.94 101 ILE B C 1
ATOM 2929 O O . ILE B 1 101 ? -9.164 10.914 5.531 1 98.94 101 ILE B O 1
ATOM 2933 N N . GLY B 1 102 ? -8.438 12.93 5.133 1 98.88 102 GLY B N 1
ATOM 2934 C CA . GLY B 1 102 ? -7.031 12.594 5.273 1 98.88 102 GLY B CA 1
ATOM 2935 C C . GLY B 1 102 ? -6.301 13.477 6.27 1 98.88 102 GLY B C 1
ATOM 2936 O O . GLY B 1 102 ? -6.789 14.547 6.637 1 98.88 102 GLY B O 1
ATOM 2937 N N . GLY B 1 103 ? -5.176 13.016 6.652 1 98.88 103 GLY B N 1
ATOM 2938 C CA . GLY B 1 103 ? -4.363 13.828 7.543 1 98.88 103 GLY B CA 1
ATOM 2939 C C . GLY B 1 103 ? -2.953 13.297 7.719 1 98.88 103 GLY B C 1
ATOM 2940 O O . GLY B 1 103 ? -2.736 12.086 7.707 1 98.88 103 GLY B O 1
ATOM 2941 N N . TRP B 1 104 ? -2.07 14.211 7.949 1 98.88 104 TRP B N 1
ATOM 2942 C CA . TRP B 1 104 ? -0.655 13.93 8.164 1 98.88 104 TRP B CA 1
ATOM 2943 C C . TRP B 1 104 ? -0.268 14.18 9.617 1 98.88 104 TRP B C 1
ATOM 2945 O O . TRP B 1 104 ? -0.539 15.258 10.164 1 98.88 104 TRP B O 1
ATOM 2955 N N . SER B 1 105 ? 0.377 13.109 10.289 1 98.44 105 SER B N 1
ATOM 2956 C CA . SER B 1 105 ? 0.875 13.25 11.648 1 98.44 105 SER B CA 1
ATOM 2957 C C . SER B 1 105 ? -0.251 13.602 12.617 1 98.44 105 SER B C 1
ATOM 2959 O O . SER B 1 105 ? -1.257 12.891 12.695 1 98.44 105 SER B O 1
ATOM 2961 N N . VAL B 1 106 ? -0.284 14.758 13.312 1 97.88 106 VAL B N 1
ATOM 2962 C CA . VAL B 1 106 ? -1.374 15.141 14.211 1 97.88 106 VAL B CA 1
ATOM 2963 C C . VAL B 1 106 ? -2.66 15.32 13.406 1 97.88 106 VAL B C 1
ATOM 2965 O O . VAL B 1 106 ? -3.756 15.062 13.914 1 97.88 106 VAL B O 1
ATOM 2968 N N . GLY B 1 107 ? -2.475 15.68 12.117 1 98.75 107 GLY B N 1
ATOM 2969 C CA . GLY B 1 107 ? -3.641 15.742 11.25 1 98.75 107 GLY B CA 1
ATOM 2970 C C . GLY B 1 107 ? -4.316 14.398 11.062 1 98.75 107 GLY B C 1
ATOM 2971 O O . GLY B 1 107 ? -5.531 14.328 10.859 1 98.75 107 GLY B O 1
ATOM 2972 N N . GLY B 1 108 ? -3.525 13.32 11.055 1 98.88 108 GLY B N 1
ATOM 2973 C CA . GLY B 1 108 ? -4.086 11.984 11.016 1 98.88 108 GLY B CA 1
ATOM 2974 C C . GLY B 1 108 ? -4.879 11.625 12.258 1 98.88 108 GLY B C 1
ATOM 2975 O O . GLY B 1 108 ? -5.844 10.859 12.188 1 98.88 108 GLY B O 1
ATOM 2976 N N . MET B 1 109 ? -4.445 12.148 13.453 1 98.69 109 MET B N 1
ATOM 2977 C CA . MET B 1 109 ? -5.234 11.984 14.672 1 98.69 109 MET B CA 1
ATOM 2978 C C . MET B 1 109 ? -6.602 12.648 14.531 1 98.69 109 MET B C 1
ATOM 2980 O O . MET B 1 109 ? -7.625 12.055 14.867 1 98.69 109 MET B O 1
ATOM 2984 N N . ALA B 1 110 ? -6.57 13.844 13.961 1 98.81 110 ALA B N 1
ATOM 2985 C CA . ALA B 1 110 ? -7.82 14.555 13.711 1 98.81 110 ALA B CA 1
ATOM 2986 C C . ALA B 1 110 ? -8.734 13.758 12.781 1 98.81 110 ALA B C 1
ATOM 2988 O O . ALA B 1 110 ? -9.93 13.633 13.031 1 98.81 110 ALA B O 1
ATOM 2989 N N . ALA B 1 111 ? -8.18 13.227 11.719 1 98.94 111 ALA B N 1
ATOM 2990 C CA . ALA B 1 111 ? -8.953 12.438 10.758 1 98.94 111 ALA B CA 1
ATOM 2991 C C . ALA B 1 111 ? -9.602 11.227 11.43 1 98.94 111 ALA B C 1
ATOM 2993 O O . ALA B 1 111 ? -10.758 10.898 11.156 1 98.94 111 ALA B O 1
ATOM 2994 N N . GLN B 1 112 ? -8.859 10.57 12.305 1 98.88 112 GLN B N 1
ATOM 2995 C CA . GLN B 1 112 ? -9.391 9.43 13.047 1 98.88 112 GLN B CA 1
ATOM 2996 C C . GLN B 1 112 ? -10.57 9.844 13.922 1 98.88 112 GLN B C 1
ATOM 2998 O O . GLN B 1 112 ? -11.562 9.117 14.016 1 98.88 112 GLN B O 1
ATOM 3003 N N . ILE B 1 113 ? -10.453 10.969 14.516 1 98.88 113 ILE B N 1
ATOM 3004 C CA . ILE B 1 113 ? -11.539 11.469 15.352 1 98.88 113 ILE B CA 1
ATOM 3005 C C . ILE B 1 113 ? -12.758 11.789 14.492 1 98.88 113 ILE B C 1
ATOM 3007 O O . ILE B 1 113 ? -13.891 11.523 14.883 1 98.88 113 ILE B O 1
ATOM 3011 N N . VAL B 1 114 ? -12.547 12.359 13.289 1 98.94 114 VAL B N 1
ATOM 3012 C CA . VAL B 1 114 ? -13.656 12.625 12.375 1 98.94 114 VAL B CA 1
ATOM 3013 C C . VAL B 1 114 ? -14.375 11.312 12.055 1 98.94 114 VAL B C 1
ATOM 3015 O O . VAL B 1 114 ? -15.609 11.258 12.062 1 98.94 114 VAL B O 1
ATOM 3018 N N . VAL B 1 115 ? -13.656 10.219 11.781 1 98.81 115 VAL B N 1
ATOM 3019 C CA . VAL B 1 115 ? -14.234 8.914 11.5 1 98.81 115 VAL B CA 1
ATOM 3020 C C . VAL B 1 115 ? -15.125 8.477 12.664 1 98.81 115 VAL B C 1
ATOM 3022 O O . VAL B 1 115 ? -16.219 7.953 12.461 1 98.81 115 VAL B O 1
ATOM 3025 N N . ALA B 1 116 ? -14.664 8.734 13.867 1 98.69 116 ALA B N 1
ATOM 3026 C CA . ALA B 1 116 ? -15.375 8.281 15.07 1 98.69 116 ALA B CA 1
ATOM 3027 C C . ALA B 1 116 ? -16.594 9.148 15.344 1 98.69 116 ALA B C 1
ATOM 3029 O O . ALA B 1 116 ? -17.656 8.641 15.703 1 98.69 116 ALA B O 1
ATOM 3030 N N . LYS B 1 117 ? -16.5 10.453 15.109 1 98.44 117 LYS B N 1
ATOM 3031 C CA . LYS B 1 117 ? -17.516 11.398 15.578 1 98.44 117 LYS B CA 1
ATOM 3032 C C . LYS B 1 117 ? -18.516 11.719 14.477 1 98.44 117 LYS B C 1
ATOM 3034 O O . LYS B 1 117 ? -19.672 12.047 14.766 1 98.44 117 LYS B O 1
ATOM 3039 N N . ALA B 1 118 ? -18.062 11.68 13.273 1 98.62 118 ALA B N 1
ATOM 3040 C CA . ALA B 1 118 ? -18.922 12.07 12.156 1 98.62 118 ALA B CA 1
ATOM 3041 C C . ALA B 1 118 ? -18.781 11.102 10.984 1 98.62 118 ALA B C 1
ATOM 3043 O O . ALA B 1 118 ? -18.531 11.516 9.852 1 98.62 118 ALA B O 1
ATOM 3044 N N . PRO B 1 119 ? -19.047 9.812 11.258 1 98.62 119 PRO B N 1
ATOM 3045 C CA . PRO B 1 119 ? -18.859 8.812 10.203 1 98.62 119 PRO B CA 1
ATOM 3046 C C . PRO B 1 119 ? -19.734 9.07 8.977 1 98.62 119 PRO B C 1
ATOM 3048 O O . PRO B 1 119 ? -19.375 8.68 7.863 1 98.62 119 PRO B O 1
ATOM 3051 N N . GLN B 1 120 ? -20.812 9.773 9.141 1 98.38 120 GLN B N 1
ATOM 3052 C CA . GLN B 1 120 ? -21.734 10.031 8.031 1 98.38 120 GLN B CA 1
ATOM 3053 C C . GLN B 1 120 ? -21.125 10.992 7.02 1 98.38 120 GLN B C 1
ATOM 3055 O O . GLN B 1 120 ? -21.609 11.102 5.895 1 98.38 120 GLN B O 1
ATOM 3060 N N . LEU B 1 121 ? -20.047 11.68 7.367 1 98.75 121 LEU B N 1
ATOM 3061 C CA . LEU B 1 121 ? -19.406 12.641 6.484 1 98.75 121 LEU B CA 1
ATOM 3062 C C . LEU B 1 121 ? -18.203 12.016 5.789 1 98.75 121 LEU B C 1
ATOM 3064 O O . LEU B 1 121 ? -17.547 12.664 4.977 1 98.75 121 LEU B O 1
ATOM 3068 N N . VAL B 1 122 ? -17.938 10.719 6.07 1 98.88 122 VAL B N 1
ATOM 3069 C CA . VAL B 1 122 ? -16.641 10.156 5.668 1 98.88 122 VAL B CA 1
ATOM 3070 C C . VAL B 1 122 ? -16.875 8.969 4.738 1 98.88 122 VAL B C 1
ATOM 3072 O O . VAL B 1 122 ? -17.578 8.016 5.094 1 98.88 122 VAL B O 1
ATOM 3075 N N . SER B 1 123 ? -16.281 9.031 3.549 1 98.69 123 SER B N 1
ATOM 3076 C CA . SER B 1 123 ? -16.312 7.887 2.646 1 98.69 123 SER B CA 1
ATOM 3077 C C . SER B 1 123 ? -15.117 6.965 2.875 1 98.69 123 SER B C 1
ATOM 3079 O O . SER B 1 123 ? -15.266 5.742 2.881 1 98.69 123 SER B O 1
ATOM 3081 N N . HIS B 1 124 ? -13.969 7.516 3.023 1 98.81 124 HIS B N 1
ATOM 3082 C CA . HIS B 1 124 ? -12.688 6.867 3.285 1 98.81 124 HIS B CA 1
ATOM 3083 C C . HIS B 1 124 ? -11.836 7.699 4.238 1 98.81 124 HIS B C 1
ATOM 3085 O O . HIS B 1 124 ? -12.023 8.914 4.344 1 98.81 124 HIS B O 1
ATOM 3091 N N . ALA B 1 125 ? -10.93 7.078 4.914 1 98.94 125 ALA B N 1
ATOM 3092 C CA . ALA B 1 125 ? -9.945 7.785 5.73 1 98.94 125 ALA B CA 1
ATOM 3093 C C . ALA B 1 125 ? -8.523 7.469 5.273 1 98.94 125 ALA B C 1
ATOM 3095 O O . ALA B 1 125 ? -8.18 6.301 5.07 1 98.94 125 ALA B O 1
ATOM 3096 N N . VAL B 1 126 ? -7.766 8.477 5.043 1 98.94 126 VAL B N 1
ATOM 3097 C CA . VAL B 1 126 ? -6.363 8.352 4.652 1 98.94 126 VAL B CA 1
ATOM 3098 C C . VAL B 1 126 ? -5.469 8.914 5.75 1 98.94 126 VAL B C 1
ATOM 3100 O O . VAL B 1 126 ? -5.414 10.125 5.957 1 98.94 126 VAL B O 1
ATOM 3103 N N . LEU B 1 127 ? -4.734 8.047 6.398 1 98.94 127 LEU B N 1
ATOM 3104 C CA . LEU B 1 127 ? -3.881 8.398 7.527 1 98.94 127 LEU B CA 1
ATOM 3105 C C . LEU B 1 127 ? -2.408 8.359 7.129 1 98.94 127 LEU B C 1
ATOM 3107 O O . LEU B 1 127 ? -1.868 7.285 6.84 1 98.94 127 LEU B O 1
ATOM 3111 N N . ILE B 1 128 ? -1.788 9.539 7.137 1 98.94 128 ILE B N 1
ATOM 3112 C CA . ILE B 1 128 ? -0.416 9.641 6.652 1 98.94 128 ILE B CA 1
ATOM 3113 C C . ILE B 1 128 ? 0.534 9.844 7.828 1 98.94 128 ILE B C 1
ATOM 3115 O O . ILE B 1 128 ? 0.438 10.836 8.547 1 98.94 128 ILE B O 1
ATOM 3119 N N . ALA B 1 129 ? 1.433 8.898 8.039 1 98.81 129 ALA B N 1
ATOM 3120 C CA . ALA B 1 129 ? 2.477 9 9.055 1 98.81 129 ALA B CA 1
ATOM 3121 C C . ALA B 1 129 ? 1.898 9.445 10.391 1 98.81 129 ALA B C 1
ATOM 3123 O O . ALA B 1 129 ? 2.385 10.398 11 1 98.81 129 ALA B O 1
ATOM 3124 N N . THR B 1 130 ? 0.867 8.797 10.82 1 98.75 130 THR B N 1
ATOM 3125 C CA . THR B 1 130 ? 0.228 9.094 12.102 1 98.75 130 THR B CA 1
ATOM 3126 C C . THR B 1 130 ? 0.21 7.855 12.992 1 98.75 130 THR B C 1
ATOM 3128 O O . THR B 1 130 ? 0.773 6.82 12.641 1 98.75 130 THR B O 1
ATOM 3131 N N . THR B 1 131 ? -0.328 7.988 14.234 1 98.5 131 THR B N 1
ATOM 3132 C CA . THR B 1 131 ? -0.312 6.922 15.227 1 98.5 131 THR B CA 1
ATOM 3133 C C . THR B 1 131 ? -1.731 6.473 15.562 1 98.5 131 THR B C 1
ATOM 3135 O O . THR B 1 131 ? -2.666 7.277 15.523 1 98.5 131 THR B O 1
ATOM 3138 N N . PRO B 1 132 ? -1.931 5.18 15.734 1 98.5 132 PRO B N 1
ATOM 3139 C CA . PRO B 1 132 ? -3.23 4.758 16.266 1 98.5 132 PRO B CA 1
ATOM 3140 C C . PRO B 1 132 ? -3.451 5.199 17.703 1 98.5 132 PRO B C 1
ATOM 3142 O O . PRO B 1 132 ? -2.496 5.559 18.406 1 98.5 132 PRO B O 1
ATOM 3145 N N . PRO B 1 133 ? -4.766 5.227 18.078 1 97.62 133 PRO B N 1
ATOM 3146 C CA . PRO B 1 133 ? -5.055 5.504 19.484 1 97.62 133 PRO B CA 1
ATOM 3147 C C . PRO B 1 133 ? -4.637 4.363 20.406 1 97.62 133 PRO B C 1
ATOM 3149 O O . PRO B 1 133 ? -4.551 3.211 19.969 1 97.62 133 PRO B O 1
ATOM 3152 N N . GLY B 1 134 ? -4.328 4.695 21.672 1 96.12 134 GLY B N 1
ATOM 3153 C CA . GLY B 1 134 ? -4.105 3.684 22.688 1 96.12 134 GLY B CA 1
ATOM 3154 C C . GLY B 1 134 ? -2.643 3.318 22.859 1 96.12 134 GLY B C 1
ATOM 3155 O O . GLY B 1 134 ? -1.76 4.039 22.391 1 96.12 134 GLY B O 1
ATOM 3156 N N . PRO B 1 135 ? -2.332 2.227 23.594 1 96.69 135 PRO B N 1
ATOM 3157 C CA . PRO B 1 135 ? -0.956 1.823 23.891 1 96.69 135 PRO B CA 1
ATOM 3158 C C . PRO B 1 135 ? -0.166 1.455 22.625 1 96.69 135 PRO B C 1
ATOM 3160 O O . PRO B 1 135 ? -0.713 0.844 21.703 1 96.69 135 PRO B O 1
ATOM 3163 N N . LEU B 1 136 ? 1.062 1.81 22.641 1 97.75 136 LEU B N 1
ATOM 3164 C CA . LEU B 1 136 ? 1.946 1.598 21.5 1 97.75 136 LEU B CA 1
ATOM 3165 C C . LEU B 1 136 ? 2.967 0.504 21.797 1 97.75 136 LEU B C 1
ATOM 3167 O O . LEU B 1 136 ? 3.477 0.415 22.922 1 97.75 136 LEU B O 1
ATOM 3171 N N . VAL B 1 137 ? 3.324 -0.329 20.781 1 97.75 137 VAL B N 1
ATOM 3172 C CA . VAL B 1 137 ? 4.359 -1.343 20.938 1 97.75 137 VAL B CA 1
ATOM 3173 C C . VAL B 1 137 ? 5.738 -0.707 20.75 1 97.75 137 VAL B C 1
ATOM 3175 O O . VAL B 1 137 ? 6.75 -1.271 21.172 1 97.75 137 VAL B O 1
ATOM 3178 N N . LYS B 1 138 ? 5.793 0.44 20.141 1 97.19 138 LYS B N 1
ATOM 3179 C CA . LYS B 1 138 ? 7.031 1.179 19.891 1 97.19 138 LYS B CA 1
ATOM 3180 C C . LYS B 1 138 ? 6.797 2.684 19.984 1 97.19 138 LYS B C 1
ATOM 3182 O O . LYS B 1 138 ? 6.152 3.27 19.109 1 97.19 138 LYS B O 1
ATOM 3187 N N . PRO B 1 139 ? 7.301 3.344 20.984 1 95.94 139 PRO B N 1
ATOM 3188 C CA . PRO B 1 139 ? 7.145 4.797 21.078 1 95.94 139 PRO B CA 1
ATOM 3189 C C . PRO B 1 139 ? 8.016 5.559 20.094 1 95.94 139 PRO B C 1
ATOM 3191 O O . PRO B 1 139 ? 8.945 4.984 19.5 1 95.94 139 PRO B O 1
ATOM 3194 N N . GLY B 1 140 ? 7.664 6.812 19.844 1 95.19 140 GLY B N 1
ATOM 3195 C CA . GLY B 1 140 ? 8.531 7.668 19.062 1 95.19 140 GLY B CA 1
ATOM 3196 C C . GLY B 1 140 ? 9.883 7.902 19.703 1 95.19 140 GLY B C 1
ATOM 3197 O O . GLY B 1 140 ? 10.109 7.52 20.844 1 95.19 140 GLY B O 1
ATOM 3198 N N . GLU B 1 141 ? 10.734 8.453 18.938 1 94.38 141 GLU B N 1
ATOM 3199 C CA . GLU B 1 141 ? 12.07 8.766 19.438 1 94.38 141 GLU B CA 1
ATOM 3200 C C . GLU B 1 141 ? 12.109 10.141 20.094 1 94.38 141 GLU B C 1
ATOM 3202 O O . GLU B 1 141 ? 11.453 11.07 19.641 1 94.38 141 GLU B O 1
ATOM 3207 N N . PRO B 1 142 ? 12.953 10.367 21.125 1 93.94 142 PRO B N 1
ATOM 3208 C CA . PRO B 1 142 ? 13.047 11.656 21.812 1 93.94 142 PRO B CA 1
ATOM 3209 C C . PRO B 1 142 ? 13.531 12.781 20.906 1 93.94 142 PRO B C 1
ATOM 3211 O O . PRO B 1 142 ? 13.289 13.953 21.172 1 93.94 142 PRO B O 1
ATOM 3214 N N . LEU B 1 143 ? 14.156 12.422 19.906 1 92.88 143 LEU B N 1
ATOM 3215 C CA . LEU B 1 143 ? 14.766 13.391 18.984 1 92.88 143 LEU B CA 1
ATOM 3216 C C . LEU B 1 143 ? 13.711 14.344 18.422 1 92.88 143 LEU B C 1
ATOM 3218 O O . LEU B 1 143 ? 13.984 15.523 18.234 1 92.88 143 LEU B O 1
ATOM 3222 N N . PHE B 1 144 ? 12.531 13.875 18.188 1 91.81 144 PHE B N 1
ATOM 3223 C CA . PHE B 1 144 ? 11.453 14.711 17.656 1 91.81 144 PHE B CA 1
ATOM 3224 C C . PHE B 1 144 ? 11.133 15.844 18.625 1 91.81 144 PHE B C 1
ATOM 3226 O O . PHE B 1 144 ? 10.953 16.984 18.203 1 91.81 144 PHE B O 1
ATOM 3233 N N . TYR B 1 145 ? 11.086 15.625 19.875 1 91.25 145 TYR B N 1
ATOM 3234 C CA . TYR B 1 145 ? 10.672 16.594 20.875 1 91.25 145 TYR B CA 1
ATOM 3235 C C . TYR B 1 145 ? 11.719 17.688 21.047 1 91.25 145 TYR B C 1
ATOM 3237 O O . TYR B 1 145 ? 11.375 18.844 21.297 1 91.25 145 TYR B O 1
ATOM 3245 N N . ALA B 1 146 ? 12.93 17.281 20.844 1 91.5 146 ALA B N 1
ATOM 3246 C CA . ALA B 1 146 ? 13.992 18.281 20.859 1 91.5 146 ALA B CA 1
ATOM 3247 C C . ALA B 1 146 ? 13.914 19.203 19.641 1 91.5 146 ALA B C 1
ATOM 3249 O O . ALA B 1 146 ? 14.055 20.406 19.766 1 91.5 146 ALA B O 1
ATOM 3250 N N . MET B 1 147 ? 13.602 18.672 18.562 1 91.88 147 MET B N 1
ATOM 3251 C CA . MET B 1 147 ? 13.602 19.422 17.297 1 91.88 147 MET B CA 1
ATOM 3252 C C . MET B 1 147 ? 12.344 20.266 17.172 1 91.88 147 MET B C 1
ATOM 3254 O O . MET B 1 147 ? 12.359 21.328 16.547 1 91.88 147 MET B O 1
ATOM 3258 N N . ALA B 1 148 ? 11.266 19.812 17.766 1 88.62 148 ALA B N 1
ATOM 3259 C CA . ALA B 1 148 ? 9.992 20.531 17.703 1 88.62 148 ALA B CA 1
ATOM 3260 C C . ALA B 1 148 ? 10.07 21.859 18.438 1 88.62 148 ALA B C 1
ATOM 3262 O O . ALA B 1 148 ? 9.266 22.766 18.203 1 88.62 148 ALA B O 1
ATOM 3263 N N . LYS B 1 149 ? 11.055 22.125 19.281 1 93.06 149 LYS B N 1
ATOM 3264 C CA . LYS B 1 149 ? 11.133 23.266 20.188 1 93.06 149 LYS B CA 1
ATOM 3265 C C . LYS B 1 149 ? 12.094 24.328 19.656 1 93.06 149 LYS B C 1
ATOM 3267 O O . LYS B 1 149 ? 12.344 25.328 20.328 1 93.06 149 LYS B O 1
ATOM 3272 N N . ARG B 1 150 ? 12.578 24.109 18.438 1 93.56 150 ARG B N 1
ATOM 3273 C CA . ARG B 1 150 ? 13.516 25.078 17.875 1 93.56 150 ARG B CA 1
ATOM 3274 C C . ARG B 1 150 ? 13.219 25.344 16.406 1 93.56 150 ARG B C 1
ATOM 3276 O O . ARG B 1 150 ? 12.438 24.625 15.789 1 93.56 150 ARG B O 1
ATOM 3283 N N . GLU B 1 151 ? 13.789 26.484 15.977 1 95.31 151 GLU B N 1
ATOM 3284 C CA . GLU B 1 151 ? 13.758 26.703 14.531 1 95.31 151 GLU B CA 1
ATOM 3285 C C . GLU B 1 151 ? 14.516 25.609 13.789 1 95.31 151 GLU B C 1
ATOM 3287 O O . GLU B 1 151 ? 15.617 25.234 14.188 1 95.31 151 GLU B O 1
ATOM 3292 N N . ASN B 1 152 ? 13.922 25.094 12.781 1 95.75 152 ASN B N 1
ATOM 3293 C CA . ASN B 1 152 ? 14.516 23.969 12.07 1 95.75 152 ASN B CA 1
ATOM 3294 C C . ASN B 1 152 ? 15.297 24.438 10.844 1 95.75 152 ASN B C 1
ATOM 3296 O O . ASN B 1 152 ? 14.852 25.328 10.117 1 95.75 152 ASN B O 1
ATOM 3300 N N . ASP B 1 153 ? 16.484 23.859 10.656 1 96.62 153 ASP B N 1
ATOM 3301 C CA . ASP B 1 153 ? 17.219 24.016 9.406 1 96.62 153 ASP B CA 1
ATOM 3302 C C . ASP B 1 153 ? 16.984 22.828 8.477 1 96.62 153 ASP B C 1
ATOM 3304 O O . ASP B 1 153 ? 16.109 22 8.734 1 96.62 153 ASP B O 1
ATOM 3308 N N . PHE B 1 154 ? 17.672 22.828 7.375 1 97.56 154 PHE B N 1
ATOM 3309 C CA . PHE B 1 154 ? 17.453 21.781 6.371 1 97.56 154 PHE B CA 1
ATOM 3310 C C . PHE B 1 154 ? 17.812 20.406 6.922 1 97.56 154 PHE B C 1
ATOM 3312 O O . PHE B 1 154 ? 17.172 19.422 6.605 1 97.56 154 PHE B O 1
ATOM 3319 N N . GLU B 1 155 ? 18.891 20.281 7.676 1 97.38 155 GLU B N 1
ATOM 3320 C CA . GLU B 1 155 ? 19.281 19 8.25 1 97.38 155 GLU B CA 1
ATOM 3321 C C . GLU B 1 155 ? 18.219 18.469 9.195 1 97.38 155 GLU B C 1
ATOM 3323 O O . GLU B 1 155 ? 17.984 17.25 9.266 1 97.38 155 GLU B O 1
ATOM 3328 N N . ASP B 1 156 ? 17.594 19.375 9.992 1 97 156 ASP B N 1
ATOM 3329 C CA . ASP B 1 156 ? 16.469 18.984 10.82 1 97 156 ASP B CA 1
ATOM 3330 C C . ASP B 1 156 ? 15.312 18.453 9.969 1 97 156 ASP B C 1
ATOM 3332 O O . ASP B 1 156 ? 14.68 17.453 10.312 1 97 156 ASP B O 1
ATOM 3336 N N . PHE B 1 157 ? 15.055 19.156 8.852 1 97.5 157 PHE B N 1
ATOM 3337 C CA . PHE B 1 157 ? 14.023 18.75 7.91 1 97.5 157 PHE B CA 1
ATOM 3338 C C . PHE B 1 157 ? 14.273 17.328 7.414 1 97.5 157 PHE B C 1
ATOM 3340 O O . PHE B 1 157 ? 13.367 16.5 7.402 1 97.5 157 PHE B O 1
ATOM 3347 N N . VAL B 1 158 ? 15.5 17.031 7.074 1 98.12 158 VAL B N 1
ATOM 3348 C CA . VAL B 1 158 ? 15.883 15.703 6.602 1 98.12 158 VAL B CA 1
ATOM 3349 C C . VAL B 1 158 ? 15.703 14.68 7.727 1 98.12 158 VAL B C 1
ATOM 3351 O O . VAL B 1 158 ? 15.109 13.625 7.523 1 98.12 158 VAL B O 1
ATOM 3354 N N . THR B 1 159 ? 16.125 15 8.914 1 97.06 159 THR B N 1
ATOM 3355 C CA . THR B 1 159 ? 16.094 14.094 10.055 1 97.06 159 THR B CA 1
ATOM 3356 C C . THR B 1 159 ? 14.656 13.773 10.461 1 97.06 159 THR B C 1
ATOM 3358 O O . THR B 1 159 ? 14.328 12.625 10.766 1 97.06 159 THR B O 1
ATOM 3361 N N . LEU B 1 160 ? 13.812 14.75 10.422 1 95.88 160 LEU B N 1
ATOM 3362 C CA . LEU B 1 160 ? 12.438 14.594 10.891 1 95.88 160 LEU B CA 1
ATOM 3363 C C . LEU B 1 160 ? 11.594 13.844 9.867 1 95.88 160 LEU B C 1
ATOM 3365 O O . LEU B 1 160 ? 10.789 12.984 10.227 1 95.88 160 LEU B O 1
ATOM 3369 N N . PHE B 1 161 ? 11.797 14.117 8.578 1 98 161 PHE B N 1
ATOM 3370 C CA . PHE B 1 161 ? 10.766 13.734 7.617 1 98 161 PHE B CA 1
ATOM 3371 C C . PHE B 1 161 ? 11.297 12.703 6.629 1 98 161 PHE B C 1
ATOM 3373 O O . PHE B 1 161 ? 10.531 12.078 5.895 1 98 161 PHE B O 1
ATOM 3380 N N . PHE B 1 162 ? 12.594 12.461 6.57 1 98.25 162 PHE B N 1
ATOM 3381 C CA . PHE B 1 162 ? 13.242 11.562 5.613 1 98.25 162 PHE B CA 1
ATOM 3382 C C . PHE B 1 162 ? 14.172 10.594 6.324 1 98.25 162 PHE B C 1
ATOM 3384 O O . PHE B 1 162 ? 14.008 10.328 7.516 1 98.25 162 PHE B O 1
ATOM 3391 N N . GLU B 1 163 ? 14.984 9.82 5.531 1 97.06 163 GLU B N 1
ATOM 3392 C CA . GLU B 1 163 ? 16.016 8.914 6.043 1 97.06 163 GLU B CA 1
ATOM 3393 C C . GLU B 1 163 ? 17.406 9.445 5.754 1 97.06 163 GLU B C 1
ATOM 3395 O O . GLU B 1 163 ? 17.953 9.242 4.664 1 97.06 163 GLU B O 1
ATOM 3400 N N . PRO B 1 164 ? 18.016 10.07 6.785 1 96 164 PRO B N 1
ATOM 3401 C CA . PRO B 1 164 ? 19.281 10.766 6.559 1 96 164 PRO B CA 1
ATOM 3402 C C . PRO B 1 164 ? 20.375 9.836 6.043 1 96 164 PRO B C 1
ATOM 3404 O O . PRO B 1 164 ? 21.266 10.273 5.293 1 96 164 PRO B O 1
ATOM 3407 N N . ALA B 1 165 ? 20.312 8.602 6.395 1 93.44 165 ALA B N 1
ATOM 3408 C CA . ALA B 1 165 ? 21.375 7.656 6.035 1 93.44 165 ALA B CA 1
ATOM 3409 C C . ALA B 1 165 ? 21.25 7.223 4.578 1 93.44 165 ALA B C 1
ATOM 3411 O O . ALA B 1 165 ? 22.141 6.578 4.035 1 93.44 165 ALA B O 1
ATOM 3412 N N . SER B 1 166 ? 20.156 7.523 3.889 1 95.5 166 SER B N 1
ATOM 3413 C CA . SER B 1 166 ? 19.922 7.145 2.5 1 95.5 166 SER B CA 1
ATOM 3414 C C . SER B 1 166 ? 20.203 8.305 1.555 1 95.5 166 SER B C 1
ATOM 3416 O O . SER B 1 166 ? 19.5 9.32 1.58 1 95.5 166 SER B O 1
ATOM 3418 N N . PRO B 1 167 ? 21.203 8.172 0.686 1 96.44 167 PRO B N 1
ATOM 3419 C CA . PRO B 1 167 ? 21.469 9.242 -0.278 1 96.44 167 PRO B CA 1
ATOM 3420 C C . PRO B 1 167 ? 20.25 9.57 -1.143 1 96.44 167 PRO B C 1
ATOM 3422 O O . PRO B 1 167 ? 19.984 10.742 -1.426 1 96.44 167 PRO B O 1
ATOM 3425 N N . ALA B 1 168 ? 19.562 8.547 -1.497 1 96.44 168 ALA B N 1
ATOM 3426 C CA . ALA B 1 168 ? 18.375 8.766 -2.309 1 96.44 168 ALA B CA 1
ATOM 3427 C C . ALA B 1 168 ? 17.312 9.547 -1.531 1 96.44 168 ALA B C 1
ATOM 3429 O O . ALA B 1 168 ? 16.641 10.406 -2.094 1 96.44 168 ALA B O 1
ATOM 3430 N N . SER B 1 169 ? 17.188 9.219 -0.273 1 97.5 169 SER B N 1
ATOM 3431 C CA . SER B 1 169 ? 16.219 9.93 0.572 1 97.5 169 SER B CA 1
ATOM 3432 C C . SER B 1 169 ? 16.641 11.383 0.765 1 97.5 169 SER B C 1
ATOM 3434 O O . SER B 1 169 ? 15.789 12.281 0.726 1 97.5 169 SER B O 1
ATOM 3436 N N . ARG B 1 170 ? 17.859 11.633 0.971 1 97.88 170 ARG B N 1
ATOM 3437 C CA . ARG B 1 170 ? 18.359 13 1.113 1 97.88 170 ARG B CA 1
ATOM 3438 C C . ARG B 1 170 ? 18.109 13.805 -0.16 1 97.88 170 ARG B C 1
ATOM 3440 O O . ARG B 1 170 ? 17.734 14.977 -0.098 1 97.88 170 ARG B O 1
ATOM 3447 N N . ALA B 1 171 ? 18.344 13.172 -1.267 1 98.38 171 ALA B N 1
ATOM 3448 C CA . ALA B 1 171 ? 18.062 13.844 -2.537 1 98.38 171 ALA B CA 1
ATOM 3449 C C . ALA B 1 171 ? 16.594 14.195 -2.664 1 98.38 171 ALA B C 1
ATOM 3451 O O . ALA B 1 171 ? 16.234 15.273 -3.141 1 98.38 171 ALA B O 1
ATOM 3452 N N . ALA B 1 172 ? 15.75 13.289 -2.275 1 98.56 172 ALA B N 1
ATOM 3453 C CA . ALA B 1 172 ? 14.312 13.539 -2.283 1 98.56 172 ALA B CA 1
ATOM 3454 C C . ALA B 1 172 ? 13.953 14.703 -1.363 1 98.56 172 ALA B C 1
ATOM 3456 O O . ALA B 1 172 ? 13.047 15.477 -1.664 1 98.56 172 ALA B O 1
ATOM 3457 N N . ALA B 1 173 ? 14.633 14.781 -0.258 1 98.75 173 ALA B N 1
ATOM 3458 C CA . ALA B 1 173 ? 14.406 15.883 0.676 1 98.75 173 ALA B CA 1
ATOM 3459 C C . ALA B 1 173 ? 14.695 17.234 0.019 1 98.75 173 ALA B C 1
ATOM 3461 O O . ALA B 1 173 ? 13.938 18.188 0.182 1 98.75 173 ALA B O 1
ATOM 3462 N N . GLU B 1 174 ? 15.773 17.281 -0.689 1 98.69 174 GLU B N 1
ATOM 3463 C CA . GLU B 1 174 ? 16.125 18.5 -1.392 1 98.69 174 GLU B CA 1
ATOM 3464 C C . GLU B 1 174 ? 15.055 18.891 -2.402 1 98.69 174 GLU B C 1
ATOM 3466 O O . GLU B 1 174 ? 14.672 20.062 -2.488 1 98.69 174 GLU B O 1
ATOM 3471 N N . GLN B 1 175 ? 14.586 17.922 -3.131 1 98.75 175 GLN B N 1
ATOM 3472 C CA . GLN B 1 175 ? 13.547 18.172 -4.125 1 98.75 175 GLN B CA 1
ATOM 3473 C C . GLN B 1 175 ? 12.258 18.641 -3.467 1 98.75 175 GLN B C 1
ATOM 3475 O O . GLN B 1 175 ? 11.617 19.578 -3.938 1 98.75 175 GLN B O 1
ATOM 3480 N N . SER B 1 176 ? 11.891 17.984 -2.451 1 98.69 176 SER B N 1
ATOM 3481 C CA . SER B 1 176 ? 10.664 18.344 -1.747 1 98.69 176 SER B CA 1
ATOM 3482 C C . SER B 1 176 ? 10.75 19.75 -1.158 1 98.69 176 SER B C 1
ATOM 3484 O O . SER B 1 176 ? 9.805 20.531 -1.269 1 98.69 176 SER B O 1
ATOM 3486 N N . ALA B 1 177 ? 11.875 20.016 -0.499 1 98.5 177 ALA B N 1
ATOM 3487 C CA . ALA B 1 177 ? 12.07 21.344 0.078 1 98.5 177 ALA B CA 1
ATOM 3488 C C . ALA B 1 177 ? 11.93 22.438 -0.985 1 98.5 177 ALA B C 1
ATOM 3490 O O . ALA B 1 177 ? 11.328 23.484 -0.736 1 98.5 177 ALA B O 1
ATOM 3491 N N . ALA B 1 178 ? 12.461 22.172 -2.145 1 98.5 178 ALA B N 1
ATOM 3492 C CA . ALA B 1 178 ? 12.375 23.125 -3.244 1 98.5 178 ALA B CA 1
ATOM 3493 C C . ALA B 1 178 ? 10.93 23.297 -3.705 1 98.5 178 ALA B C 1
ATOM 3495 O O . ALA B 1 178 ? 10.492 24.422 -3.971 1 98.5 178 ALA B O 1
ATOM 3496 N N . ARG B 1 179 ? 10.164 22.219 -3.824 1 98.31 179 ARG B N 1
ATOM 3497 C CA . ARG B 1 179 ? 8.773 22.297 -4.25 1 98.31 179 ARG B CA 1
ATOM 3498 C C . ARG B 1 179 ? 7.918 23.047 -3.232 1 98.31 179 ARG B C 1
ATOM 3500 O O . ARG B 1 179 ? 7.09 23.875 -3.602 1 98.31 179 ARG B O 1
ATOM 3507 N N . VAL B 1 180 ? 8.164 22.766 -1.973 1 97.5 180 VAL B N 1
ATOM 3508 C CA . VAL B 1 180 ? 7.391 23.391 -0.901 1 97.5 180 VAL B CA 1
ATOM 3509 C C . VAL B 1 180 ? 7.66 24.891 -0.867 1 97.5 180 VAL B C 1
ATOM 3511 O O . VAL B 1 180 ? 6.762 25.688 -0.586 1 97.5 180 VAL B O 1
ATOM 3514 N N . ALA B 1 181 ? 8.844 25.234 -1.221 1 96.88 181 ALA B N 1
ATOM 3515 C CA . ALA B 1 181 ? 9.242 26.641 -1.172 1 96.88 181 ALA B CA 1
ATOM 3516 C C . ALA B 1 181 ? 8.82 27.375 -2.439 1 96.88 181 ALA B C 1
ATOM 3518 O O . ALA B 1 181 ? 9.023 28.594 -2.561 1 96.88 181 ALA B O 1
ATOM 3519 N N . ALA B 1 182 ? 8.164 26.703 -3.363 1 96.56 182 ALA B N 1
ATOM 3520 C CA . ALA B 1 182 ? 7.922 27.25 -4.695 1 96.56 182 ALA B CA 1
ATOM 3521 C C . ALA B 1 182 ? 6.855 28.344 -4.656 1 96.56 182 ALA B C 1
ATOM 3523 O O . ALA B 1 182 ? 6.922 29.297 -5.418 1 96.56 182 ALA B O 1
ATOM 3524 N N . ARG B 1 183 ? 5.883 28.125 -3.848 1 94.44 183 ARG B N 1
ATOM 3525 C CA . ARG B 1 183 ? 4.848 29.156 -3.742 1 94.44 183 ARG B CA 1
ATOM 3526 C C . ARG B 1 183 ? 5.379 30.391 -3.029 1 94.44 183 ARG B C 1
ATOM 3528 O O . ARG B 1 183 ? 6.023 30.281 -1.983 1 94.44 183 ARG B O 1
ATOM 3535 N N . LYS B 1 184 ? 5.043 31.531 -3.592 1 93.12 184 LYS B N 1
ATOM 3536 C CA . LYS B 1 184 ? 5.617 32.75 -3.053 1 93.12 184 LYS B CA 1
ATOM 3537 C C . LYS B 1 184 ? 4.527 33.781 -2.688 1 93.12 184 LYS B C 1
ATOM 3539 O O . LYS B 1 184 ? 4.805 34.781 -2.047 1 93.12 184 LYS B O 1
ATOM 3544 N N . VAL B 1 185 ? 3.348 33.5 -3.059 1 91.12 185 VAL B N 1
ATOM 3545 C CA . VAL B 1 185 ? 2.271 34.469 -2.854 1 91.12 185 VAL B CA 1
ATOM 3546 C C . VAL B 1 185 ? 1.179 33.844 -1.987 1 91.12 185 VAL B C 1
ATOM 3548 O O . VAL B 1 185 ? 0.958 32.625 -2.029 1 91.12 185 VAL B O 1
ATOM 3551 N N . ASP B 1 186 ? 0.555 34.719 -1.254 1 94.75 186 ASP B N 1
ATOM 3552 C CA . ASP B 1 186 ? -0.602 34.281 -0.478 1 94.75 186 ASP B CA 1
ATOM 3553 C C . ASP B 1 186 ? -0.232 33.156 0.47 1 94.75 186 ASP B C 1
ATOM 3555 O O . ASP B 1 186 ? -0.951 32.156 0.561 1 94.75 186 ASP B O 1
ATOM 3559 N N . LEU B 1 187 ? 0.933 33.312 1.102 1 96.62 187 LEU B N 1
ATOM 3560 C CA . LEU B 1 187 ? 1.443 32.281 2.002 1 96.62 187 LEU B CA 1
ATOM 3561 C C . LEU B 1 187 ? 0.783 32.375 3.373 1 96.62 187 LEU B C 1
ATOM 3563 O O . LEU B 1 187 ? 0.548 33.5 3.873 1 96.62 187 LEU B O 1
ATOM 3567 N N . SER B 1 188 ? 0.503 31.25 3.959 1 97.94 188 SER B N 1
ATOM 3568 C CA . SER B 1 188 ? 0.099 31.219 5.363 1 97.94 188 SER B CA 1
ATOM 3569 C C . SER B 1 188 ? 1.272 31.547 6.281 1 97.94 188 SER B C 1
ATOM 3571 O O . SER B 1 188 ? 2.379 31.031 6.086 1 97.94 188 SER B O 1
ATOM 3573 N N . PRO B 1 189 ? 1.008 32.438 7.246 1 97.56 189 PRO B N 1
ATOM 3574 C CA . PRO B 1 189 ? 2.062 32.656 8.242 1 97.56 189 PRO B CA 1
ATOM 3575 C C . PRO B 1 189 ? 2.48 31.344 8.93 1 97.56 189 PRO B C 1
ATOM 3577 O O . PRO B 1 189 ? 1.634 30.5 9.234 1 97.56 189 PRO B O 1
ATOM 3580 N N . ALA B 1 190 ? 3.771 31.234 9.195 1 96.94 190 ALA B N 1
ATOM 3581 C CA . ALA B 1 190 ? 4.289 30.047 9.867 1 96.94 190 ALA B CA 1
ATOM 3582 C C . ALA B 1 190 ? 3.771 29.953 11.297 1 96.94 190 ALA B C 1
ATOM 3584 O O . ALA B 1 190 ? 3.543 30.984 11.945 1 96.94 190 ALA B O 1
ATOM 3585 N N . VAL B 1 191 ? 3.629 28.766 11.789 1 97.56 191 VAL B N 1
ATOM 3586 C CA . VAL B 1 191 ? 3.277 28.562 13.188 1 97.56 191 VAL B CA 1
ATOM 3587 C C . VAL B 1 191 ? 4.41 29.047 14.086 1 97.56 191 VAL B C 1
ATOM 3589 O O . VAL B 1 191 ? 5.574 28.703 13.875 1 97.56 191 VAL B O 1
ATOM 3592 N N . PRO B 1 192 ? 4.066 29.828 15.078 1 96.25 192 PRO B N 1
ATOM 3593 C CA . PRO B 1 192 ? 5.133 30.281 15.977 1 96.25 192 PRO B CA 1
ATOM 3594 C C . PRO B 1 192 ? 5.816 29.125 16.719 1 96.25 192 PRO B C 1
ATOM 3596 O O . PRO B 1 192 ? 5.16 28.375 17.438 1 96.25 192 PRO B O 1
ATOM 3599 N N . VAL B 1 193 ? 7.09 29.062 16.594 1 95.69 193 VAL B N 1
ATOM 3600 C CA . VAL B 1 193 ? 7.871 27.938 17.078 1 95.69 193 VAL B CA 1
ATOM 3601 C C . VAL B 1 193 ? 7.766 27.844 18.594 1 95.69 193 VAL B C 1
ATOM 3603 O O . VAL B 1 193 ? 7.578 26.766 19.156 1 95.69 193 VAL B O 1
ATOM 3606 N N . GLU B 1 194 ? 7.879 28.969 19.25 1 94.62 194 GLU B N 1
ATOM 3607 C CA . GLU B 1 194 ? 7.836 28.984 20.703 1 94.62 194 GLU B CA 1
ATOM 3608 C C . GLU B 1 194 ? 6.504 28.453 21.219 1 94.62 194 GLU B C 1
ATOM 3610 O O . GLU B 1 194 ? 6.469 27.656 22.156 1 94.62 194 GLU B O 1
ATOM 3615 N N . TRP B 1 195 ? 5.484 28.922 20.656 1 96.31 195 TRP B N 1
ATOM 3616 C CA . TRP B 1 195 ? 4.164 28.453 21.062 1 96.31 195 TRP B CA 1
ATOM 3617 C C . TRP B 1 195 ? 4.023 26.953 20.828 1 96.31 195 TRP B C 1
ATOM 3619 O O . TRP B 1 195 ? 3.594 26.219 21.703 1 96.31 195 TRP B O 1
ATOM 3629 N N . ALA B 1 196 ? 4.395 26.516 19.609 1 95.81 196 ALA B N 1
ATOM 3630 C CA . ALA B 1 196 ? 4.289 25.109 19.266 1 95.81 196 ALA B CA 1
ATOM 3631 C C . ALA B 1 196 ? 5.113 24.25 20.219 1 95.81 196 ALA B C 1
ATOM 3633 O O . ALA B 1 196 ? 4.668 23.172 20.625 1 95.81 196 ALA B O 1
ATOM 3634 N N . GLY B 1 197 ? 6.305 24.688 20.484 1 93.56 197 GLY B N 1
ATOM 3635 C CA . GLY B 1 197 ? 7.172 23.953 21.406 1 93.56 197 GLY B CA 1
ATOM 3636 C C . GLY B 1 197 ? 6.527 23.703 22.75 1 93.56 197 GLY B C 1
ATOM 3637 O O . GLY B 1 197 ? 6.785 22.672 23.391 1 93.56 197 GLY B O 1
ATOM 3638 N N . GLN B 1 198 ? 5.707 24.641 23.188 1 93 198 GLN B N 1
ATOM 3639 C CA . GLN B 1 198 ? 5.031 24.516 24.469 1 93 198 GLN B CA 1
ATOM 3640 C C . GLN B 1 198 ? 3.908 23.484 24.422 1 93 198 GLN B C 1
ATOM 3642 O O . GLN B 1 198 ? 3.438 23.016 25.453 1 93 198 GLN B O 1
ATOM 3647 N N . GLN B 1 199 ? 3.506 23.125 23.172 1 93.06 199 GLN B N 1
ATOM 3648 C CA . GLN B 1 199 ? 2.367 22.234 23 1 93.06 199 GLN B CA 1
ATOM 3649 C C . GLN B 1 199 ? 2.814 20.766 23.016 1 93.06 199 GLN B C 1
ATOM 3651 O O . GLN B 1 199 ? 1.999 19.875 23.219 1 93.06 199 GLN B O 1
ATOM 3656 N N . VAL B 1 200 ? 4.047 20.344 22.609 1 88.56 200 VAL B N 1
ATOM 3657 C CA . VAL B 1 200 ? 4.445 18.984 22.266 1 88.56 200 VAL B CA 1
ATOM 3658 C C . VAL B 1 200 ? 4.93 18.266 23.516 1 88.56 200 VAL B C 1
ATOM 3660 O O . VAL B 1 200 ? 4.938 17.031 23.562 1 88.56 200 VAL B O 1
ATOM 3663 N N . GLY B 1 201 ? 5.152 18.875 24.625 1 86.69 201 GLY B N 1
ATOM 3664 C CA . GLY B 1 201 ? 5.656 18.234 25.828 1 86.69 201 GLY B CA 1
ATOM 3665 C C . GLY B 1 201 ? 7.137 17.906 25.75 1 86.69 201 GLY B C 1
ATOM 3666 O O . GLY B 1 201 ? 7.836 18.375 24.844 1 86.69 201 GLY B O 1
ATOM 3667 N N . ASP B 1 202 ? 7.68 17 26.672 1 87.81 202 ASP B N 1
ATOM 3668 C CA . ASP B 1 202 ? 9.125 16.891 26.859 1 87.81 202 ASP B CA 1
ATOM 3669 C C . ASP B 1 202 ? 9.633 15.555 26.328 1 87.81 202 ASP B C 1
ATOM 3671 O O . ASP B 1 202 ? 10.844 15.297 26.328 1 87.81 202 ASP B O 1
ATOM 3675 N N . GLY B 1 203 ? 8.719 14.727 25.922 1 91.62 203 GLY B N 1
ATOM 3676 C CA . GLY B 1 203 ? 9.148 13.438 25.406 1 91.62 203 GLY B CA 1
ATOM 3677 C C . GLY B 1 203 ? 8 12.562 24.953 1 91.62 203 GLY B C 1
ATOM 3678 O O . GLY B 1 203 ? 6.836 12.961 25.031 1 91.62 203 GLY B O 1
ATOM 3679 N N . PRO B 1 204 ? 8.445 11.367 24.469 1 92.62 204 PRO B N 1
ATOM 3680 C CA . PRO B 1 204 ? 7.41 10.453 23.969 1 92.62 204 PRO B CA 1
ATOM 3681 C C . PRO B 1 204 ? 6.449 9.992 25.062 1 92.62 204 PRO B C 1
ATOM 3683 O O . PRO B 1 204 ? 6.863 9.773 26.203 1 92.62 204 PRO B O 1
ATOM 3686 N N . LYS B 1 205 ? 5.184 9.945 24.688 1 92.31 205 LYS B N 1
ATOM 3687 C CA . LYS B 1 205 ? 4.137 9.422 25.547 1 92.31 205 LYS B CA 1
ATOM 3688 C C . LYS B 1 205 ? 3.602 8.086 25.031 1 92.31 205 LYS B C 1
ATOM 3690 O O . LYS B 1 205 ? 3.621 7.836 23.828 1 92.31 205 LYS B O 1
ATOM 3695 N N . ASN B 1 206 ? 3.105 7.273 25.938 1 95.38 206 ASN B N 1
ATOM 3696 C CA . ASN B 1 206 ? 2.438 6.02 25.594 1 95.38 206 ASN B CA 1
ATOM 3697 C C . ASN B 1 206 ? 1.237 5.766 26.516 1 95.38 206 ASN B C 1
ATOM 3699 O O . ASN B 1 206 ? 1.397 5.352 27.656 1 95.38 206 ASN B O 1
ATOM 3703 N N . PRO B 1 207 ? 0.014 6.023 26.031 1 95.56 207 PRO B N 1
ATOM 3704 C CA . PRO B 1 207 ? -0.276 6.285 24.625 1 95.56 207 PRO B CA 1
ATOM 3705 C C . PRO B 1 207 ? 0.011 7.73 24.219 1 95.56 207 PRO B C 1
ATOM 3707 O O . PRO B 1 207 ? -0.147 8.648 25.031 1 95.56 207 PRO B O 1
ATOM 3710 N N . ALA B 1 208 ? 0.418 7.961 22.953 1 92.75 208 ALA B N 1
ATOM 3711 C CA . ALA B 1 208 ? 0.574 9.289 22.375 1 92.75 208 ALA B CA 1
ATOM 3712 C C . ALA B 1 208 ? -0.783 9.898 22.031 1 92.75 208 ALA B C 1
ATOM 3714 O O . ALA B 1 208 ? -0.924 11.125 21.984 1 92.75 208 ALA B O 1
ATOM 3715 N N . PHE B 1 209 ? -1.765 9.164 21.766 1 94.06 209 PHE B N 1
ATOM 3716 C CA . PHE B 1 209 ? -3.146 9.477 21.422 1 94.06 209 PHE B CA 1
ATOM 3717 C C . PHE B 1 209 ? -4.113 8.648 22.266 1 94.06 209 PHE B C 1
ATOM 3719 O O . PHE B 1 209 ? -4.652 7.648 21.781 1 94.06 209 PHE B O 1
ATOM 3726 N N . PRO B 1 210 ? -4.367 8.969 23.625 1 93.06 210 PRO B N 1
ATOM 3727 C CA . PRO B 1 210 ? -5.098 8.156 24.594 1 93.06 210 PRO B CA 1
ATOM 3728 C C . PRO B 1 210 ? -6.609 8.344 24.516 1 93.06 210 PRO B C 1
ATOM 3730 O O . PRO B 1 210 ? -7.242 8.797 25.469 1 93.06 210 PRO B O 1
ATOM 3733 N N . VAL B 1 211 ? -7.113 8.008 23.359 1 94.06 211 VAL B N 1
ATOM 3734 C CA . VAL B 1 211 ? -8.547 8.141 23.156 1 94.06 211 VAL B CA 1
ATOM 3735 C C . VAL B 1 211 ? -9.156 6.781 22.828 1 94.06 211 VAL B C 1
ATOM 3737 O O . VAL B 1 211 ? -9.336 6.434 21.656 1 94.06 211 VAL B O 1
ATOM 3740 N N . ASP B 1 212 ? -9.656 6.086 23.734 1 95.69 212 ASP B N 1
ATOM 3741 C CA . ASP B 1 212 ? -10.172 4.727 23.609 1 95.69 212 ASP B CA 1
ATOM 3742 C C . ASP B 1 212 ? -11.406 4.691 22.703 1 95.69 212 ASP B C 1
ATOM 3744 O O . ASP B 1 212 ? -11.617 3.73 21.969 1 95.69 212 ASP B O 1
ATOM 3748 N N . ALA B 1 213 ? -12.148 5.723 22.875 1 97.12 213 ALA B N 1
ATOM 3749 C CA . ALA B 1 213 ? -13.375 5.777 22.094 1 97.12 213 ALA B CA 1
ATOM 3750 C C . ALA B 1 213 ? -13.07 5.766 20.594 1 97.12 213 ALA B C 1
ATOM 3752 O O . ALA B 1 213 ? -13.82 5.195 19.812 1 97.12 213 ALA B O 1
ATOM 3753 N N . VAL B 1 214 ? -11.984 6.391 20.219 1 98.31 214 VAL B N 1
ATOM 3754 C CA . VAL B 1 214 ? -11.594 6.426 18.812 1 98.31 214 VAL B CA 1
ATOM 3755 C C . VAL B 1 214 ? -11.094 5.047 18.375 1 98.31 214 VAL B C 1
ATOM 3757 O O . VAL B 1 214 ? -11.43 4.57 17.297 1 98.31 214 VAL B O 1
ATOM 3760 N N . LEU B 1 215 ? -10.312 4.398 19.234 1 98.19 215 LEU B N 1
ATOM 3761 C CA . LEU B 1 215 ? -9.852 3.049 18.922 1 98.19 215 LEU B CA 1
ATOM 3762 C C . LEU B 1 215 ? -11.023 2.098 18.734 1 98.19 215 LEU B C 1
ATOM 3764 O O . LEU B 1 215 ? -11.055 1.312 17.781 1 98.19 215 LEU B O 1
ATOM 3768 N N . ASP B 1 216 ? -11.977 2.182 19.625 1 98.19 216 ASP B N 1
ATOM 3769 C CA . ASP B 1 216 ? -13.172 1.34 19.547 1 98.19 216 ASP B CA 1
ATOM 3770 C C . ASP B 1 216 ? -13.938 1.598 18.25 1 98.19 216 ASP B C 1
ATOM 3772 O O . ASP B 1 216 ? -14.445 0.663 17.625 1 98.19 216 ASP B O 1
ATOM 3776 N N . ALA B 1 217 ? -14.016 2.867 17.859 1 98.31 217 ALA B N 1
ATOM 3777 C CA . ALA B 1 217 ? -14.68 3.221 16.609 1 98.31 217 ALA B CA 1
ATOM 3778 C C . ALA B 1 217 ? -13.953 2.607 15.414 1 98.31 217 ALA B C 1
ATOM 3780 O O . ALA B 1 217 ? -14.594 2.066 14.508 1 98.31 217 ALA B O 1
ATOM 3781 N N . LEU B 1 218 ? -12.641 2.643 15.422 1 98.31 218 LEU B N 1
ATOM 3782 C CA . LEU B 1 218 ? -11.859 2.09 14.32 1 98.31 218 LEU B CA 1
ATOM 3783 C C . LEU B 1 218 ? -12.023 0.575 14.242 1 98.31 218 LEU B C 1
ATOM 3785 O O . LEU B 1 218 ? -12.008 -0.001 13.156 1 98.31 218 LEU B O 1
ATOM 3789 N N . LYS B 1 219 ? -12.219 -0.1 15.344 1 97.88 219 LYS B N 1
ATOM 3790 C CA . LYS B 1 219 ? -12.367 -1.551 15.398 1 97.88 219 LYS B CA 1
ATOM 3791 C C . LYS B 1 219 ? -13.719 -1.987 14.844 1 97.88 219 LYS B C 1
ATOM 3793 O O . LYS B 1 219 ? -13.906 -3.156 14.492 1 97.88 219 LYS B O 1
ATOM 3798 N N . SER B 1 220 ? -14.656 -1.033 14.758 1 97.44 220 SER B N 1
ATOM 3799 C CA . SER B 1 220 ? -16.016 -1.444 14.391 1 97.44 220 SER B CA 1
ATOM 3800 C C . SER B 1 220 ? -16.484 -0.739 13.125 1 97.44 220 SER B C 1
ATOM 3802 O O . SER B 1 220 ? -17.5 -1.115 12.539 1 97.44 220 SER B O 1
ATOM 3804 N N . THR B 1 221 ? -15.758 0.266 12.664 1 98.06 221 THR B N 1
ATOM 3805 C CA . THR B 1 221 ? -16.203 1.089 11.547 1 98.06 221 THR B CA 1
ATOM 3806 C C . THR B 1 221 ? -16.234 0.277 10.258 1 98.06 221 THR B C 1
ATOM 3808 O O . THR B 1 221 ? -15.445 -0.654 10.086 1 98.06 221 THR B O 1
ATOM 3811 N N . SER B 1 222 ? -17.141 0.604 9.375 1 97.25 222 SER B N 1
ATOM 3812 C CA . SER B 1 222 ? -17.172 0.056 8.023 1 97.25 222 SER B CA 1
ATOM 3813 C C . SER B 1 222 ? -16.453 0.978 7.039 1 97.25 222 SER B C 1
ATOM 3815 O O . SER B 1 222 ? -16.281 0.629 5.867 1 97.25 222 SER B O 1
ATOM 3817 N N . ILE B 1 223 ? -16.031 2.156 7.504 1 98.56 223 ILE B N 1
ATOM 3818 C CA . ILE B 1 223 ? -15.297 3.098 6.656 1 98.56 223 ILE B CA 1
ATOM 3819 C C . ILE B 1 223 ? -13.914 2.541 6.336 1 98.56 223 ILE B C 1
ATOM 3821 O O . ILE B 1 223 ? -13.156 2.184 7.242 1 98.56 223 ILE B O 1
ATOM 3825 N N . PRO B 1 224 ? -13.578 2.383 5.07 1 98.56 224 PRO B N 1
ATOM 3826 C CA . PRO B 1 224 ? -12.211 1.97 4.75 1 98.56 224 PRO B CA 1
ATOM 3827 C C . PRO B 1 224 ? -11.164 2.955 5.262 1 98.56 224 PRO B C 1
ATOM 3829 O O . PRO B 1 224 ? -11.344 4.168 5.145 1 98.56 224 PRO B O 1
ATOM 3832 N N . VAL B 1 225 ? -10.102 2.457 5.852 1 98.81 225 VAL B N 1
ATOM 3833 C CA . VAL B 1 225 ? -9.016 3.258 6.402 1 98.81 225 VAL B CA 1
ATOM 3834 C C . VAL B 1 225 ? -7.691 2.836 5.773 1 98.81 225 VAL B C 1
ATOM 3836 O O . VAL B 1 225 ? -7.387 1.645 5.691 1 98.81 225 VAL B O 1
ATOM 3839 N N . LEU B 1 226 ? -6.926 3.785 5.301 1 98.88 226 LEU B N 1
ATOM 3840 C CA . LEU B 1 226 ? -5.578 3.551 4.789 1 98.88 226 LEU B CA 1
ATOM 3841 C C . LEU B 1 226 ? -4.539 4.254 5.648 1 98.88 226 LEU B C 1
ATOM 3843 O O . LEU B 1 226 ? -4.66 5.453 5.922 1 98.88 226 LEU B O 1
ATOM 3847 N N . HIS B 1 227 ? -3.605 3.529 6.113 1 98.88 227 HIS B N 1
ATOM 3848 C CA . HIS B 1 227 ? -2.412 4.164 6.66 1 98.88 227 HIS B CA 1
ATOM 3849 C C . HIS B 1 227 ? -1.25 4.094 5.676 1 98.88 227 HIS B C 1
ATOM 38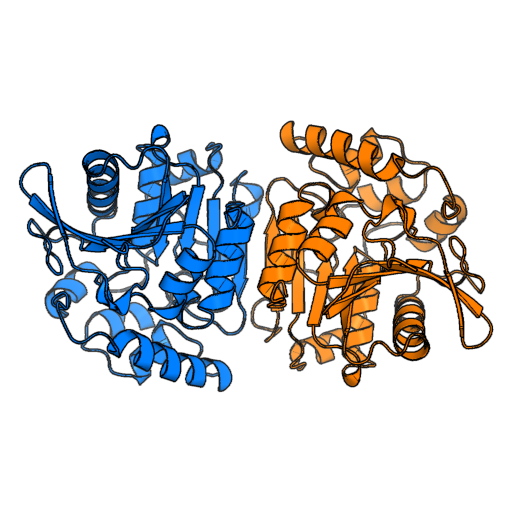51 O O . HIS B 1 227 ? -0.95 3.023 5.141 1 98.88 227 HIS B O 1
ATOM 3857 N N . VAL B 1 228 ? -0.679 5.211 5.344 1 98.88 228 VAL B N 1
ATOM 3858 C CA . VAL B 1 228 ? 0.542 5.336 4.555 1 98.88 228 VAL B CA 1
ATOM 3859 C C . VAL B 1 228 ? 1.689 5.805 5.449 1 98.88 228 VAL B C 1
ATOM 3861 O O . VAL B 1 228 ? 1.616 6.875 6.055 1 98.88 228 VAL B O 1
ATOM 3864 N N . GLY B 1 229 ? 2.746 5.012 5.574 1 98.5 229 GLY B N 1
ATOM 3865 C CA . GLY B 1 229 ? 3.844 5.375 6.453 1 98.5 229 GLY B CA 1
ATOM 3866 C C . GLY B 1 229 ? 5.203 4.98 5.91 1 98.5 229 GLY B C 1
ATOM 3867 O O . GLY B 1 229 ? 5.293 4.348 4.855 1 98.5 229 GLY B O 1
ATOM 3868 N N . GLY B 1 230 ? 6.227 5.508 6.512 1 97.88 230 GLY B N 1
ATOM 3869 C CA . GLY B 1 230 ? 7.598 5.098 6.242 1 97.88 230 GLY B CA 1
ATOM 3870 C C . GLY B 1 230 ? 8.07 3.969 7.137 1 97.88 230 GLY B C 1
ATOM 3871 O O . GLY B 1 230 ? 7.582 3.816 8.258 1 97.88 230 GLY B O 1
ATOM 3872 N N . ASP B 1 231 ? 9.047 3.217 6.68 1 97.38 231 ASP B N 1
ATOM 3873 C CA . ASP B 1 231 ? 9.539 2.057 7.418 1 97.38 231 ASP B CA 1
ATOM 3874 C C . ASP B 1 231 ? 10.406 2.486 8.602 1 97.38 231 ASP B C 1
ATOM 3876 O O . ASP B 1 231 ? 10.711 1.675 9.477 1 97.38 231 ASP B O 1
ATOM 3880 N N . HIS B 1 232 ? 10.773 3.805 8.641 1 96.25 232 HIS B N 1
ATOM 3881 C CA . HIS B 1 232 ? 11.57 4.332 9.75 1 96.25 232 HIS B CA 1
ATOM 3882 C C . HIS B 1 232 ? 11.078 5.711 10.164 1 96.25 232 HIS B C 1
ATOM 3884 O O . HIS B 1 232 ? 11.812 6.699 10.047 1 96.25 232 HIS B O 1
ATOM 3890 N N . ASP B 1 233 ? 9.898 5.797 10.656 1 97.5 233 ASP B N 1
ATOM 3891 C CA . ASP B 1 233 ? 9.297 7.02 11.18 1 97.5 233 ASP B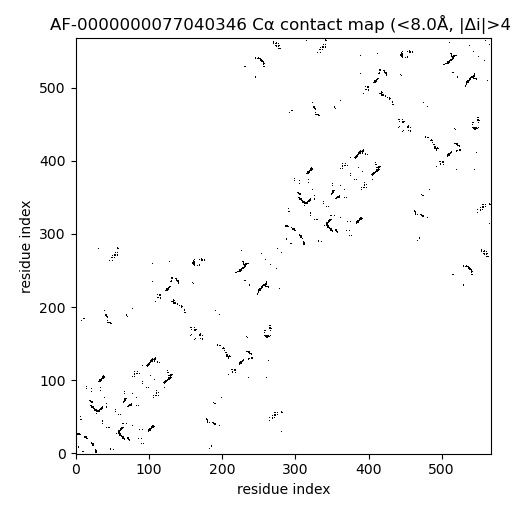 CA 1
ATOM 3892 C C . ASP B 1 233 ? 9.672 7.23 12.648 1 97.5 233 ASP B C 1
ATOM 3894 O O . ASP B 1 233 ? 9.172 6.531 13.531 1 97.5 233 ASP B O 1
ATOM 3898 N N . ILE B 1 234 ? 10.445 8.203 12.945 1 95.38 234 ILE B N 1
ATOM 3899 C CA . ILE B 1 234 ? 10.984 8.398 14.289 1 95.38 234 ILE B CA 1
ATOM 3900 C C . ILE B 1 234 ? 9.938 9.062 15.18 1 95.38 234 ILE B C 1
ATOM 3902 O O . ILE B 1 234 ? 10.094 9.102 16.406 1 95.38 234 ILE B O 1
ATOM 3906 N N . VAL B 1 235 ? 8.867 9.641 14.555 1 97 235 VAL B N 1
ATOM 3907 C CA . VAL B 1 235 ? 7.824 10.32 15.312 1 97 235 VAL B CA 1
ATOM 3908 C C . VAL B 1 235 ? 6.699 9.344 15.648 1 97 235 VAL B C 1
ATOM 3910 O O . VAL B 1 235 ? 6.336 9.18 16.812 1 97 235 VAL B O 1
ATOM 3913 N N . PHE B 1 236 ? 6.172 8.703 14.656 1 98 236 PHE B N 1
ATOM 3914 C CA . PHE B 1 236 ? 5.113 7.711 14.789 1 98 236 PHE B CA 1
ATOM 3915 C C . PHE B 1 236 ? 5.5 6.414 14.094 1 98 236 PHE B C 1
ATOM 3917 O O . PHE B 1 236 ? 5.156 6.207 12.922 1 98 236 PHE B O 1
ATOM 3924 N N . PRO B 1 237 ? 6.176 5.512 14.852 1 97.81 237 PRO B N 1
ATOM 3925 C CA . PRO B 1 237 ? 6.66 4.258 14.266 1 97.81 237 PRO B CA 1
ATOM 3926 C C . PRO B 1 237 ? 5.539 3.422 13.656 1 97.81 237 PRO B C 1
ATOM 3928 O O . PRO B 1 237 ? 4.496 3.227 14.281 1 97.81 237 PRO B O 1
ATOM 3931 N N . VAL B 1 238 ? 5.781 2.887 12.453 1 98.12 238 VAL B N 1
ATOM 3932 C CA . VAL B 1 238 ? 4.781 2.166 11.672 1 98.12 238 VAL B CA 1
ATOM 3933 C C . VAL B 1 238 ? 4.449 0.841 12.352 1 98.12 238 VAL B C 1
ATOM 3935 O O . VAL B 1 238 ? 3.367 0.286 12.156 1 98.12 238 VAL B O 1
ATOM 3938 N N . GLU B 1 239 ? 5.301 0.296 13.211 1 98 239 GLU B N 1
ATOM 3939 C CA . GLU B 1 239 ? 5.113 -0.958 13.938 1 98 239 GLU B CA 1
ATOM 3940 C C . GLU B 1 239 ? 3.824 -0.938 14.758 1 98 239 GLU B C 1
ATOM 3942 O O . GLU B 1 239 ? 3.201 -1.979 14.969 1 98 239 GLU B O 1
ATOM 3947 N N . ASN B 1 240 ? 3.424 0.259 15.156 1 98.44 240 ASN B N 1
ATOM 3948 C CA . ASN B 1 240 ? 2.215 0.38 15.961 1 98.44 240 ASN B CA 1
ATOM 3949 C C . ASN B 1 240 ? 0.963 0.061 15.148 1 98.44 240 ASN B C 1
ATOM 3951 O O . ASN B 1 240 ? -0.03 -0.425 15.695 1 98.44 240 ASN B O 1
ATOM 3955 N N . TRP B 1 241 ? 0.985 0.347 13.867 1 98.5 241 TRP B N 1
ATOM 3956 C CA . TRP B 1 241 ? -0.115 -0.036 12.992 1 98.5 241 TRP B CA 1
ATOM 3957 C C . TRP B 1 241 ? -0.065 -1.526 12.672 1 98.5 241 TRP B C 1
ATOM 3959 O O . TRP B 1 241 ? -1.104 -2.188 12.602 1 98.5 241 TRP B O 1
ATOM 3969 N N . TYR B 1 242 ? 1.194 -2.094 12.508 1 97.94 242 TYR B N 1
ATOM 3970 C CA . TYR B 1 242 ? 1.34 -3.529 12.297 1 97.94 242 TYR B CA 1
ATOM 3971 C C . TYR B 1 242 ? 0.724 -4.312 13.453 1 97.94 242 TYR B C 1
ATOM 3973 O O . TYR B 1 242 ? 0.06 -5.328 13.234 1 97.94 242 TYR B O 1
ATOM 3981 N N . ALA B 1 243 ? 0.881 -3.775 14.617 1 97.12 243 ALA B N 1
ATOM 3982 C CA . ALA B 1 243 ? 0.427 -4.457 15.828 1 97.12 243 ALA B CA 1
ATOM 3983 C C . ALA B 1 243 ? -1.098 -4.52 15.883 1 97.12 243 ALA B C 1
ATOM 3985 O O . ALA B 1 243 ? -1.666 -5.336 16.609 1 97.12 243 ALA B O 1
ATOM 3986 N N . LEU B 1 244 ? -1.732 -3.672 15.156 1 96.31 244 LEU B N 1
ATOM 3987 C CA . LEU B 1 244 ? -3.189 -3.605 15.203 1 96.31 244 LEU B CA 1
ATOM 3988 C C . LEU B 1 244 ? -3.807 -4.332 14.016 1 96.31 244 LEU B C 1
ATOM 3990 O O . LEU B 1 244 ? -5.027 -4.316 13.836 1 96.31 244 LEU B O 1
ATOM 3994 N N . ASN B 1 245 ? -2.777 -4.965 13.312 1 86.31 245 ASN B N 1
ATOM 3995 C CA . ASN B 1 245 ? -3.227 -5.738 12.156 1 86.31 245 ASN B CA 1
ATOM 3996 C C . ASN B 1 245 ? -4.223 -6.82 12.562 1 86.31 245 ASN B C 1
ATOM 3998 O O . ASN B 1 245 ? -4.023 -7.512 13.562 1 86.31 245 ASN B O 1
ATOM 4002 N N . GLY B 1 246 ? -5.387 -6.953 12.07 1 86.81 246 GLY B N 1
ATOM 4003 C CA . GLY B 1 246 ? -6.395 -7.953 12.375 1 86.81 246 GLY B CA 1
ATOM 4004 C C . GLY B 1 246 ? -7.484 -7.441 13.297 1 86.81 246 GLY B C 1
ATOM 4005 O O . GLY B 1 246 ? -8.547 -8.055 13.406 1 86.81 246 GLY B O 1
ATOM 4006 N N . GLN B 1 247 ? -7.09 -6.363 14.039 1 94.31 247 GLN B N 1
ATOM 4007 C CA . GLN B 1 247 ? -8.078 -5.801 14.961 1 94.31 247 GLN B CA 1
ATOM 4008 C C . GLN B 1 247 ? -8.883 -4.691 14.297 1 94.31 247 GLN B C 1
ATOM 4010 O O . GLN B 1 247 ? -9.945 -4.312 14.789 1 94.31 247 GLN B O 1
ATOM 4015 N N . LEU B 1 248 ? -8.305 -4.113 13.352 1 97.12 248 LEU B N 1
ATOM 4016 C CA . LEU B 1 248 ? -8.961 -3.068 12.578 1 97.12 248 LEU B CA 1
ATOM 4017 C C . LEU B 1 248 ? -9.438 -3.613 11.234 1 97.12 248 LEU B C 1
ATOM 4019 O O . LEU B 1 248 ? -8.664 -3.699 10.281 1 97.12 248 LEU B O 1
ATOM 4023 N N . PRO B 1 249 ? -10.688 -3.908 11.109 1 95.75 249 PRO B N 1
ATOM 4024 C CA . PRO B 1 249 ? -11.18 -4.738 10 1 95.75 249 PRO B CA 1
ATOM 4025 C C . PRO B 1 249 ? -11.109 -4.023 8.656 1 95.75 249 PRO B C 1
ATOM 4027 O O . PRO B 1 249 ? -11.242 -4.664 7.605 1 95.75 249 PRO B O 1
ATOM 4030 N N . THR B 1 250 ? -10.945 -2.688 8.641 1 97.44 250 THR B N 1
ATOM 4031 C CA . THR B 1 250 ? -10.977 -1.966 7.371 1 97.44 250 THR B CA 1
ATOM 4032 C C . THR B 1 250 ? -9.625 -1.332 7.074 1 97.44 250 THR B C 1
ATOM 4034 O O . THR B 1 250 ? -9.5 -0.521 6.152 1 97.44 250 THR B O 1
ATOM 4037 N N . LEU B 1 251 ? -8.586 -1.69 7.84 1 98.38 251 LEU B N 1
ATOM 4038 C CA . LEU B 1 251 ? -7.285 -1.029 7.762 1 98.38 251 LEU B CA 1
ATOM 4039 C C . LEU B 1 251 ? -6.465 -1.581 6.602 1 98.38 251 LEU B C 1
ATOM 4041 O O . LEU B 1 251 ? -6.121 -2.766 6.582 1 98.38 251 LEU B O 1
ATOM 4045 N N . HIS B 1 252 ? -6.23 -0.766 5.668 1 98.44 252 HIS B N 1
ATOM 4046 C CA . HIS B 1 252 ? -5.207 -0.966 4.648 1 98.44 252 HIS B CA 1
ATOM 4047 C C . HIS B 1 252 ? -3.879 -0.348 5.07 1 98.44 252 HIS B C 1
ATOM 4049 O O . HIS B 1 252 ? -3.854 0.729 5.668 1 98.44 252 HIS B O 1
ATOM 4055 N N . LEU B 1 253 ? -2.791 -1.048 4.734 1 98.56 253 LEU B N 1
ATOM 4056 C CA . LEU B 1 253 ? -1.478 -0.512 5.07 1 98.56 253 LEU B CA 1
ATOM 4057 C C . LEU B 1 253 ? -0.614 -0.365 3.822 1 98.56 253 LEU B C 1
ATOM 4059 O O . LEU B 1 253 ? -0.567 -1.271 2.986 1 98.56 253 LEU B O 1
ATOM 4063 N N . VAL B 1 254 ? 0.008 0.729 3.672 1 98.75 254 VAL B N 1
ATOM 4064 C CA . VAL B 1 254 ? 1.085 0.974 2.717 1 98.75 254 VAL B CA 1
ATOM 4065 C C . VAL B 1 254 ? 2.322 1.482 3.453 1 98.75 254 VAL B C 1
ATOM 4067 O O . VAL B 1 254 ? 2.266 2.502 4.145 1 98.75 254 VAL B O 1
ATOM 4070 N N . THR B 1 255 ? 3.408 0.774 3.355 1 98.69 255 THR B N 1
ATOM 4071 C CA . THR B 1 255 ? 4.668 1.186 3.963 1 98.69 255 THR B CA 1
ATOM 4072 C C . THR B 1 255 ? 5.746 1.371 2.898 1 98.69 255 THR B C 1
ATOM 4074 O O . THR B 1 255 ? 5.941 0.502 2.045 1 98.69 255 THR B O 1
ATOM 4077 N N . LEU B 1 256 ? 6.379 2.5 2.9 1 98.38 256 LEU B N 1
ATOM 4078 C CA . LEU B 1 256 ? 7.391 2.854 1.909 1 98.38 256 LEU B CA 1
ATOM 4079 C C . LEU B 1 256 ? 8.797 2.736 2.496 1 98.38 256 LEU B C 1
ATOM 4081 O O . LEU B 1 256 ? 9.008 3.07 3.664 1 98.38 256 LEU B O 1
ATOM 4085 N N . PRO B 1 257 ? 9.781 2.312 1.693 1 97.56 257 PRO B N 1
ATOM 4086 C CA . PRO B 1 257 ? 11.125 2.031 2.201 1 97.56 257 PRO B CA 1
ATOM 4087 C C . PRO B 1 257 ? 11.977 3.293 2.357 1 97.56 257 PRO B C 1
ATOM 4089 O O . PRO B 1 257 ? 11.781 4.262 1.62 1 97.56 257 PRO B O 1
ATOM 4092 N N . ARG B 1 258 ? 12.898 3.23 3.275 1 96.62 258 ARG B N 1
ATOM 4093 C CA . ARG B 1 258 ? 13.883 4.277 3.506 1 96.62 258 ARG B CA 1
ATOM 4094 C C . ARG B 1 258 ? 13.219 5.645 3.615 1 96.62 258 ARG B C 1
ATOM 4096 O O . ARG B 1 258 ? 13.633 6.598 2.953 1 96.62 258 ARG B O 1
ATOM 4103 N N . THR B 1 259 ? 12.219 5.613 4.398 1 96.44 259 THR B N 1
ATOM 4104 C CA . THR B 1 259 ? 11.383 6.805 4.508 1 96.44 259 THR B CA 1
ATOM 4105 C C . THR B 1 259 ? 11.047 7.098 5.969 1 96.44 259 THR B C 1
ATOM 4107 O O . THR B 1 259 ? 10.844 6.176 6.762 1 96.44 259 THR B O 1
ATOM 4110 N N . GLY B 1 260 ? 11.047 8.352 6.328 1 97.06 260 GLY B N 1
ATOM 4111 C CA . GLY B 1 260 ? 10.727 8.781 7.684 1 97.06 260 GLY B CA 1
ATOM 4112 C C . GLY B 1 260 ? 9.289 9.25 7.836 1 97.06 260 GLY B C 1
ATOM 4113 O O . GLY B 1 260 ? 8.359 8.562 7.41 1 97.06 260 GLY B O 1
ATOM 4114 N N . HIS B 1 261 ? 9.086 10.398 8.516 1 98.44 261 HIS B N 1
ATOM 4115 C CA . HIS B 1 261 ? 7.797 10.906 8.969 1 98.44 261 HIS B CA 1
ATOM 4116 C C . HIS B 1 261 ? 7.066 11.625 7.836 1 98.44 261 HIS B C 1
ATOM 4118 O O . HIS B 1 261 ? 5.965 12.148 8.039 1 98.44 261 HIS B O 1
ATOM 4124 N N . GLY B 1 262 ? 7.684 11.742 6.641 1 98.69 262 GLY B N 1
ATOM 4125 C CA . GLY B 1 262 ? 7.074 12.414 5.5 1 98.69 262 GLY B CA 1
ATOM 4126 C C . GLY B 1 262 ? 7.031 11.547 4.254 1 98.69 262 GLY B C 1
ATOM 4127 O O . GLY B 1 262 ? 7.633 11.891 3.234 1 98.69 262 GLY B O 1
ATOM 4128 N N . PRO B 1 263 ? 6.262 10.484 4.309 1 98.75 263 PRO B N 1
ATOM 4129 C CA . PRO B 1 263 ? 6.242 9.602 3.139 1 98.75 263 PRO B CA 1
ATOM 4130 C C . PRO B 1 263 ? 5.766 10.312 1.874 1 98.75 263 PRO B C 1
ATOM 4132 O O . PRO B 1 263 ? 6.285 10.055 0.784 1 98.75 263 PRO B O 1
ATOM 4135 N N . GLN B 1 264 ? 4.789 11.242 1.978 1 98.81 264 GLN B N 1
ATOM 4136 C CA . GLN B 1 264 ? 4.258 11.945 0.815 1 98.81 264 GLN B CA 1
ATOM 4137 C C . GLN B 1 264 ? 5.23 13.023 0.337 1 98.81 264 GLN B C 1
ATOM 4139 O O . GLN B 1 264 ? 5.078 13.562 -0.764 1 98.81 264 GLN B O 1
ATOM 4144 N N . LEU B 1 265 ? 6.215 13.422 1.16 1 98.75 265 LEU B N 1
ATOM 4145 C CA . LEU B 1 265 ? 7.289 14.312 0.732 1 98.75 265 LEU B CA 1
ATOM 4146 C C . LEU B 1 265 ? 8.32 13.555 -0.096 1 98.75 265 LEU B C 1
ATOM 4148 O O . LEU B 1 265 ? 8.797 14.07 -1.112 1 98.75 265 LEU B O 1
ATOM 4152 N N . GLU B 1 266 ? 8.633 12.391 0.354 1 98.5 266 GLU B N 1
ATOM 4153 C CA . GLU B 1 266 ? 9.68 11.594 -0.277 1 98.5 266 GLU B CA 1
ATOM 4154 C C . GLU B 1 266 ? 9.172 10.922 -1.551 1 98.5 266 GLU B C 1
ATOM 4156 O O . GLU B 1 266 ? 9.891 10.852 -2.551 1 98.5 266 GLU B O 1
ATOM 4161 N N . TYR B 1 267 ? 7.992 10.398 -1.468 1 98.12 267 TYR B N 1
ATOM 4162 C CA . TYR B 1 267 ? 7.359 9.695 -2.578 1 98.12 267 TYR B CA 1
ATOM 4163 C C . TYR B 1 267 ? 6.039 10.359 -2.961 1 98.12 267 TYR B C 1
ATOM 4165 O O . TYR B 1 267 ? 4.98 9.727 -2.912 1 98.12 267 TYR B O 1
ATOM 4173 N N . PRO B 1 268 ? 6.105 11.594 -3.461 1 98.5 268 PRO B N 1
ATOM 4174 C CA . PRO B 1 268 ? 4.855 12.328 -3.664 1 98.5 268 PRO B CA 1
ATOM 4175 C C . PRO B 1 268 ? 3.934 11.656 -4.68 1 98.5 268 PRO B C 1
ATOM 4177 O O . PRO B 1 268 ? 2.732 11.516 -4.43 1 98.5 268 PRO B O 1
ATOM 4180 N N . VAL B 1 269 ? 4.453 11.188 -5.746 1 97.81 269 VAL B N 1
ATOM 4181 C CA . VAL B 1 269 ? 3.641 10.602 -6.809 1 97.81 269 VAL B CA 1
ATOM 4182 C C . VAL B 1 269 ? 3.135 9.227 -6.375 1 97.81 269 VAL B C 1
ATOM 4184 O O . VAL B 1 269 ? 1.945 8.93 -6.5 1 97.81 269 VAL B O 1
ATOM 4187 N N . ALA B 1 270 ? 4 8.383 -5.812 1 97.56 270 ALA B N 1
ATOM 4188 C C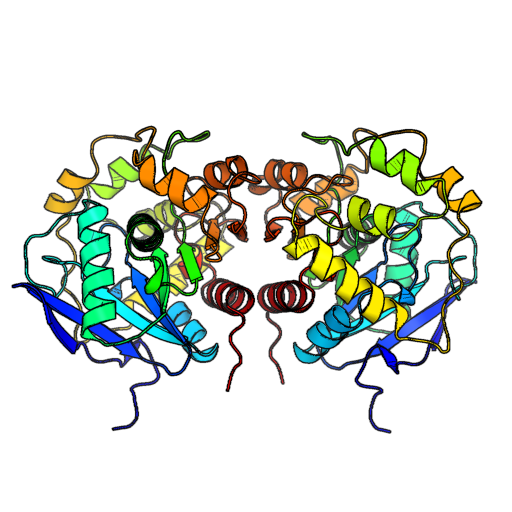A . ALA B 1 270 ? 3.615 7.043 -5.383 1 97.56 270 ALA B CA 1
ATOM 4189 C C . ALA B 1 270 ? 2.559 7.102 -4.281 1 97.56 270 ALA B C 1
ATOM 4191 O O . ALA B 1 270 ? 1.576 6.355 -4.316 1 97.56 270 ALA B O 1
ATOM 4192 N N . CYS B 1 271 ? 2.781 7.977 -3.309 1 98.56 271 CYS B N 1
ATOM 4193 C CA . CYS B 1 271 ? 1.821 8.109 -2.219 1 98.56 271 CYS B CA 1
ATOM 4194 C C . CYS B 1 271 ? 0.444 8.492 -2.75 1 98.56 271 CYS B C 1
ATOM 4196 O O . CYS B 1 271 ? -0.555 7.859 -2.398 1 98.56 271 CYS B O 1
ATOM 4198 N N . ALA B 1 272 ? 0.405 9.492 -3.617 1 98.38 272 ALA B N 1
ATOM 4199 C CA . ALA B 1 272 ? -0.869 9.914 -4.195 1 98.38 272 ALA B CA 1
ATOM 4200 C C . ALA B 1 272 ? -1.511 8.781 -4.988 1 98.38 272 ALA B C 1
ATOM 4202 O O . ALA B 1 272 ? -2.727 8.578 -4.926 1 98.38 272 ALA B O 1
ATOM 4203 N N . SER B 1 273 ? -0.696 8.039 -5.699 1 97.56 273 SER B N 1
ATOM 4204 C CA . SER B 1 273 ? -1.195 6.938 -6.516 1 97.56 273 SER B CA 1
ATOM 4205 C C . SER B 1 273 ? -1.734 5.805 -5.648 1 97.56 273 SER B C 1
ATOM 4207 O O . SER B 1 273 ? -2.746 5.188 -5.988 1 97.56 273 SER B O 1
ATOM 4209 N N . HIS B 1 274 ? -1.053 5.473 -4.543 1 98.56 274 HIS B N 1
ATOM 4210 C CA . HIS B 1 274 ? -1.562 4.465 -3.615 1 98.56 274 HIS B CA 1
ATOM 4211 C C . HIS B 1 274 ? -2.893 4.898 -3.01 1 98.56 274 HIS B C 1
ATOM 4213 O O . HIS B 1 274 ? -3.797 4.078 -2.84 1 98.56 274 HIS B O 1
ATOM 4219 N N . ILE B 1 275 ? -3.01 6.191 -2.691 1 98.75 275 ILE B N 1
ATOM 4220 C CA . ILE B 1 275 ? -4.258 6.711 -2.148 1 98.75 275 ILE B CA 1
ATOM 4221 C C . ILE B 1 275 ? -5.375 6.555 -3.178 1 98.75 275 ILE B C 1
ATOM 4223 O O . ILE B 1 275 ? -6.484 6.137 -2.84 1 98.75 275 ILE B O 1
ATOM 4227 N N . ALA B 1 276 ? -5.066 6.875 -4.418 1 97.94 276 ALA B N 1
ATOM 4228 C CA . ALA B 1 276 ? -6.055 6.723 -5.48 1 97.94 276 ALA B CA 1
ATOM 4229 C C . ALA B 1 276 ? -6.453 5.258 -5.656 1 97.94 276 ALA B C 1
ATOM 4231 O O . ALA B 1 276 ? -7.629 4.945 -5.848 1 97.94 276 ALA B O 1
ATOM 4232 N N . ALA B 1 277 ? -5.48 4.355 -5.645 1 97.12 277 ALA B N 1
ATOM 4233 C CA . ALA B 1 277 ? -5.742 2.924 -5.75 1 97.12 277 ALA B CA 1
ATOM 4234 C C . ALA B 1 277 ? -6.66 2.449 -4.625 1 97.12 277 ALA B C 1
ATOM 4236 O O . ALA B 1 277 ? -7.559 1.636 -4.852 1 97.12 277 ALA B O 1
ATOM 4237 N N . PHE B 1 278 ? -6.488 2.943 -3.436 1 98.31 278 PHE B N 1
ATOM 4238 C CA . PHE B 1 278 ? -7.266 2.615 -2.246 1 98.31 278 PHE B CA 1
ATOM 4239 C C . PHE B 1 278 ? -8.695 3.113 -2.383 1 98.31 278 PHE B C 1
ATOM 4241 O O . PHE B 1 278 ? -9.648 2.367 -2.135 1 98.31 278 PHE B O 1
ATOM 4248 N N . VAL B 1 279 ? -8.812 4.398 -2.812 1 98.12 279 VAL B N 1
ATOM 4249 C CA . VAL B 1 279 ? -10.125 5.023 -2.865 1 98.12 279 VAL B CA 1
ATOM 4250 C C . VAL B 1 279 ? -10.891 4.52 -4.086 1 98.12 279 VAL B C 1
ATOM 4252 O O . VAL B 1 279 ? -12.117 4.449 -4.07 1 98.12 279 VAL B O 1
ATOM 4255 N N . GLY B 1 280 ? -10.188 4.07 -5.117 1 93.88 280 GLY B N 1
ATOM 4256 C CA . GLY B 1 280 ? -10.812 3.607 -6.344 1 93.88 280 GLY B CA 1
ATOM 4257 C C . GLY B 1 280 ? -11.344 4.738 -7.211 1 93.88 280 GLY B C 1
ATOM 4258 O O . GLY B 1 280 ? -12.43 4.641 -7.777 1 93.88 280 GLY B O 1
ATOM 4259 N N . THR B 1 281 ? -10.516 5.754 -7.176 1 82.25 281 THR B N 1
ATOM 4260 C CA . THR B 1 281 ? -10.938 6.879 -8 1 82.25 281 THR B CA 1
ATOM 4261 C C . THR B 1 281 ? -10.836 6.535 -9.484 1 82.25 281 THR B C 1
ATOM 4263 O O . THR B 1 281 ? -10.031 5.684 -9.875 1 82.25 281 THR B O 1
ATOM 4266 N N . ARG B 1 282 ? -11.891 6.914 -10.312 1 65.75 282 ARG B N 1
ATOM 4267 C CA . ARG B 1 282 ? -11.852 6.762 -11.766 1 65.75 282 ARG B CA 1
ATOM 4268 C C . ARG B 1 282 ? -11.531 8.094 -12.445 1 65.75 282 ARG B C 1
ATOM 4270 O O . ARG B 1 282 ? -11.953 9.148 -11.977 1 65.75 282 ARG B O 1
ATOM 4277 N N . ILE B 1 283 ? -10.359 8.172 -13.062 1 55.81 283 ILE B N 1
ATOM 4278 C CA . ILE B 1 283 ? -10.062 9.398 -13.797 1 55.81 283 ILE B CA 1
ATOM 4279 C C . ILE B 1 283 ? -11.172 9.695 -14.797 1 55.81 283 ILE B C 1
ATOM 4281 O O . ILE B 1 283 ? -11.562 8.82 -15.578 1 55.81 283 ILE B O 1
ATOM 4285 N N . GLY B 1 284 ? -12.18 10.383 -14.445 1 44.53 284 GLY B N 1
ATOM 4286 C CA . GLY B 1 284 ? -13.133 10.82 -15.445 1 44.53 284 GLY B CA 1
ATOM 4287 C C . GLY B 1 284 ? -12.5 11.57 -16.609 1 44.53 284 GLY B C 1
ATOM 4288 O O . GLY B 1 284 ? -11.398 12.109 -16.469 1 44.53 284 GLY B O 1
#

pLDDT: mean 95.56, std 8.66, range [23.77, 98.94]

Organism: Burkholderia multivorans (strain ATCC 17616 / 249) (NCBI:txid395019)